Protein AF-0000000084585000 (afdb_homodimer)

Organism: NCBI:txid361277

Radius of gyration: 23.33 Å; Cα contacts (8 Å, |Δi|>4): 1076; chains: 2; bounding box: 53×72×50 Å

Foldseek 3Di:
DLLVVLLVLLQVLLQLCLLQQFLSLLSQLVVLVVCCVPPVVSVLNAQLASLLLLLVLSLQLLVLSLVLLVVQVLEDVVLLVLLLLQLQLLLLQLLVCLVVAGRVRLLVVSLVVLVVLLVLLVPDQPPPPDADPVFDWDWDDGPNDIDIWTDHSVVSNVLSSNLSNCCLNRNRQSRSNQQSCCCRVTNDQSSHSSSSSSNSSNVSSVSSNVSSVVVVSHDPVNSVSSNVSSNNSSNNSSVVSVVDDSVVSSVSSNVVSVVSNVVSVVVVVVD/DLLVVLLVLLQVLLQLCLLQQFLSLLSQLVVLVVCCVPPVVSVLNAQLASLLLLLVLSLQLLVLSLVLLVVQVLEDVVLLVLLLLQLQLLLLQLLVCLVVAGRVRLLVVSLVVLVVLLVLLVPDQPPPPDADPVFDWDWDDGPRDIDIWTDHSVVSNNLSNNLSNCCLNRNRQSRSNQQSCCCRVTNDQSSHSSSSSSNSSNVSSVSSNVSSVVVVSHDPVNSVSSNVSSNNSSNNSSVVSVVDDSVVSSVSSNVVSVVSNVVSVVVVVVD

Secondary structure (DSSP, 8-state):
-HHHHHHHHHHHHHHHHHHHTS-SHHHHHHHHHHHHHH-GGGTT--HHHHHHHHHHHHHHHHHHHHHHHHHTT---HHHHHHHHHHHHHHHHHHHHHHTT--HHHHHHHHHHHHHHHHHHTTS---------TTSEEEEEEETTEEEEEEE-HHHHHHHHHHHHHHHHHHT-TTHHHHHHHHHHHH---HHHHHHHHHHHHHHHHHHHHHHHHHTT---HHHHGGGHHHHHHHHHHHHHHHHHS-HHHHHHHHHHHHHHHHHHHHHHHHH-/-HHHHHHHHHHHHHHHHHHHTS-SHHHHHHHHHHHHHH-GGGTT--HHHHHHHHHHHHHHHHHHHHHHHHHTT---HHHHHHHHHHHHHHHHHHHHHGGG--HHHHHHHHHHHHHHHHHHTTS---------TTSEEEEEEETTEEEEEEE-HHHHHHHHHHHHHHHHHHT-TTHHHHHHHHHHHH---HHHHHHHHHHHHHHHHHHHHHHHHHTT---HHHHGGGHHHHHHHHHHHHHHHHHS-HHHHHHHHHHHHHHHHHHHHHHHHH-

Sequence (542 aa):
MVFAVSLLIGLLAAALGSLVGLGGGIILVPSLLILGSFWDAFSWATPQAIVGVSVIFMIFTGLTSTLTYMKSGRGDYKSGLIFLAGGMPGAILGSFLNRFISGDGFSLYFGILVLLVFFMFFVKRKEREMINPKGIIVTKEINGTTYTYSFRFMAAFVLSLFVGLLSGMFGIGGGSFMVPAMILLFGFPAHIAVATSMLMVFFLSIVSTVMHISLGHVEWNVVWAFIPGAIIGGFLGAKINQMLKGNTVVWILRIMLVLVAVRLIWDGLSSMVFAVSLLIGLLAAALGSLVGLGGGIILVPSLLILGSFWDAFSWATPQAIVGVSVIFMIFTGLTSTLTYMKSGRGDYKSGLIFLAGGMPGAILGSFLNRFISGDGFSLYFGILVLLVFFMFFVKRKEREMINPKGIIVTKEINGTTYTYSFRFMAAFVLSLFVGLLSGMFGIGGGSFMVPAMILLFGFPAHIAVATSMLMVFFLSIVSTVMHISLGHVEWNVVWAFIPGAIIGGFLGAKINQMLKGNTVVWILRIMLVLVAVRLIWDGLSS

Structure (mmCIF, N/CA/C/O backbone):
data_AF-0000000084585000-model_v1
#
loop_
_entity.id
_entity.type
_entity.pdbx_description
1 polymer 'Probable membrane transporter protein'
#
loop_
_atom_site.group_PDB
_atom_site.id
_atom_site.type_symbol
_atom_site.label_atom_id
_atom_site.label_alt_id
_atom_site.label_comp_id
_atom_site.label_asym_id
_atom_site.label_entity_id
_atom_site.label_seq_id
_atom_site.pdbx_PDB_ins_code
_atom_site.Cartn_x
_atom_site.Cartn_y
_atom_site.Cartn_z
_atom_site.occupancy
_atom_site.B_iso_or_equiv
_atom_site.auth_seq_id
_atom_site.auth_comp_id
_atom_site.auth_asym_id
_atom_site.auth_atom_id
_atom_site.pdbx_PDB_model_num
ATOM 1 N N . MET A 1 1 ? 15.438 -18.562 -27.562 1 90.38 1 MET A N 1
ATOM 2 C CA . MET A 1 1 ? 15.18 -19.688 -26.672 1 90.38 1 MET A CA 1
ATOM 3 C C . MET A 1 1 ? 15.008 -19.219 -25.234 1 90.38 1 MET A C 1
ATOM 5 O O . MET A 1 1 ? 14.016 -19.562 -24.594 1 90.38 1 MET A O 1
ATOM 9 N N . VAL A 1 2 ? 15.82 -18.266 -24.859 1 91.88 2 VAL A N 1
ATOM 10 C CA . VAL A 1 2 ? 15.781 -17.766 -23.484 1 91.88 2 VAL A CA 1
ATOM 11 C C . VAL A 1 2 ? 14.484 -17.016 -23.234 1 91.88 2 VAL A C 1
ATOM 13 O O . VAL A 1 2 ? 13.836 -17.203 -22.203 1 91.88 2 VAL A O 1
ATOM 16 N N . PHE A 1 3 ? 14.094 -16.281 -24.219 1 94.81 3 PHE A N 1
ATOM 17 C CA . PHE A 1 3 ? 12.859 -15.508 -24.094 1 94.81 3 PHE A CA 1
ATOM 18 C C . PHE A 1 3 ? 11.656 -16.438 -24.016 1 94.81 3 PHE A C 1
ATOM 20 O O . PHE A 1 3 ? 10.773 -16.234 -23.172 1 94.81 3 PHE A O 1
ATOM 27 N N . ALA A 1 4 ? 11.602 -17.391 -24.828 1 96.44 4 ALA A N 1
ATOM 28 C CA . ALA A 1 4 ? 10.484 -18.328 -24.859 1 96.44 4 ALA A CA 1
ATOM 29 C C . ALA A 1 4 ? 10.383 -19.094 -23.531 1 96.44 4 ALA A C 1
ATOM 31 O O . ALA A 1 4 ? 9.289 -19.297 -23.016 1 96.44 4 ALA A O 1
ATOM 32 N N . VAL A 1 5 ? 11.508 -19.5 -23.062 1 96.81 5 VAL A N 1
ATOM 33 C CA . VAL A 1 5 ? 11.547 -20.234 -21.797 1 96.81 5 VAL A CA 1
ATOM 34 C C . VAL A 1 5 ? 11.086 -19.328 -20.672 1 96.81 5 VAL A C 1
ATOM 36 O O . VAL A 1 5 ? 10.289 -19.734 -19.812 1 96.81 5 VAL A O 1
ATOM 39 N N . SER A 1 6 ? 11.562 -18.078 -20.672 1 97.81 6 SER A N 1
ATOM 40 C CA . SER A 1 6 ? 11.18 -17.109 -19.641 1 97.81 6 SER A CA 1
ATOM 41 C C . SER A 1 6 ? 9.68 -16.828 -19.703 1 97.81 6 SER A C 1
ATOM 43 O O . SER A 1 6 ? 9.023 -16.75 -18.656 1 97.81 6 SER A O 1
ATOM 45 N N . LEU A 1 7 ? 9.172 -16.719 -20.859 1 97.69 7 LEU A N 1
ATOM 46 C CA . LEU A 1 7 ? 7.746 -16.469 -21.062 1 97.69 7 LEU A CA 1
ATOM 47 C C . LEU A 1 7 ? 6.914 -17.641 -20.547 1 97.69 7 LEU A C 1
ATOM 49 O O . LEU A 1 7 ? 5.902 -17.453 -19.875 1 97.69 7 LEU A O 1
ATOM 53 N N . LEU A 1 8 ? 7.316 -18.766 -20.859 1 97.88 8 LEU A N 1
ATOM 54 C CA . LEU A 1 8 ? 6.57 -19.953 -20.5 1 97.88 8 LEU A CA 1
ATOM 55 C C . LEU A 1 8 ? 6.598 -20.188 -18.984 1 97.88 8 LEU A C 1
ATOM 57 O O . LEU A 1 8 ? 5.57 -20.484 -18.375 1 97.88 8 LEU A O 1
ATOM 61 N N . ILE A 1 9 ? 7.75 -20.062 -18.406 1 97.19 9 ILE A N 1
ATOM 62 C CA . ILE A 1 9 ? 7.867 -20.234 -16.969 1 97.19 9 ILE A CA 1
ATOM 63 C C . ILE A 1 9 ? 7.059 -19.156 -16.25 1 97.19 9 ILE A C 1
ATOM 65 O O . ILE A 1 9 ? 6.379 -19.422 -15.258 1 97.19 9 ILE A O 1
ATOM 69 N N . GLY A 1 10 ? 7.148 -17.938 -16.781 1 98.19 10 GLY A N 1
ATOM 70 C CA . GLY A 1 10 ? 6.355 -16.844 -16.219 1 98.19 10 GLY A CA 1
ATOM 71 C C . GLY A 1 10 ? 4.863 -17.094 -16.297 1 98.19 10 GLY A C 1
ATOM 72 O O . GLY A 1 10 ? 4.133 -16.844 -15.344 1 98.19 10 GLY A O 1
ATOM 73 N N . LEU A 1 11 ? 4.473 -17.578 -17.422 1 98.56 11 LEU A N 1
ATOM 74 C CA . LEU A 1 11 ? 3.057 -17.844 -17.656 1 98.56 11 LEU A CA 1
ATOM 75 C C . LEU A 1 11 ? 2.549 -18.922 -16.688 1 98.56 11 LEU A C 1
ATOM 77 O O . LEU A 1 11 ? 1.509 -18.734 -16.047 1 98.56 11 LEU A O 1
ATOM 81 N N . LEU A 1 12 ? 3.256 -19.922 -16.547 1 97.62 12 LEU A N 1
ATOM 82 C CA . LEU A 1 12 ? 2.84 -21.047 -15.703 1 97.62 12 LEU A CA 1
ATOM 83 C C . LEU A 1 12 ? 2.885 -20.641 -14.234 1 97.62 12 LEU A C 1
ATOM 85 O O . LEU A 1 12 ? 1.955 -20.953 -13.477 1 97.62 12 LEU A O 1
ATOM 89 N N . ALA A 1 13 ? 3.965 -20 -13.844 1 97.19 13 ALA A N 1
ATOM 90 C CA . ALA A 1 13 ? 4.109 -19.547 -12.461 1 97.19 13 ALA A CA 1
ATOM 91 C C . ALA A 1 13 ? 2.992 -18.578 -12.078 1 97.19 13 ALA A C 1
ATOM 93 O O . ALA A 1 13 ? 2.381 -18.719 -11.016 1 97.19 13 ALA A O 1
ATOM 94 N N . ALA A 1 14 ? 2.701 -17.672 -12.984 1 98.5 14 ALA A N 1
ATOM 95 C CA . ALA A 1 14 ? 1.671 -16.672 -12.719 1 98.5 14 ALA A CA 1
ATOM 96 C C . ALA A 1 14 ? 0.281 -17.297 -12.711 1 98.5 14 ALA A C 1
ATOM 98 O O . ALA A 1 14 ? -0.552 -16.969 -11.867 1 98.5 14 ALA A O 1
ATOM 99 N N . ALA A 1 15 ? 0.033 -18.188 -13.633 1 98.25 15 ALA A N 1
ATOM 100 C CA . ALA A 1 15 ? -1.277 -18.812 -13.727 1 98.25 15 ALA A CA 1
ATOM 101 C C . ALA A 1 15 ? -1.569 -19.656 -12.492 1 98.25 15 ALA A C 1
ATOM 103 O O . ALA A 1 15 ? -2.637 -19.531 -11.883 1 98.25 15 ALA A O 1
ATOM 104 N N . LEU A 1 16 ? -0.624 -20.422 -12.109 1 96.38 16 LEU A N 1
ATOM 105 C CA . LEU A 1 16 ? -0.809 -21.25 -10.93 1 96.38 16 LEU A CA 1
ATOM 106 C C . LEU A 1 16 ? -0.844 -20.422 -9.656 1 96.38 16 LEU A C 1
ATOM 108 O O . LEU A 1 16 ? -1.659 -20.672 -8.766 1 96.38 16 LEU A O 1
ATOM 112 N N . GLY A 1 17 ? 0.054 -19.484 -9.625 1 96.12 17 GLY A N 1
ATOM 113 C CA . GLY A 1 17 ? 0.078 -18.594 -8.484 1 96.12 17 GLY A CA 1
ATOM 114 C C . GLY A 1 17 ? -1.214 -17.812 -8.305 1 96.12 17 GLY A C 1
ATOM 115 O O . GLY A 1 17 ? -1.704 -17.672 -7.188 1 96.12 17 GLY A O 1
ATOM 116 N N . SER A 1 18 ? -1.712 -17.328 -9.359 1 97.69 18 SER A N 1
ATOM 117 C CA . SER A 1 18 ? -2.961 -16.562 -9.352 1 97.69 18 SER A CA 1
ATOM 118 C C . SER A 1 18 ? -4.148 -17.469 -9.023 1 97.69 18 SER A C 1
ATOM 120 O O . SER A 1 18 ? -5.078 -17.047 -8.328 1 97.69 18 SER A O 1
ATOM 122 N N . LEU A 1 19 ? -4.109 -18.641 -9.484 1 97.44 19 LEU A N 1
ATOM 123 C CA . LEU A 1 19 ? -5.188 -19.609 -9.281 1 97.44 19 LEU A CA 1
ATOM 124 C C . LEU A 1 19 ? -5.371 -19.906 -7.801 1 97.44 19 LEU A C 1
ATOM 126 O O . LEU A 1 19 ? -6.5 -20.062 -7.328 1 97.44 19 LEU A O 1
ATOM 130 N N . VAL A 1 20 ? -4.223 -19.922 -7.102 1 94.5 20 VAL A N 1
ATOM 131 C CA . VAL A 1 20 ? -4.324 -20.391 -5.723 1 94.5 20 VAL A CA 1
ATOM 132 C C . VAL A 1 20 ? -3.926 -19.266 -4.77 1 94.5 20 VAL A C 1
ATOM 134 O O . VAL A 1 20 ? -3.828 -19.469 -3.559 1 94.5 20 VAL A O 1
ATOM 137 N N . GLY A 1 21 ? -3.605 -18.125 -5.25 1 95.62 21 GLY A N 1
ATOM 138 C CA . GLY A 1 21 ? -3.395 -16.938 -4.438 1 95.62 21 GLY A CA 1
ATOM 139 C C . GLY A 1 21 ? -1.98 -16.828 -3.9 1 95.62 21 GLY A C 1
ATOM 140 O O . GLY A 1 21 ? -1.753 -16.203 -2.863 1 95.62 21 GLY A O 1
ATOM 141 N N . LEU A 1 22 ? -1.019 -17.344 -4.625 1 92.19 22 LEU A N 1
ATOM 142 C CA . LEU A 1 22 ? 0.345 -17.359 -4.105 1 92.19 22 LEU A CA 1
ATOM 143 C C . LEU A 1 22 ? 1.215 -16.328 -4.809 1 92.19 22 LEU A C 1
ATOM 145 O O . LEU A 1 22 ? 2.344 -16.078 -4.387 1 92.19 22 LEU A O 1
ATOM 149 N N . GLY A 1 23 ? 0.759 -15.75 -5.898 1 92.62 23 GLY A N 1
ATOM 150 C CA . GLY A 1 23 ? 1.465 -14.688 -6.594 1 92.62 23 GLY A CA 1
ATOM 151 C C . GLY A 1 23 ? 2.436 -15.195 -7.641 1 92.62 23 GLY A C 1
ATOM 152 O O . GLY A 1 23 ? 2.863 -14.445 -8.516 1 92.62 23 GLY A O 1
ATOM 153 N N . GLY A 1 24 ? 2.98 -16.359 -7.625 1 94 24 GLY A N 1
ATOM 154 C CA . GLY A 1 24 ? 3.82 -17 -8.633 1 94 24 GLY A CA 1
ATOM 155 C C . GLY A 1 24 ? 5.281 -17.078 -8.227 1 94 24 GLY A C 1
ATOM 156 O O . GLY A 1 24 ? 6.062 -17.812 -8.836 1 94 24 GLY A O 1
ATOM 157 N N . GLY A 1 25 ? 5.605 -16.281 -7.23 1 94.69 25 GLY A N 1
ATOM 158 C CA . GLY A 1 25 ? 6.988 -16.234 -6.789 1 94.69 25 GLY A CA 1
ATOM 159 C C . GLY A 1 25 ? 7.496 -17.562 -6.258 1 94.69 25 GLY A C 1
ATOM 160 O O . GLY A 1 25 ? 8.648 -17.938 -6.484 1 94.69 25 GLY A O 1
ATOM 161 N N . ILE A 1 26 ? 6.68 -18.266 -5.625 1 91.5 26 ILE A N 1
ATOM 162 C CA . ILE A 1 26 ? 7.059 -19.516 -5 1 91.5 26 ILE A CA 1
ATOM 163 C C . ILE A 1 26 ? 7.43 -20.547 -6.074 1 91.5 26 ILE A C 1
ATOM 165 O O . ILE A 1 26 ? 8.102 -21.531 -5.789 1 91.5 26 ILE A O 1
ATOM 169 N N . ILE A 1 27 ? 6.957 -20.297 -7.25 1 92.06 27 ILE A N 1
ATOM 170 C CA . ILE A 1 27 ? 7.293 -21.172 -8.375 1 92.06 27 ILE A CA 1
ATOM 171 C C . ILE A 1 27 ? 8.445 -20.562 -9.164 1 92.06 27 ILE A C 1
ATOM 173 O O . ILE A 1 27 ? 9.406 -21.25 -9.516 1 92.06 27 ILE A O 1
ATOM 177 N N . LEU A 1 28 ? 8.43 -19.281 -9.375 1 95.5 28 LEU A N 1
ATOM 178 C CA . LEU A 1 28 ? 9.414 -18.609 -10.211 1 95.5 28 LEU A CA 1
ATOM 179 C C . LEU A 1 28 ? 10.797 -18.656 -9.57 1 95.5 28 LEU A C 1
ATOM 181 O O . LEU A 1 28 ? 11.789 -18.938 -10.25 1 95.5 28 LEU A O 1
ATOM 185 N N . VAL A 1 29 ? 10.859 -18.438 -8.336 1 94.19 29 VAL A N 1
ATOM 186 C CA . VAL A 1 29 ? 12.133 -18.328 -7.629 1 94.19 29 VAL A CA 1
ATOM 187 C C . VAL A 1 29 ? 12.891 -19.641 -7.715 1 94.19 29 VAL A C 1
ATOM 189 O O . VAL A 1 29 ? 14.031 -19.688 -8.203 1 94.19 29 VAL A O 1
ATOM 192 N N . PRO A 1 30 ? 12.305 -20.734 -7.359 1 90.31 30 PRO A N 1
ATOM 193 C CA . PRO A 1 30 ? 13.062 -21.984 -7.496 1 90.31 30 PRO A CA 1
ATOM 194 C C . PRO A 1 30 ? 13.336 -22.344 -8.953 1 90.31 30 PRO A C 1
ATOM 196 O O . PRO A 1 30 ? 14.367 -22.953 -9.258 1 90.31 30 PRO A O 1
ATOM 199 N N . SER A 1 31 ? 12.453 -22 -9.852 1 92.88 31 SER A N 1
ATOM 200 C CA . SER A 1 31 ? 12.703 -22.25 -11.273 1 92.88 31 SER A CA 1
ATOM 201 C C . SER A 1 31 ? 13.953 -21.531 -11.75 1 92.88 31 SER A C 1
ATOM 203 O O . SER A 1 31 ? 14.773 -22.109 -12.469 1 92.88 31 SER A O 1
ATOM 205 N N . LEU A 1 32 ? 14.141 -20.297 -11.297 1 94.62 32 LEU A N 1
ATOM 206 C CA . LEU A 1 32 ? 15.289 -19.516 -11.719 1 94.62 32 LEU A CA 1
ATOM 207 C C . LEU A 1 32 ? 16.562 -20 -11.031 1 94.62 32 LEU A C 1
ATOM 209 O O . LEU A 1 32 ? 17.641 -19.953 -11.617 1 94.62 32 LEU A O 1
ATOM 213 N N . LEU A 1 33 ? 16.438 -20.453 -9.828 1 90.06 33 LEU A N 1
ATOM 214 C CA . LEU A 1 33 ? 17.594 -21.031 -9.141 1 90.06 33 LEU A CA 1
ATOM 215 C C . LEU A 1 33 ? 18.125 -22.25 -9.898 1 90.06 33 LEU A C 1
ATOM 217 O O . LEU A 1 33 ? 19.328 -22.375 -10.109 1 90.06 33 LEU A O 1
ATOM 221 N N . ILE A 1 34 ? 17.234 -23.062 -10.305 1 88.12 34 ILE A N 1
ATOM 222 C CA . ILE A 1 34 ? 17.594 -24.297 -11.008 1 88.12 34 ILE A CA 1
ATOM 223 C C . ILE A 1 34 ? 18.172 -23.953 -12.375 1 88.12 34 ILE A C 1
ATOM 225 O O . ILE A 1 34 ? 19.219 -24.469 -12.758 1 88.12 34 ILE A O 1
ATOM 229 N N . LEU A 1 35 ? 17.562 -23.078 -13.078 1 92.56 35 LEU A N 1
ATOM 230 C CA . LEU A 1 35 ? 18.031 -22.688 -14.398 1 92.56 35 LEU A CA 1
ATOM 231 C C . LEU A 1 35 ? 19.406 -22.031 -14.32 1 92.56 35 LEU A C 1
ATOM 233 O O . LEU A 1 35 ? 20.266 -22.25 -15.188 1 92.56 35 LEU A O 1
ATOM 237 N N . GLY A 1 36 ? 19.578 -21.219 -13.305 1 91.69 36 GLY A N 1
ATOM 238 C CA . GLY A 1 36 ? 20.859 -20.547 -13.109 1 91.69 36 GLY A CA 1
ATOM 239 C C . GLY A 1 36 ? 22 -21.5 -12.875 1 91.69 36 GLY A C 1
ATOM 240 O O . GLY A 1 36 ? 23.156 -21.188 -13.18 1 91.69 36 GLY A O 1
ATOM 241 N N . SER A 1 37 ? 21.719 -22.672 -12.43 1 87.25 37 SER A N 1
ATOM 242 C CA . SER A 1 37 ? 22.75 -23.625 -12.07 1 87.25 37 SER A CA 1
ATOM 243 C C . SER A 1 37 ? 23.188 -24.453 -13.273 1 87.25 37 SER A C 1
ATOM 245 O O . SER A 1 37 ? 24.297 -25 -13.297 1 87.25 37 SER A O 1
ATOM 247 N N . PHE A 1 38 ? 22.344 -24.469 -14.359 1 88.44 38 PHE A N 1
ATOM 248 C CA . PHE A 1 38 ? 22.75 -25.406 -15.391 1 88.44 38 PHE A CA 1
ATOM 249 C C . PHE A 1 38 ? 22.719 -24.75 -16.766 1 88.44 38 PHE A C 1
ATOM 251 O O . PHE A 1 38 ? 23.234 -25.312 -17.734 1 88.44 38 PHE A O 1
ATOM 258 N N . TRP A 1 39 ? 22.109 -23.609 -16.844 1 93.81 39 TRP A N 1
ATOM 259 C CA . TRP A 1 39 ? 22 -22.922 -18.141 1 93.81 39 TRP A CA 1
ATOM 260 C C . TRP A 1 39 ? 22.672 -21.562 -18.094 1 93.81 39 TRP A C 1
ATOM 262 O O . TRP A 1 39 ? 22.203 -20.641 -17.406 1 93.81 39 TRP A O 1
ATOM 272 N N . ASP A 1 40 ? 23.656 -21.344 -18.891 1 94 40 ASP A N 1
ATOM 273 C CA . ASP A 1 40 ? 24.516 -20.172 -18.875 1 94 40 ASP A CA 1
ATOM 274 C C . ASP A 1 40 ? 23.703 -18.906 -19.125 1 94 40 ASP A C 1
ATOM 276 O O . ASP A 1 40 ? 24.031 -17.828 -18.594 1 94 40 ASP A O 1
ATOM 280 N N . ALA A 1 41 ? 22.703 -19.078 -19.875 1 94.5 41 ALA A N 1
ATOM 281 C CA . ALA A 1 41 ? 21.859 -17.922 -20.203 1 94.5 41 ALA A CA 1
ATOM 282 C C . ALA A 1 41 ? 21.219 -17.328 -18.938 1 94.5 41 ALA A C 1
ATOM 284 O O . ALA A 1 41 ? 20.781 -16.188 -18.953 1 94.5 41 ALA A O 1
ATOM 285 N N . PHE A 1 42 ? 21.219 -18.078 -17.844 1 96.44 42 PHE A N 1
ATOM 286 C CA . PHE A 1 42 ? 20.625 -17.656 -16.578 1 96.44 42 PHE A CA 1
ATOM 287 C C . PHE A 1 42 ? 21.672 -17.516 -15.5 1 96.44 42 PHE A C 1
ATOM 289 O O . PHE A 1 42 ? 21.375 -17.578 -14.305 1 96.44 42 PHE A O 1
ATOM 296 N N . SER A 1 43 ? 22.875 -17.25 -15.898 1 94.62 43 SER A N 1
ATOM 297 C CA . SER A 1 43 ? 23.969 -17.094 -14.945 1 94.62 43 SER A CA 1
ATOM 298 C C . SER A 1 43 ? 23.781 -15.852 -14.094 1 94.62 43 SER A C 1
ATOM 300 O O . SER A 1 43 ? 24.406 -15.727 -13.031 1 94.62 43 SER A O 1
ATOM 302 N N . TRP A 1 44 ? 22.875 -14.953 -14.555 1 94.88 44 TRP A N 1
ATOM 303 C CA . TRP A 1 44 ? 22.578 -13.727 -13.82 1 94.88 44 TRP A CA 1
ATOM 304 C C . TRP A 1 44 ? 21.797 -14.016 -12.555 1 94.88 44 TRP A C 1
ATOM 306 O O . TRP A 1 44 ? 21.641 -13.141 -11.695 1 94.88 44 TRP A O 1
ATOM 316 N N . ALA A 1 45 ? 21.359 -15.258 -12.352 1 95.5 45 ALA A N 1
ATOM 317 C CA . ALA A 1 45 ? 20.344 -15.594 -11.359 1 95.5 45 ALA A CA 1
ATOM 318 C C . ALA A 1 45 ? 20.969 -15.797 -9.984 1 95.5 45 ALA A C 1
ATOM 320 O O . ALA A 1 45 ? 20.891 -16.891 -9.414 1 95.5 45 ALA A O 1
ATOM 321 N N . THR A 1 46 ? 21.516 -14.727 -9.422 1 95.31 46 THR A N 1
ATOM 322 C CA . THR A 1 46 ? 21.859 -14.719 -8.008 1 95.31 46 THR A CA 1
ATOM 323 C C . THR A 1 46 ? 20.609 -14.586 -7.141 1 95.31 46 THR A C 1
ATOM 325 O O . THR A 1 46 ? 19.547 -14.195 -7.633 1 95.31 46 THR A O 1
ATOM 328 N N . PRO A 1 47 ? 20.734 -14.914 -5.883 1 95.25 47 PRO A N 1
ATOM 329 C CA . PRO A 1 47 ? 19.562 -14.797 -5.004 1 95.25 47 PRO A CA 1
ATOM 330 C C . PRO A 1 47 ? 18.938 -13.406 -5.055 1 95.25 47 PRO A C 1
ATOM 332 O O . PRO A 1 47 ? 17.719 -13.281 -5.207 1 95.25 47 PRO A O 1
ATOM 335 N N . GLN A 1 48 ? 19.781 -12.391 -4.992 1 97.88 48 GLN A N 1
ATOM 336 C CA . GLN A 1 48 ? 19.281 -11.023 -5.02 1 97.88 48 GLN A CA 1
ATOM 337 C C . GLN A 1 48 ? 18.625 -10.703 -6.359 1 97.88 48 GLN A C 1
ATOM 339 O O . GLN A 1 48 ? 17.547 -10.125 -6.398 1 97.88 48 GLN A O 1
ATOM 344 N N . ALA A 1 49 ? 19.219 -11.141 -7.406 1 98 49 ALA A N 1
ATOM 345 C CA . ALA A 1 49 ? 18.688 -10.883 -8.742 1 98 49 ALA A CA 1
ATOM 346 C C . ALA A 1 49 ? 17.375 -11.633 -8.961 1 98 49 ALA A C 1
ATOM 348 O O . ALA A 1 49 ? 16.438 -11.094 -9.547 1 98 49 ALA A O 1
ATOM 349 N N . ILE A 1 50 ? 17.344 -12.82 -8.492 1 97.75 50 ILE A N 1
ATOM 350 C CA . ILE A 1 50 ? 16.141 -13.648 -8.625 1 97.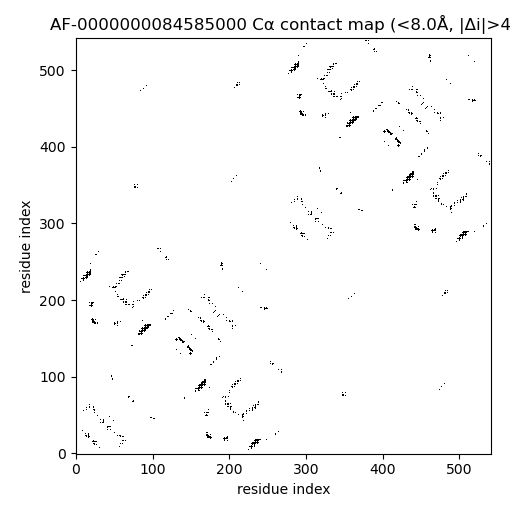75 50 ILE A CA 1
ATOM 351 C C . ILE A 1 50 ? 14.977 -12.977 -7.906 1 97.75 50 ILE A C 1
ATOM 353 O O . ILE A 1 50 ? 13.891 -12.852 -8.469 1 97.75 50 ILE A O 1
ATOM 357 N N . VAL A 1 51 ? 15.234 -12.531 -6.723 1 98.19 51 VAL A N 1
ATOM 358 C CA . VAL A 1 51 ? 14.188 -11.898 -5.926 1 98.19 51 VAL A CA 1
ATOM 359 C C . VAL A 1 51 ? 13.758 -10.594 -6.578 1 98.19 51 VAL A C 1
ATOM 361 O O . VAL A 1 51 ? 12.562 -10.297 -6.668 1 98.19 51 VAL A O 1
ATOM 364 N N . GLY A 1 52 ? 14.703 -9.844 -7.051 1 98.31 52 GLY A N 1
ATOM 365 C CA . GLY A 1 52 ? 14.391 -8.609 -7.758 1 98.31 52 GLY A CA 1
ATOM 366 C C . GLY A 1 52 ? 13.477 -8.82 -8.953 1 98.31 52 GLY A C 1
ATOM 367 O O . GLY A 1 52 ? 12.492 -8.109 -9.125 1 98.31 52 GLY A O 1
ATOM 368 N N . VAL A 1 53 ? 13.781 -9.82 -9.727 1 98.44 53 VAL A N 1
ATOM 369 C CA . VAL A 1 53 ? 12.969 -10.148 -10.898 1 98.44 53 VAL A CA 1
ATOM 370 C C . VAL A 1 53 ? 11.602 -10.656 -10.453 1 98.44 53 VAL A C 1
ATOM 372 O O . VAL A 1 53 ? 10.578 -10.266 -11.016 1 98.44 53 VAL A O 1
ATOM 375 N N . SER A 1 54 ? 11.586 -11.398 -9.453 1 98.5 54 SER A N 1
ATOM 376 C CA . SER A 1 54 ? 10.359 -12.031 -8.977 1 98.5 54 SER A CA 1
ATOM 377 C C . SER A 1 54 ? 9.367 -11 -8.453 1 98.5 54 SER A C 1
ATOM 379 O O . SER A 1 54 ? 8.172 -11.078 -8.75 1 98.5 54 SER A O 1
ATOM 381 N N . VAL A 1 55 ? 9.828 -10.055 -7.684 1 98.19 55 VAL A N 1
ATOM 382 C CA . VAL A 1 55 ? 8.906 -9.094 -7.09 1 98.19 55 VAL A CA 1
ATOM 383 C C . VAL A 1 55 ? 8.352 -8.172 -8.172 1 98.19 55 VAL A C 1
ATOM 385 O O . VAL A 1 55 ? 7.195 -7.75 -8.102 1 98.19 55 VAL A O 1
ATOM 388 N N . ILE A 1 56 ? 9.117 -7.855 -9.188 1 98.44 56 ILE A N 1
ATOM 389 C CA . ILE A 1 56 ? 8.594 -7.078 -10.305 1 98.44 56 ILE A CA 1
ATOM 390 C C . ILE A 1 56 ? 7.578 -7.91 -11.086 1 98.44 56 ILE A C 1
ATOM 392 O O . ILE A 1 56 ? 6.504 -7.418 -11.438 1 98.44 56 ILE A O 1
ATOM 396 N N . PHE A 1 57 ? 7.938 -9.156 -11.336 1 98.62 57 PHE A N 1
ATOM 397 C CA . PHE A 1 57 ? 7.051 -10.133 -11.961 1 98.62 57 PHE A CA 1
ATOM 398 C C . PHE A 1 57 ? 5.711 -10.188 -11.234 1 98.62 57 PHE A C 1
ATOM 400 O O . PHE A 1 57 ? 4.656 -10.188 -11.875 1 98.62 57 PHE A O 1
ATOM 407 N N . MET A 1 58 ? 5.738 -10.078 -9.961 1 98.5 58 MET A N 1
ATOM 408 C CA . MET A 1 58 ? 4.535 -10.266 -9.156 1 98.5 58 MET A CA 1
ATOM 409 C C . MET A 1 58 ? 3.711 -8.984 -9.094 1 98.5 58 MET A C 1
ATOM 411 O O . MET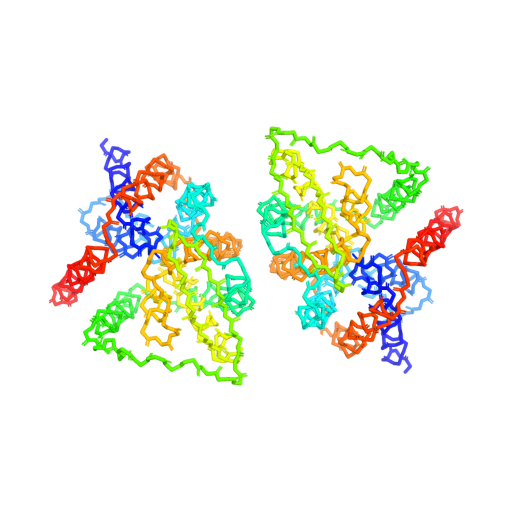 A 1 58 ? 2.539 -9.016 -8.711 1 98.5 58 MET A O 1
ATOM 415 N N . ILE A 1 59 ? 4.211 -7.855 -9.422 1 98.19 59 ILE A N 1
ATOM 416 C CA . ILE A 1 59 ? 3.393 -6.66 -9.586 1 98.19 59 ILE A CA 1
ATOM 417 C C . ILE A 1 59 ? 2.359 -6.887 -10.688 1 98.19 59 ILE A C 1
ATOM 419 O O . ILE A 1 59 ? 1.172 -6.613 -10.5 1 98.19 59 ILE A O 1
ATOM 423 N N . PHE A 1 60 ? 2.812 -7.48 -11.742 1 98.44 60 PHE A N 1
ATOM 424 C CA . PHE A 1 60 ? 1.948 -7.652 -12.906 1 98.44 60 PHE A CA 1
ATOM 425 C C . PHE A 1 60 ? 0.997 -8.828 -12.703 1 98.44 60 PHE A C 1
ATOM 427 O O . PHE A 1 60 ? -0.181 -8.742 -13.055 1 98.44 60 PHE A O 1
ATOM 434 N N . THR A 1 61 ? 1.551 -9.891 -12.117 1 98.44 61 THR A N 1
ATOM 435 C CA . THR A 1 61 ? 0.669 -11.008 -11.781 1 98.44 61 THR A CA 1
ATOM 436 C C . THR A 1 61 ? -0.416 -10.562 -10.805 1 98.44 61 THR A C 1
ATOM 438 O O . THR A 1 61 ? -1.596 -10.859 -11.008 1 98.44 61 THR A O 1
ATOM 441 N N . GLY A 1 62 ? 0.068 -9.891 -9.758 1 98.25 62 GLY A N 1
ATOM 442 C CA . GLY A 1 62 ? -0.864 -9.414 -8.75 1 98.25 62 GLY A CA 1
ATOM 443 C C . GLY A 1 62 ? -1.891 -8.438 -9.305 1 98.25 62 GLY A C 1
ATOM 444 O O . GLY A 1 62 ? -3.066 -8.5 -8.945 1 98.25 62 GLY A O 1
ATOM 445 N N . LEU A 1 63 ? -1.507 -7.566 -10.156 1 97.44 63 LEU A N 1
ATOM 446 C CA . LEU A 1 63 ? -2.395 -6.555 -10.719 1 97.44 63 LEU A CA 1
ATOM 447 C C . LEU A 1 63 ? -3.506 -7.203 -11.539 1 97.44 63 LEU A C 1
ATOM 449 O O . LEU A 1 63 ? -4.688 -6.949 -11.297 1 97.44 63 LEU A O 1
ATOM 453 N N . THR A 1 64 ? -3.129 -8.016 -12.484 1 98.06 64 THR A N 1
ATOM 454 C CA . THR A 1 64 ? -4.133 -8.602 -13.367 1 98.06 64 THR A CA 1
ATOM 455 C C . THR A 1 64 ? -5.043 -9.555 -12.602 1 98.06 64 THR A C 1
ATOM 457 O O . THR A 1 64 ? -6.25 -9.594 -12.844 1 98.06 64 THR A O 1
ATOM 460 N N . SER A 1 65 ? -4.445 -10.266 -11.648 1 98.31 65 SER A N 1
ATOM 461 C CA . SER A 1 65 ? -5.246 -11.156 -10.82 1 98.31 65 SER A CA 1
ATOM 462 C C . SER A 1 65 ? -6.23 -10.367 -9.961 1 98.31 65 SER A C 1
ATOM 464 O O . SER A 1 65 ? -7.418 -10.695 -9.898 1 98.31 65 SER A O 1
ATOM 466 N N . THR A 1 66 ? -5.734 -9.359 -9.32 1 97.44 66 THR A N 1
ATOM 467 C CA . THR A 1 66 ? -6.559 -8.539 -8.438 1 97.44 66 THR A CA 1
ATOM 468 C C . THR A 1 66 ? -7.703 -7.891 -9.211 1 97.44 66 THR A C 1
ATOM 470 O O . THR A 1 66 ? -8.844 -7.887 -8.75 1 97.44 66 THR A O 1
ATOM 473 N N . LEU A 1 67 ? -7.426 -7.379 -10.359 1 95.5 67 LEU A N 1
ATOM 474 C CA . LEU A 1 67 ? -8.461 -6.758 -11.18 1 95.5 67 LEU A CA 1
ATOM 475 C C . LEU A 1 67 ? -9.523 -7.777 -11.57 1 95.5 67 LEU A C 1
ATOM 477 O O . LEU A 1 67 ? -10.719 -7.469 -11.562 1 95.5 67 LEU A O 1
ATOM 481 N N . THR A 1 68 ? -9.094 -8.93 -11.875 1 97.06 68 THR A N 1
ATOM 482 C CA . THR A 1 68 ? -10.008 -9.992 -12.266 1 97.06 68 THR A CA 1
ATOM 483 C C . THR A 1 68 ? -10.891 -10.406 -11.094 1 97.06 68 THR A C 1
ATOM 485 O O . THR A 1 68 ? -12.109 -10.539 -11.242 1 97.06 68 THR A O 1
ATOM 488 N N . TYR A 1 69 ? -10.32 -10.531 -9.93 1 96.12 69 TYR A N 1
ATOM 489 C CA . TYR A 1 69 ? -11.062 -10.938 -8.742 1 96.12 69 TYR A CA 1
ATOM 490 C C . TYR A 1 69 ? -11.977 -9.812 -8.266 1 96.12 69 TYR A C 1
ATOM 492 O O . TYR A 1 69 ? -13.055 -10.07 -7.723 1 96.12 69 TYR A O 1
ATOM 500 N N . MET A 1 70 ? -11.57 -8.609 -8.438 1 91.62 70 MET A N 1
ATOM 501 C CA . MET A 1 70 ? -12.383 -7.465 -8.039 1 91.62 70 MET A CA 1
ATOM 502 C C . MET A 1 70 ? -13.688 -7.426 -8.828 1 91.62 70 MET A C 1
ATOM 504 O O . MET A 1 70 ? -14.742 -7.074 -8.289 1 91.62 70 MET A O 1
ATOM 508 N N . LYS A 1 71 ? -13.633 -7.781 -10.055 1 91.25 71 LYS A N 1
ATOM 509 C CA . LYS A 1 71 ? -14.812 -7.781 -10.906 1 91.25 71 LYS A CA 1
ATOM 510 C C . LYS A 1 71 ? -15.844 -8.805 -10.422 1 91.25 71 LYS A C 1
ATOM 512 O O . LYS A 1 71 ? -17.047 -8.602 -10.594 1 91.25 71 LYS A O 1
ATOM 517 N N . SER A 1 72 ? -15.352 -9.805 -9.742 1 91.5 72 SER A N 1
ATOM 518 C CA . SER A 1 72 ? -16.266 -10.844 -9.273 1 91.5 72 SER A CA 1
ATOM 519 C C . SER A 1 72 ? -16.656 -10.617 -7.824 1 91.5 72 SER A C 1
ATOM 521 O O . SER A 1 72 ? -17.406 -11.414 -7.25 1 91.5 72 SER A O 1
ATOM 523 N N . GLY A 1 73 ? -16.094 -9.602 -7.195 1 90.75 73 GLY A N 1
ATOM 524 C CA . GLY A 1 73 ? -16.484 -9.211 -5.852 1 90.75 73 GLY A CA 1
ATOM 525 C C . GLY A 1 73 ? -15.969 -10.148 -4.781 1 90.75 73 GLY A C 1
ATOM 526 O O . GLY A 1 73 ? -16.531 -10.234 -3.691 1 90.75 73 GLY A O 1
ATOM 527 N N . ARG A 1 74 ? -14.93 -10.789 -5 1 91.62 74 ARG A N 1
ATOM 528 C CA . ARG A 1 74 ? -14.469 -11.844 -4.105 1 91.62 74 ARG A CA 1
ATOM 529 C C . ARG A 1 74 ? -13.469 -11.297 -3.088 1 91.62 74 ARG A C 1
ATOM 531 O O . ARG A 1 74 ? -13.234 -11.922 -2.051 1 91.62 74 ARG A O 1
ATOM 538 N N . GLY A 1 75 ? -12.93 -10.195 -3.334 1 94.56 75 GLY A N 1
ATOM 539 C CA . GLY A 1 75 ? -11.883 -9.68 -2.467 1 94.56 75 GLY A CA 1
ATOM 540 C C . GLY A 1 75 ? -12.414 -9.031 -1.206 1 94.56 75 GLY A C 1
ATOM 541 O O . GLY A 1 75 ? -13.438 -8.344 -1.242 1 94.56 75 GLY A O 1
ATOM 542 N N . ASP A 1 76 ? -11.781 -9.328 -0.042 1 96.25 76 ASP A N 1
ATOM 543 C CA . ASP A 1 76 ? -12.039 -8.633 1.216 1 96.25 76 ASP A CA 1
ATOM 544 C C . ASP A 1 76 ? -11.078 -7.469 1.407 1 96.25 76 ASP A C 1
ATOM 546 O O . ASP A 1 76 ? -10.008 -7.629 2.006 1 96.25 76 ASP A O 1
ATOM 550 N N . TYR A 1 77 ? -11.547 -6.316 1.037 1 94.75 77 TYR A N 1
ATOM 551 C CA . TYR A 1 77 ? -10.68 -5.148 0.96 1 94.75 77 TYR A CA 1
ATOM 552 C C . TYR A 1 77 ? -10.305 -4.652 2.352 1 94.75 77 TYR A C 1
ATOM 554 O O . TYR A 1 77 ? -9.18 -4.191 2.574 1 94.75 77 TYR A O 1
ATOM 562 N N . LYS A 1 78 ? -11.164 -4.695 3.24 1 94.25 78 LYS A N 1
ATOM 563 C CA . LYS A 1 78 ? -10.883 -4.27 4.609 1 94.25 78 LYS A CA 1
ATOM 564 C C . LYS A 1 78 ? -9.766 -5.109 5.227 1 94.25 78 LYS A C 1
ATOM 566 O O . LYS A 1 78 ? -8.781 -4.57 5.727 1 94.25 78 LYS A O 1
ATOM 571 N N . SER A 1 79 ? -9.922 -6.414 5.137 1 95.69 79 SER A N 1
ATOM 572 C CA . SER A 1 79 ? -8.891 -7.309 5.664 1 95.69 79 SER A CA 1
ATOM 573 C C . SER A 1 79 ? -7.57 -7.125 4.934 1 95.69 79 SER A C 1
ATOM 575 O O . SER A 1 79 ? -6.504 -7.125 5.555 1 95.69 79 SER A O 1
ATOM 577 N N . GLY A 1 80 ? -7.711 -6.98 3.615 1 96.25 80 GLY A N 1
ATOM 578 C CA . GLY A 1 80 ? -6.508 -6.754 2.83 1 96.25 80 GLY A CA 1
ATOM 579 C C . GLY A 1 80 ? -5.699 -5.562 3.307 1 96.25 80 GLY A C 1
ATOM 580 O O . GLY A 1 80 ? -4.473 -5.637 3.41 1 96.25 80 GLY A O 1
ATOM 581 N N . LEU A 1 81 ? -6.355 -4.531 3.627 1 95.25 81 LEU A N 1
ATOM 582 C CA . LEU A 1 81 ? -5.691 -3.312 4.074 1 95.25 81 LEU A CA 1
ATOM 583 C C . LEU A 1 81 ? -5.047 -3.514 5.441 1 95.25 81 LEU A C 1
ATOM 585 O O . LEU A 1 81 ? -3.963 -2.992 5.707 1 95.25 81 LEU A O 1
ATOM 589 N N . ILE A 1 82 ? -5.699 -4.191 6.246 1 95.12 82 ILE A N 1
ATOM 590 C CA . ILE A 1 82 ? -5.152 -4.488 7.566 1 95.12 82 ILE A CA 1
ATOM 591 C C . ILE A 1 82 ? -3.889 -5.34 7.422 1 95.12 82 ILE A C 1
ATOM 593 O O . ILE A 1 82 ? -2.875 -5.07 8.07 1 95.12 82 ILE A O 1
ATOM 597 N N . PHE A 1 83 ? -3.969 -6.277 6.543 1 97.38 83 PHE A N 1
ATOM 598 C CA . PHE A 1 83 ? -2.811 -7.125 6.285 1 97.38 83 PHE A CA 1
ATOM 599 C C . PHE A 1 83 ? -1.67 -6.316 5.68 1 97.38 83 PHE A C 1
ATOM 601 O O . PHE A 1 83 ? -0.502 -6.543 6 1 97.38 83 PHE A O 1
ATOM 608 N N . LEU A 1 84 ? -2.012 -5.398 4.859 1 97.38 84 LEU A N 1
ATOM 609 C CA . LEU A 1 84 ? -0.993 -4.566 4.227 1 97.38 84 LEU A CA 1
ATOM 610 C C . LEU A 1 84 ? -0.291 -3.691 5.258 1 97.38 84 LEU A C 1
ATOM 612 O O . LEU A 1 84 ? 0.906 -3.42 5.137 1 97.38 84 LEU A O 1
ATOM 616 N N . ALA A 1 85 ? -0.999 -3.236 6.242 1 96.19 85 ALA A N 1
ATOM 617 C CA . ALA A 1 85 ? -0.428 -2.387 7.285 1 96.19 85 ALA A CA 1
ATOM 618 C C . ALA A 1 85 ? 0.744 -3.078 7.977 1 96.19 85 ALA A C 1
ATOM 620 O O . ALA A 1 85 ? 1.764 -2.447 8.266 1 96.19 85 ALA A O 1
ATOM 621 N N . GLY A 1 86 ? 0.584 -4.312 8.219 1 96.88 86 GLY A N 1
ATOM 622 C CA . GLY A 1 86 ? 1.688 -5.082 8.766 1 96.88 86 GLY A CA 1
ATOM 623 C C . GLY A 1 86 ? 2.654 -5.578 7.707 1 96.88 86 GLY A C 1
ATOM 624 O O . GLY A 1 86 ? 3.869 -5.555 7.906 1 96.88 86 GLY A O 1
ATOM 625 N N . GLY A 1 87 ? 2.154 -5.992 6.602 1 97.88 87 GLY A N 1
ATOM 626 C CA . GLY A 1 87 ? 2.934 -6.629 5.555 1 97.88 87 GLY A CA 1
ATOM 627 C C . GLY A 1 87 ? 3.945 -5.699 4.91 1 97.88 87 GLY A C 1
ATOM 628 O O . GLY A 1 87 ? 5.059 -6.117 4.582 1 97.88 87 GLY A O 1
ATOM 629 N N . MET A 1 88 ? 3.541 -4.453 4.734 1 97.5 88 MET A N 1
ATOM 630 C CA . MET A 1 88 ? 4.406 -3.535 4.004 1 97.5 88 MET A CA 1
ATOM 631 C C . MET A 1 88 ? 5.691 -3.262 4.777 1 97.5 88 MET A C 1
ATOM 633 O O . MET A 1 88 ? 6.789 -3.398 4.238 1 97.5 88 MET A O 1
ATOM 637 N N . PRO A 1 89 ? 5.613 -2.881 6.066 1 96.81 89 PRO A N 1
ATOM 638 C CA . PRO A 1 89 ? 6.863 -2.744 6.812 1 96.81 89 PRO A CA 1
ATOM 639 C C . PRO A 1 89 ? 7.695 -4.027 6.809 1 96.81 89 PRO A C 1
ATOM 641 O O . PRO A 1 89 ? 8.922 -3.969 6.719 1 96.81 89 PRO A O 1
ATOM 644 N N . GLY A 1 90 ? 7.02 -5.137 6.926 1 98.19 90 GLY A N 1
ATOM 645 C CA . GLY A 1 90 ? 7.723 -6.406 6.84 1 98.19 90 GLY A CA 1
ATOM 646 C C . GLY A 1 90 ? 8.445 -6.602 5.52 1 98.19 90 GLY A C 1
ATOM 647 O O . GLY A 1 90 ? 9.594 -7.035 5.496 1 98.19 90 GLY A O 1
ATOM 648 N N . ALA A 1 91 ? 7.738 -6.285 4.477 1 98.12 91 ALA A N 1
ATOM 649 C CA . ALA A 1 91 ? 8.305 -6.449 3.143 1 98.12 91 ALA A CA 1
ATOM 650 C C . ALA A 1 91 ? 9.539 -5.566 2.955 1 98.12 91 ALA A C 1
ATOM 652 O O . ALA A 1 91 ? 10.516 -5.977 2.33 1 98.12 91 ALA A O 1
ATOM 653 N N . ILE A 1 92 ? 9.469 -4.371 3.457 1 97.44 92 ILE A N 1
ATOM 654 C CA . ILE A 1 92 ? 10.602 -3.447 3.393 1 97.44 92 ILE A CA 1
ATOM 655 C C . ILE A 1 92 ? 11.797 -4.039 4.141 1 97.44 92 ILE A C 1
ATOM 657 O O . ILE A 1 92 ? 12.891 -4.125 3.59 1 97.44 92 ILE A O 1
ATOM 661 N N . LEU A 1 93 ? 11.539 -4.496 5.328 1 97.81 93 LEU A N 1
ATOM 662 C CA . LEU A 1 93 ? 12.602 -5.074 6.145 1 97.81 93 LEU A CA 1
ATOM 663 C C . LEU A 1 93 ? 13.156 -6.344 5.5 1 97.81 93 LEU A C 1
ATOM 665 O O . LEU A 1 93 ? 14.367 -6.559 5.48 1 97.81 93 LEU A O 1
ATOM 669 N N . GLY A 1 94 ? 12.281 -7.164 5.035 1 98.31 94 GLY A N 1
ATOM 670 C CA . GLY A 1 94 ? 12.703 -8.383 4.367 1 98.31 94 GLY A CA 1
ATOM 671 C C . GLY A 1 94 ? 13.57 -8.117 3.145 1 98.31 94 GLY A C 1
ATOM 672 O O . GLY A 1 94 ? 14.578 -8.789 2.938 1 98.31 94 GLY A O 1
ATOM 673 N N . SER A 1 95 ? 13.125 -7.18 2.35 1 97.88 95 SER A N 1
ATOM 674 C CA . SER A 1 95 ? 13.891 -6.812 1.161 1 97.88 95 SER A CA 1
ATOM 675 C C . SER A 1 95 ? 15.281 -6.309 1.531 1 97.88 95 SER A C 1
ATOM 677 O O . SER A 1 95 ? 16.266 -6.633 0.862 1 97.88 95 SER A O 1
ATOM 679 N N . PHE A 1 96 ? 15.359 -5.57 2.584 1 97.44 96 PHE A N 1
ATOM 680 C CA . PHE A 1 96 ? 16.641 -5.066 3.062 1 97.44 96 PHE A CA 1
ATOM 681 C C . PHE A 1 96 ? 17.531 -6.211 3.535 1 97.44 96 PHE A C 1
ATOM 683 O O . PHE A 1 96 ? 18.719 -6.25 3.213 1 97.44 96 PHE A O 1
ATOM 690 N N . LEU A 1 97 ? 16.969 -7.121 4.242 1 97.69 97 LEU A N 1
ATOM 691 C CA . LEU A 1 97 ? 17.719 -8.219 4.832 1 97.69 97 LEU A CA 1
ATOM 692 C C . LEU A 1 97 ? 18.219 -9.18 3.752 1 97.69 97 LEU A C 1
ATOM 694 O O . LEU A 1 97 ? 19.203 -9.898 3.959 1 97.69 97 LEU A O 1
ATOM 698 N N . ASN A 1 98 ? 17.562 -9.188 2.643 1 97.31 98 ASN A N 1
ATOM 699 C CA . ASN A 1 98 ? 17.953 -10.031 1.521 1 97.31 98 ASN A CA 1
ATOM 700 C C . ASN A 1 98 ? 19.391 -9.766 1.089 1 97.31 98 ASN A C 1
ATOM 702 O O . ASN A 1 98 ? 20.094 -10.68 0.655 1 97.31 98 ASN A O 1
ATOM 706 N N . ARG A 1 99 ? 19.891 -8.523 1.249 1 95.88 99 ARG A N 1
ATOM 707 C CA . ARG A 1 99 ? 21.203 -8.133 0.765 1 95.88 99 ARG A CA 1
ATOM 708 C C . ARG A 1 99 ? 22.312 -8.867 1.529 1 95.88 99 ARG A C 1
ATOM 710 O O . ARG A 1 99 ? 23.438 -8.984 1.046 1 95.88 99 ARG A O 1
ATOM 717 N N . PHE A 1 100 ? 21.922 -9.477 2.693 1 95.88 100 PHE A N 1
ATOM 718 C CA . PHE A 1 100 ? 22.922 -10.102 3.549 1 95.88 100 PHE A CA 1
ATOM 719 C C . PHE A 1 100 ? 22.922 -11.617 3.365 1 95.88 100 PHE A C 1
ATOM 721 O O . PHE A 1 100 ? 23.688 -12.328 4.012 1 95.88 100 PHE A O 1
ATOM 728 N N . ILE A 1 101 ? 22.125 -12.109 2.52 1 93.88 101 ILE A N 1
ATOM 729 C CA . ILE A 1 101 ? 21.984 -13.555 2.365 1 93.88 101 ILE A CA 1
ATOM 730 C C . ILE A 1 101 ? 22.875 -14.031 1.212 1 93.88 101 ILE A C 1
ATOM 732 O O . ILE A 1 101 ? 22.766 -13.523 0.092 1 93.88 101 ILE A O 1
ATOM 736 N N . SER A 1 102 ? 23.719 -15.055 1.551 1 90.69 102 SER A N 1
ATOM 737 C CA . SER A 1 102 ? 24.547 -15.672 0.522 1 90.69 102 SER A CA 1
ATOM 738 C C . SER A 1 102 ? 23.75 -16.672 -0.309 1 90.69 102 SER A C 1
ATOM 740 O O . SER A 1 102 ? 22.656 -17.047 0.068 1 90.69 102 SER A O 1
ATOM 742 N N . GLY A 1 103 ? 24.328 -17.062 -1.426 1 87.19 103 GLY A N 1
ATOM 743 C CA . GLY A 1 103 ? 23.672 -18.016 -2.289 1 87.19 103 GLY A CA 1
ATOM 744 C C . GLY A 1 103 ? 23.312 -19.312 -1.576 1 87.19 103 GLY A C 1
ATOM 745 O O . GLY A 1 103 ? 22.172 -19.766 -1.642 1 87.19 103 GLY A O 1
ATOM 746 N N . ASP A 1 104 ? 24.281 -19.891 -0.895 1 84.5 104 ASP A N 1
ATOM 747 C CA . ASP A 1 104 ? 24.062 -21.141 -0.161 1 84.5 104 ASP A CA 1
ATOM 748 C C . ASP A 1 104 ? 23.031 -20.938 0.956 1 84.5 104 ASP A C 1
ATOM 750 O O . ASP A 1 104 ? 22.172 -21.797 1.171 1 84.5 104 ASP A O 1
ATOM 754 N N . GLY A 1 105 ? 23.156 -19.891 1.583 1 87.88 105 GLY A N 1
ATOM 755 C CA . GLY A 1 105 ? 22.203 -19.578 2.635 1 87.88 105 GLY A CA 1
ATOM 756 C C . GLY A 1 105 ? 20.781 -19.391 2.117 1 87.88 105 GLY A C 1
ATOM 757 O O . GLY A 1 105 ? 19.828 -19.875 2.729 1 87.88 105 GLY A O 1
ATOM 758 N N . PHE A 1 106 ? 20.719 -18.781 0.978 1 92 106 PHE A N 1
ATOM 759 C CA . PHE A 1 106 ? 19.422 -18.531 0.378 1 92 106 PHE A CA 1
ATOM 760 C C . PHE A 1 106 ? 18.688 -19.828 0.07 1 92 106 PHE A C 1
ATOM 762 O O . PHE A 1 106 ? 17.531 -20 0.435 1 92 106 PHE A O 1
ATOM 769 N N . SER A 1 107 ? 19.375 -20.719 -0.559 1 86.5 107 SER A N 1
ATOM 770 C CA . SER A 1 107 ? 18.766 -21.984 -0.929 1 86.5 10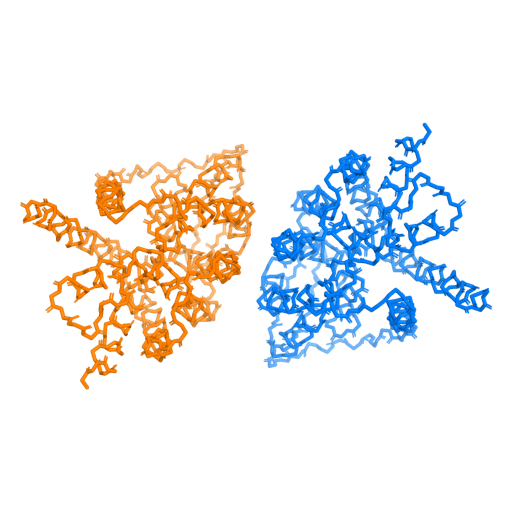7 SER A CA 1
ATOM 771 C C . SER A 1 107 ? 18.297 -22.75 0.304 1 86.5 107 SER A C 1
ATOM 773 O O . SER A 1 107 ? 17.219 -23.344 0.307 1 86.5 107 SER A O 1
ATOM 775 N N . LEU A 1 108 ? 19.062 -22.688 1.285 1 85.31 108 LEU A N 1
ATOM 776 C CA . LEU A 1 108 ? 18.734 -23.375 2.523 1 85.31 108 LEU A CA 1
ATOM 777 C C . LEU A 1 108 ? 17.5 -22.766 3.178 1 85.31 108 LEU A C 1
ATOM 779 O O . LEU A 1 108 ? 16.547 -23.469 3.496 1 85.31 108 LEU A O 1
ATOM 783 N N . TYR A 1 109 ? 17.547 -21.453 3.381 1 89.12 109 TYR A N 1
ATOM 784 C CA . TYR A 1 109 ? 16.438 -20.781 4.051 1 89.12 109 TYR A CA 1
ATOM 785 C C . TYR A 1 109 ? 15.156 -20.875 3.227 1 89.12 109 TYR A C 1
ATOM 787 O O . TYR A 1 109 ? 14.07 -21.031 3.777 1 89.12 109 TYR A O 1
ATOM 795 N N . PHE A 1 110 ? 15.289 -20.766 2.004 1 89.12 110 PHE A N 1
ATOM 796 C CA . PHE A 1 110 ? 14.141 -20.906 1.121 1 89.12 110 PHE A CA 1
ATOM 797 C C . PHE A 1 110 ? 13.539 -22.297 1.216 1 89.12 110 PHE A C 1
ATOM 799 O O . PHE A 1 110 ? 12.312 -22.453 1.258 1 89.12 110 PHE A O 1
ATOM 806 N N . GLY A 1 111 ? 14.414 -23.25 1.21 1 84.12 111 GLY A N 1
ATOM 807 C CA . GLY A 1 111 ? 13.945 -24.625 1.371 1 84.12 111 GLY A CA 1
ATOM 808 C C . GLY A 1 111 ? 13.188 -24.844 2.664 1 84.12 111 GLY A C 1
ATOM 809 O O . GLY A 1 111 ? 12.133 -25.484 2.668 1 84.12 111 GLY A O 1
ATOM 810 N N . ILE A 1 112 ? 13.664 -24.328 3.707 1 85.88 112 ILE A N 1
ATOM 811 C CA . ILE A 1 112 ? 13 -24.422 5.004 1 85.88 112 ILE A CA 1
ATOM 812 C C . ILE A 1 112 ? 11.641 -23.75 4.938 1 85.88 112 ILE A C 1
ATOM 814 O O . ILE A 1 112 ? 10.648 -24.266 5.453 1 85.88 112 ILE A O 1
ATOM 818 N N . LEU A 1 113 ? 11.641 -22.641 4.301 1 86.38 113 LEU A N 1
ATOM 819 C CA . LEU A 1 113 ? 10.398 -21.875 4.164 1 86.38 113 LEU A CA 1
ATOM 820 C C . LEU A 1 113 ? 9.352 -22.688 3.404 1 86.38 113 LEU A C 1
ATOM 822 O O . LEU A 1 113 ? 8.195 -22.781 3.83 1 86.38 113 LEU A O 1
ATOM 826 N N . VAL A 1 114 ? 9.742 -23.234 2.355 1 82.94 114 VAL A N 1
ATOM 827 C CA . VAL A 1 114 ? 8.82 -24 1.521 1 82.94 114 VAL A CA 1
ATOM 828 C C . VAL A 1 114 ? 8.297 -25.203 2.301 1 82.94 114 VAL A C 1
ATOM 830 O O . VAL A 1 114 ? 7.109 -25.531 2.213 1 82.94 114 VAL A O 1
ATOM 833 N N . LEU A 1 115 ? 9.141 -25.766 3.084 1 82.06 115 LEU A N 1
ATOM 834 C CA . LEU A 1 115 ? 8.734 -26.891 3.912 1 82.06 115 LEU A CA 1
ATOM 835 C C . LEU A 1 115 ? 7.715 -26.469 4.957 1 82.06 115 LEU A C 1
ATOM 837 O O . LEU A 1 115 ? 6.746 -27.188 5.223 1 82.06 115 LEU A O 1
ATOM 841 N N . LEU A 1 116 ? 7.926 -25.344 5.488 1 83.75 116 LEU A N 1
ATOM 842 C CA . LEU A 1 116 ? 7 -24.828 6.484 1 83.75 116 LEU A CA 1
ATOM 843 C C . LEU A 1 116 ? 5.625 -24.578 5.871 1 83.75 116 LEU A C 1
ATOM 845 O O . LEU A 1 116 ? 4.605 -24.938 6.461 1 83.75 116 LEU A O 1
ATOM 849 N N . VAL A 1 117 ? 5.621 -23.984 4.746 1 81.38 117 VAL A N 1
ATOM 850 C CA . VAL A 1 117 ? 4.359 -23.719 4.07 1 81.38 117 VAL A CA 1
ATOM 851 C C . VAL A 1 117 ? 3.672 -25.016 3.693 1 81.38 117 VAL A C 1
ATOM 853 O O . VAL A 1 117 ? 2.449 -25.141 3.805 1 81.38 117 VAL A O 1
ATOM 856 N N . PHE A 1 118 ? 4.488 -25.953 3.273 1 76.44 118 PHE A N 1
ATOM 857 C CA . PHE A 1 118 ? 3.988 -27.266 2.926 1 76.44 118 PHE A CA 1
ATOM 858 C C . PHE A 1 118 ? 3.279 -27.906 4.113 1 76.44 118 PHE A C 1
ATOM 860 O O . PHE A 1 118 ? 2.172 -28.438 3.975 1 76.44 118 PHE A O 1
ATOM 867 N N . PHE A 1 119 ? 3.812 -27.797 5.23 1 79.62 119 PHE A N 1
ATOM 868 C CA . PHE A 1 119 ? 3.264 -28.469 6.406 1 79.62 119 PHE A CA 1
ATOM 869 C C . PHE A 1 119 ? 2.021 -27.734 6.91 1 79.62 119 PHE A C 1
ATOM 871 O O . PHE A 1 119 ? 1.151 -28.344 7.539 1 79.62 119 PHE A O 1
ATOM 878 N N . MET A 1 120 ? 1.872 -26.516 6.629 1 77.44 120 MET A N 1
ATOM 879 C CA . MET A 1 120 ? 0.698 -25.75 7.051 1 77.44 120 MET A CA 1
ATOM 880 C C . MET A 1 120 ? -0.566 -26.297 6.391 1 77.44 120 MET A C 1
ATOM 882 O O . MET A 1 120 ? -1.652 -26.219 6.969 1 77.44 120 MET A O 1
ATOM 886 N N . PHE A 1 121 ? -0.464 -26.875 5.32 1 68.94 121 PHE A N 1
ATOM 887 C CA . PHE A 1 121 ? -1.652 -27.328 4.605 1 68.94 121 PHE A CA 1
ATOM 888 C C . PHE A 1 121 ? -2.082 -28.703 5.094 1 68.94 121 PHE A C 1
ATOM 890 O O . PHE A 1 121 ? -3.15 -29.203 4.727 1 68.94 121 PHE A O 1
ATOM 897 N N . PHE A 1 122 ? -1.259 -29.234 5.848 1 72.31 122 PHE A N 1
ATOM 898 C CA . PHE A 1 122 ? -1.662 -30.516 6.398 1 72.31 122 PHE A CA 1
ATOM 899 C C . PHE A 1 122 ? -2.311 -30.344 7.77 1 72.31 122 PHE A C 1
ATOM 901 O O . PHE A 1 122 ? -2.766 -31.312 8.375 1 72.31 122 PHE A O 1
ATOM 908 N N . VAL A 1 123 ? -2.27 -29.156 8.047 1 71.06 123 VAL A N 1
ATOM 909 C CA . VAL A 1 123 ? -2.977 -28.891 9.297 1 71.06 123 VAL A CA 1
ATOM 910 C C . VAL A 1 123 ? -4.48 -28.844 9.039 1 71.06 123 VAL A C 1
ATOM 912 O O . VAL A 1 123 ? -4.938 -28.25 8.07 1 71.06 123 VAL A O 1
ATOM 915 N N . LYS A 1 124 ? -5.199 -29.797 9.664 1 62.12 124 LYS A N 1
ATOM 916 C CA . LYS A 1 124 ? -6.648 -29.891 9.531 1 62.12 124 LYS A CA 1
ATOM 917 C C . LYS A 1 124 ? -7.324 -28.578 9.93 1 62.12 124 LYS A C 1
ATOM 919 O O . LYS A 1 124 ? -6.922 -27.938 10.898 1 62.12 124 LYS A O 1
ATOM 924 N N . ARG A 1 125 ? -8.156 -28.109 8.945 1 62.16 125 ARG A N 1
ATOM 925 C CA . ARG A 1 125 ? -9.008 -26.953 9.211 1 62.16 125 ARG A CA 1
ATOM 926 C C . ARG A 1 125 ? -9.82 -27.156 10.484 1 62.16 125 ARG A C 1
ATOM 928 O O . ARG A 1 125 ? -10.438 -28.203 10.68 1 62.16 125 ARG A O 1
ATOM 935 N N . LYS A 1 126 ? -9.453 -26.578 11.391 1 51.22 126 LYS A N 1
ATOM 936 C CA . LYS A 1 126 ? -10.422 -26.75 12.469 1 51.22 126 LYS A CA 1
ATOM 937 C C . LYS A 1 126 ? -11.766 -26.141 12.102 1 51.22 126 LYS A C 1
ATOM 939 O O . LYS A 1 126 ? -11.844 -24.953 11.734 1 51.22 126 LYS A O 1
ATOM 944 N N . GLU A 1 127 ? -12.625 -26.844 11.43 1 51.69 127 GLU A N 1
ATOM 945 C CA . GLU A 1 127 ? -14 -26.375 11.281 1 51.69 127 GLU A CA 1
ATOM 946 C C . GLU A 1 127 ? -14.367 -25.391 12.391 1 51.69 127 GLU A C 1
ATOM 948 O O . GLU A 1 127 ? -15.148 -25.719 13.281 1 51.69 127 GLU A O 1
ATOM 953 N N . ARG A 1 128 ? -13.43 -24.875 13.125 1 49.19 128 ARG A N 1
ATOM 954 C CA . ARG A 1 128 ? -13.906 -24.109 14.273 1 49.19 128 ARG A CA 1
ATOM 955 C C . ARG A 1 128 ? -14.812 -22.969 13.828 1 49.19 128 ARG A C 1
ATOM 957 O O . ARG A 1 128 ? -14.461 -22.203 12.93 1 49.19 128 ARG A O 1
ATOM 964 N N . GLU A 1 129 ? -16.047 -23.047 13.75 1 53.97 129 GLU A N 1
ATOM 965 C CA . GLU A 1 129 ? -17.094 -22.031 13.82 1 53.97 129 GLU A CA 1
ATOM 966 C C . GLU A 1 129 ? -16.594 -20.766 14.523 1 53.97 129 GLU A C 1
ATOM 968 O O . GLU A 1 129 ? -17.406 -20 15.062 1 53.97 129 GLU A O 1
ATOM 973 N N . MET A 1 130 ? -15.281 -20.578 14.891 1 59.44 130 MET A N 1
ATOM 974 C CA . MET A 1 130 ? -14.984 -19.766 16.062 1 59.44 130 MET A CA 1
ATOM 975 C C . MET A 1 130 ? -14.922 -18.297 15.703 1 59.44 130 MET A C 1
ATOM 977 O O . MET A 1 130 ? -13.922 -17.812 15.172 1 59.44 130 MET A O 1
ATOM 981 N N . ILE A 1 131 ? -16.016 -17.781 15.406 1 71 131 ILE A N 1
ATOM 982 C CA . ILE A 1 131 ? -16.062 -16.312 15.406 1 71 131 ILE A CA 1
ATOM 983 C C . ILE A 1 131 ? -15.516 -15.781 16.734 1 71 131 ILE A C 1
ATOM 985 O O . ILE A 1 131 ? -16 -16.156 17.797 1 71 131 ILE A O 1
ATOM 989 N N . ASN A 1 132 ? -14.398 -15.203 16.625 1 75 132 ASN A N 1
ATOM 990 C CA . ASN A 1 132 ? -13.875 -14.5 17.797 1 75 132 ASN A CA 1
ATOM 991 C C . ASN A 1 132 ? -14.625 -13.195 18.047 1 75 132 ASN A C 1
ATOM 993 O O . ASN A 1 132 ? -14.492 -12.242 17.281 1 75 132 ASN A O 1
ATOM 997 N N . PRO A 1 133 ? -15.336 -13.172 19.109 1 73.94 133 PRO A N 1
ATOM 998 C CA . PRO A 1 133 ? -16.172 -11.984 19.344 1 73.94 133 PRO A CA 1
ATOM 999 C C . PRO A 1 133 ? -15.336 -10.727 19.594 1 73.94 133 PRO A C 1
ATOM 1001 O O . PRO A 1 133 ? -15.828 -9.617 19.406 1 73.94 133 PRO A O 1
ATOM 1004 N N . LYS A 1 134 ? -14.203 -10.844 20.031 1 78.5 134 LYS A N 1
ATOM 1005 C CA . LYS A 1 134 ? -13.375 -9.68 20.344 1 78.5 134 LYS A CA 1
ATOM 1006 C C . LYS A 1 134 ? -12.578 -9.227 19.125 1 78.5 134 LYS A C 1
ATOM 1008 O O . LYS A 1 134 ? -11.859 -8.234 19.188 1 78.5 134 LYS A O 1
ATOM 1013 N N . GLY A 1 135 ? -12.836 -9.883 18.094 1 88.56 135 GLY A N 1
ATOM 1014 C CA . GLY A 1 135 ? -12.078 -9.547 16.891 1 88.56 135 GLY A CA 1
ATOM 1015 C C . GLY A 1 135 ? -12.883 -8.773 15.867 1 88.56 135 GLY A C 1
ATOM 1016 O O . GLY A 1 135 ? -13.984 -8.312 16.156 1 88.56 135 GLY A O 1
ATOM 1017 N N . ILE A 1 136 ? -12.234 -8.57 14.805 1 91.06 136 ILE A N 1
ATOM 1018 C CA . ILE A 1 136 ? -12.891 -7.969 13.648 1 91.06 136 ILE A CA 1
ATOM 1019 C C . ILE A 1 136 ? -13.727 -9.023 12.922 1 91.06 136 ILE A C 1
ATOM 1021 O O . ILE A 1 136 ? -13.188 -10.039 12.461 1 91.06 136 ILE A O 1
ATOM 1025 N N . ILE A 1 137 ? -14.969 -8.797 12.898 1 92.25 137 ILE A N 1
ATOM 1026 C CA . ILE A 1 137 ? -15.883 -9.727 12.242 1 92.25 137 ILE A CA 1
ATOM 1027 C C . ILE A 1 137 ? -16.203 -9.219 10.836 1 92.25 137 ILE A C 1
ATOM 1029 O O . ILE A 1 137 ? -16.578 -8.062 10.656 1 92.25 137 ILE A O 1
ATOM 1033 N N . VAL A 1 138 ? -16.031 -10.102 9.859 1 92.88 138 VAL A N 1
ATOM 1034 C CA . VAL A 1 138 ? -16.312 -9.742 8.469 1 92.88 138 VAL A CA 1
ATOM 1035 C C . VAL A 1 138 ? -17.375 -10.664 7.898 1 92.88 138 VAL A C 1
ATOM 1037 O O . VAL A 1 138 ? -17.312 -11.883 8.078 1 92.88 138 VAL A O 1
ATOM 1040 N N . THR A 1 139 ? -18.375 -10.117 7.328 1 91.62 139 THR A N 1
ATOM 1041 C CA . THR A 1 139 ? -19.406 -10.875 6.633 1 91.62 139 THR A CA 1
ATOM 1042 C C . THR A 1 139 ? -19.438 -10.508 5.152 1 91.62 139 THR A C 1
ATOM 1044 O O . THR A 1 139 ? -19.453 -9.328 4.797 1 91.62 139 THR A O 1
ATOM 1047 N N . LYS A 1 140 ? -19.344 -11.57 4.285 1 90.56 140 LYS A N 1
ATOM 1048 C CA . LYS A 1 140 ? -19.359 -11.359 2.842 1 90.56 140 LYS A CA 1
ATOM 1049 C C . LYS A 1 140 ? -20.312 -12.328 2.154 1 90.56 140 LYS A C 1
ATOM 1051 O O . LYS A 1 140 ? -20.391 -13.5 2.529 1 90.56 140 LYS A O 1
ATOM 1056 N N . GLU A 1 141 ? -21 -11.758 1.182 1 88.44 141 GLU A N 1
ATOM 1057 C CA . GLU A 1 141 ? -21.906 -12.578 0.394 1 88.44 141 GLU A CA 1
ATOM 1058 C C . GLU A 1 141 ? -21.344 -12.852 -0.999 1 88.44 141 GLU A C 1
ATOM 1060 O O . GLU A 1 141 ? -20.984 -11.922 -1.716 1 88.44 141 GLU A O 1
ATOM 1065 N N . ILE A 1 142 ? -21.219 -14.125 -1.339 1 84 142 ILE A N 1
ATOM 1066 C CA . ILE A 1 142 ? -20.75 -14.539 -2.662 1 84 142 ILE A CA 1
ATOM 1067 C C . ILE A 1 142 ? -21.734 -15.523 -3.271 1 84 142 ILE A C 1
ATOM 1069 O O . ILE A 1 142 ? -22 -16.594 -2.699 1 84 142 ILE A O 1
ATOM 1073 N N . ASN A 1 143 ? -22.203 -15.164 -4.422 1 82.5 143 ASN A N 1
ATOM 1074 C CA . ASN A 1 143 ? -23.125 -16.031 -5.148 1 82.5 143 ASN A CA 1
ATOM 1075 C C . ASN A 1 143 ? -24.281 -16.5 -4.262 1 82.5 143 ASN A C 1
ATOM 1077 O O . ASN A 1 143 ? -24.609 -17.688 -4.215 1 82.5 143 ASN A O 1
ATOM 1081 N N . GLY A 1 144 ? -24.797 -15.625 -3.367 1 86.25 144 GLY A N 1
ATOM 1082 C CA . GLY A 1 144 ? -25.969 -15.906 -2.555 1 86.25 144 GLY A CA 1
ATOM 1083 C C . GLY A 1 144 ? -25.625 -16.562 -1.23 1 86.25 144 GLY A C 1
ATOM 1084 O O . GLY A 1 144 ? -26.516 -16.812 -0.408 1 86.25 144 GLY A O 1
ATOM 1085 N N . THR A 1 145 ? -24.406 -16.938 -1.052 1 90.19 145 THR A N 1
ATOM 1086 C CA . THR A 1 145 ? -23.969 -17.547 0.2 1 90.19 145 THR A CA 1
ATOM 1087 C C . THR A 1 145 ? -23.25 -16.531 1.081 1 90.19 145 THR A C 1
ATOM 1089 O O . THR A 1 145 ? -22.391 -15.789 0.608 1 90.19 145 THR A O 1
ATOM 1092 N N . THR A 1 146 ? -23.641 -16.5 2.316 1 92.62 146 THR A N 1
ATOM 1093 C CA . THR A 1 146 ? -23.047 -15.555 3.262 1 92.62 146 THR A CA 1
ATOM 1094 C C . THR A 1 146 ? -21.938 -16.219 4.062 1 92.62 146 THR A C 1
ATOM 1096 O O . THR A 1 146 ? -22.141 -17.297 4.645 1 92.62 146 THR A O 1
ATOM 1099 N N . TYR A 1 147 ? -20.781 -15.656 4.023 1 91.75 147 TYR A N 1
ATOM 1100 C CA . TYR A 1 147 ? -19.625 -16.125 4.781 1 91.75 147 TYR A CA 1
ATOM 1101 C C . TYR A 1 147 ? -19.266 -15.156 5.895 1 91.75 147 TYR A C 1
ATOM 1103 O O . TYR A 1 147 ? -19.297 -13.938 5.695 1 91.75 147 TYR A O 1
ATOM 1111 N N . THR A 1 148 ? -19 -15.758 7.105 1 93.12 148 THR A N 1
ATOM 1112 C CA . THR A 1 148 ? -18.578 -14.93 8.227 1 93.12 148 THR A CA 1
ATOM 1113 C C . THR A 1 148 ? -17.281 -15.469 8.836 1 93.12 148 THR A C 1
ATOM 1115 O O . THR A 1 148 ? -17.141 -16.688 9.023 1 93.12 148 THR A O 1
ATOM 1118 N N . TYR A 1 149 ? -16.312 -14.695 9.023 1 93.38 149 TYR A N 1
ATOM 1119 C CA . TYR A 1 149 ? -15.031 -15.023 9.633 1 93.38 149 TYR A CA 1
ATOM 1120 C C . TYR A 1 149 ? -14.516 -13.867 10.477 1 93.38 149 TYR A C 1
ATOM 1122 O O . TYR A 1 149 ? -15.078 -12.766 10.445 1 93.38 149 TYR A O 1
ATOM 1130 N N . SER A 1 150 ? -13.531 -14.148 11.352 1 93.62 150 SER A N 1
ATOM 1131 C CA . SER A 1 150 ? -13.062 -13.125 12.281 1 93.62 150 SER A CA 1
ATOM 1132 C C . SER A 1 150 ? -11.594 -13.336 12.625 1 93.62 150 SER A C 1
ATOM 1134 O O . SER A 1 150 ? -11.062 -14.438 12.469 1 93.62 150 SER A O 1
ATOM 1136 N N . PHE A 1 151 ? -10.977 -12.312 12.953 1 94.06 151 PHE A N 1
ATOM 1137 C CA . PHE A 1 151 ? -9.594 -12.352 13.414 1 94.06 151 PHE A CA 1
ATOM 1138 C C . PHE A 1 151 ? -9.305 -11.172 14.328 1 94.06 151 PHE A C 1
ATOM 1140 O O . PHE A 1 151 ? -10.016 -10.164 14.305 1 94.06 151 PHE A O 1
ATOM 1147 N N . ARG A 1 152 ? -8.305 -11.305 15.18 1 93.81 152 ARG A N 1
ATOM 1148 C CA . ARG A 1 152 ? -7.84 -10.203 16.016 1 93.81 152 ARG A CA 1
ATOM 1149 C C . ARG A 1 152 ? -6.867 -9.312 15.25 1 93.81 152 ARG A C 1
ATOM 1151 O O . ARG A 1 152 ? -5.992 -9.805 14.539 1 93.81 152 ARG A O 1
ATOM 1158 N N . PHE A 1 153 ? -7.031 -8.094 15.461 1 93.06 153 PHE A N 1
ATOM 1159 C CA . PHE A 1 153 ? -6.199 -7.125 14.758 1 93.06 153 PHE A CA 1
ATOM 1160 C C . PHE A 1 153 ? -4.723 -7.41 14.984 1 93.06 153 PHE A C 1
ATOM 1162 O O . PHE A 1 153 ? -3.938 -7.453 14.031 1 93.06 153 PHE A O 1
ATOM 1169 N N . MET A 1 154 ? -4.324 -7.574 16.172 1 93.81 154 MET A N 1
ATOM 1170 C CA 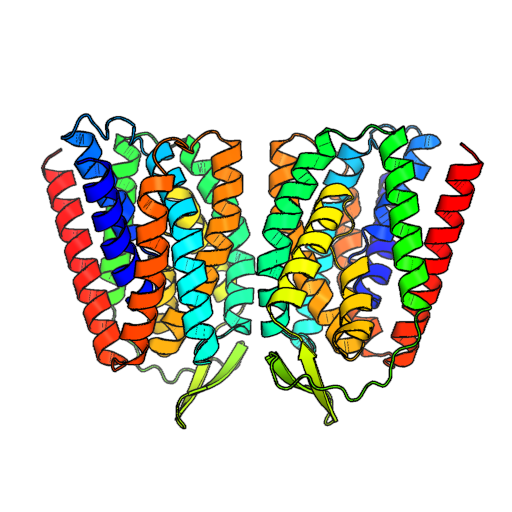. MET A 1 154 ? -2.92 -7.766 16.516 1 93.81 154 MET A CA 1
ATOM 1171 C C . MET A 1 154 ? -2.373 -9.039 15.875 1 93.81 154 MET A C 1
ATOM 1173 O O . MET A 1 154 ? -1.234 -9.07 15.406 1 93.81 154 MET A O 1
ATOM 1177 N N . ALA A 1 155 ? -3.123 -10.07 15.875 1 94.88 155 ALA A N 1
ATOM 1178 C CA . ALA A 1 155 ? -2.709 -11.32 15.242 1 94.88 155 ALA A CA 1
ATOM 1179 C C . ALA A 1 155 ? -2.512 -11.133 13.742 1 94.88 155 ALA A C 1
ATOM 1181 O O . ALA A 1 155 ? -1.521 -11.609 13.18 1 94.88 155 ALA A O 1
ATOM 1182 N N . ALA A 1 156 ? -3.475 -10.469 13.172 1 95.56 156 ALA A N 1
ATOM 1183 C CA . ALA A 1 156 ? -3.391 -10.211 11.742 1 95.56 156 ALA A CA 1
ATOM 1184 C C . ALA A 1 156 ? -2.172 -9.352 11.414 1 95.56 156 ALA A C 1
ATOM 1186 O O . ALA A 1 156 ? -1.453 -9.625 10.445 1 95.56 156 ALA A O 1
ATOM 1187 N N . PHE A 1 157 ? -1.951 -8.391 12.211 1 95 157 PHE A N 1
ATOM 1188 C CA . PHE A 1 157 ? -0.841 -7.469 11.992 1 95 157 PHE A CA 1
ATOM 1189 C C . PHE A 1 157 ? 0.495 -8.188 12.133 1 95 157 PHE A C 1
ATOM 1191 O O . PHE A 1 157 ? 1.357 -8.078 11.258 1 95 157 PHE A O 1
ATOM 1198 N N . VAL A 1 158 ? 0.68 -8.898 13.156 1 96.94 158 VAL A N 1
ATOM 1199 C CA . VAL A 1 158 ? 1.937 -9.594 13.422 1 96.94 158 VAL A CA 1
ATOM 1200 C C . VAL A 1 158 ? 2.176 -10.656 12.359 1 96.94 158 VAL A C 1
ATOM 1202 O O . VAL A 1 158 ? 3.287 -10.789 11.844 1 96.94 158 VAL A O 1
ATOM 1205 N N . LEU A 1 159 ? 1.177 -11.367 12.078 1 96.12 159 LEU A N 1
ATOM 1206 C CA . LEU A 1 159 ? 1.29 -12.391 11.039 1 96.12 159 LEU A CA 1
ATOM 1207 C C . LEU A 1 159 ? 1.702 -11.773 9.711 1 96.12 159 LEU A C 1
ATOM 1209 O O . LEU A 1 159 ? 2.594 -12.281 9.031 1 96.12 159 LEU A O 1
ATOM 1213 N N . SER A 1 160 ? 1.007 -10.711 9.398 1 97.75 160 SER A N 1
ATOM 1214 C CA . SER A 1 160 ? 1.284 -10.094 8.102 1 97.75 160 SER A CA 1
ATOM 1215 C C . SER A 1 160 ? 2.662 -9.438 8.086 1 97.75 160 SER A C 1
ATOM 1217 O O . SER A 1 160 ? 3.297 -9.352 7.031 1 97.75 160 SER A O 1
ATOM 1219 N N . LEU A 1 161 ? 3.096 -8.961 9.211 1 97.81 161 LEU A N 1
ATOM 1220 C CA . LEU A 1 161 ? 4.461 -8.461 9.312 1 97.81 161 LEU A CA 1
ATOM 1221 C C . LEU A 1 161 ? 5.469 -9.547 8.969 1 97.81 161 LEU A C 1
ATOM 1223 O O . LEU A 1 161 ? 6.402 -9.312 8.195 1 97.81 161 LEU A O 1
ATOM 1227 N N . PHE A 1 162 ? 5.246 -10.656 9.484 1 97.12 162 PHE A N 1
ATOM 1228 C CA . PHE A 1 162 ? 6.129 -11.797 9.242 1 97.12 162 PHE A CA 1
ATOM 1229 C C . PHE A 1 162 ? 6.027 -12.266 7.797 1 97.12 162 PHE A C 1
ATOM 1231 O O . PHE A 1 162 ? 7.039 -12.57 7.164 1 97.12 162 PHE A O 1
ATOM 1238 N N . VAL A 1 163 ? 4.871 -12.312 7.328 1 96.44 163 VAL A N 1
ATOM 1239 C CA . VAL A 1 163 ? 4.641 -12.727 5.945 1 96.44 163 VAL A CA 1
ATOM 1240 C C . VAL A 1 163 ? 5.312 -11.734 4.992 1 96.44 163 VAL A C 1
ATOM 1242 O O . VAL A 1 163 ? 5.941 -12.141 4.012 1 96.44 163 VAL A O 1
ATOM 1245 N N . GLY A 1 164 ? 5.133 -10.438 5.309 1 97.56 164 GLY A N 1
ATOM 1246 C CA . GLY A 1 164 ? 5.809 -9.414 4.523 1 97.56 164 GLY A CA 1
ATOM 1247 C C . GLY A 1 164 ? 7.32 -9.562 4.535 1 97.56 164 GLY A C 1
ATOM 1248 O O . GLY A 1 164 ? 7.969 -9.414 3.5 1 97.56 164 GLY A O 1
ATOM 1249 N N . LEU A 1 165 ? 7.82 -9.867 5.691 1 97.81 165 LEU A N 1
ATOM 1250 C CA . LEU A 1 165 ? 9.258 -10.062 5.836 1 97.81 165 LEU A CA 1
ATOM 1251 C C . LEU A 1 165 ? 9.75 -11.18 4.926 1 97.81 165 LEU A C 1
ATOM 1253 O O . LEU A 1 165 ? 10.719 -11.008 4.184 1 97.81 165 LEU A O 1
ATOM 1257 N N . LEU A 1 166 ? 9.07 -12.242 4.922 1 95.94 166 LEU A N 1
ATOM 1258 C CA . LEU A 1 166 ? 9.445 -13.383 4.094 1 95.94 166 LEU A CA 1
ATOM 1259 C C . LEU A 1 166 ? 9.242 -13.062 2.613 1 95.94 166 LEU A C 1
ATOM 1261 O O . LEU A 1 166 ? 10.039 -13.484 1.772 1 95.94 166 LEU A O 1
ATOM 1265 N N . SER A 1 167 ? 8.18 -12.352 2.357 1 95.94 167 SER A N 1
ATOM 1266 C CA . SER A 1 167 ? 7.887 -11.945 0.985 1 95.94 167 SER A CA 1
ATOM 1267 C C . SER A 1 167 ? 9.016 -11.094 0.41 1 95.94 167 SER A C 1
ATOM 1269 O O . SER A 1 167 ? 9.477 -11.336 -0.706 1 95.94 167 SER A O 1
ATOM 1271 N N . GLY A 1 168 ? 9.43 -10.109 1.164 1 97.25 168 GLY A N 1
ATOM 1272 C CA . GLY A 1 168 ? 10.5 -9.234 0.715 1 97.25 168 GLY A CA 1
ATOM 1273 C C . GLY A 1 168 ? 11.844 -9.93 0.646 1 97.25 168 GLY A C 1
ATOM 1274 O O . GLY A 1 168 ? 12.648 -9.648 -0.248 1 97.25 168 GLY A O 1
ATOM 1275 N N . MET A 1 169 ? 12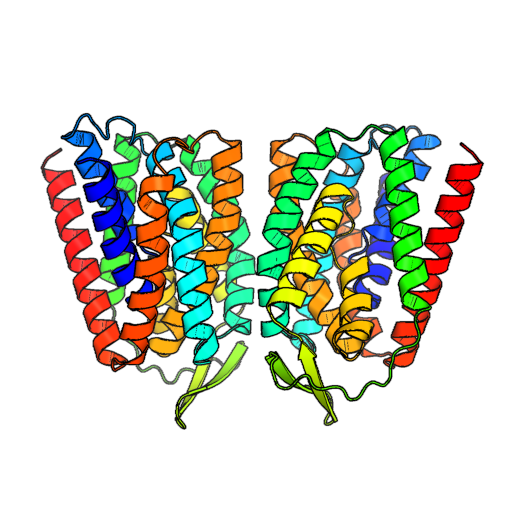.055 -10.859 1.513 1 97.44 169 MET A N 1
ATOM 1276 C CA . MET A 1 169 ? 13.352 -11.531 1.631 1 97.44 169 MET A CA 1
ATOM 1277 C C . MET A 1 169 ? 13.531 -12.562 0.528 1 97.44 169 MET A C 1
ATOM 1279 O O . MET A 1 169 ? 14.633 -12.719 -0.013 1 97.44 169 MET A O 1
ATOM 1283 N N . PHE A 1 170 ? 12.406 -13.242 0.158 1 96 170 PHE A N 1
ATOM 1284 C CA . PHE A 1 170 ? 12.562 -14.398 -0.712 1 96 170 PHE A CA 1
ATOM 1285 C C . PHE A 1 170 ? 11.844 -14.18 -2.041 1 96 170 PHE A C 1
ATOM 1287 O O . PHE A 1 170 ? 11.922 -15.023 -2.939 1 96 170 PHE A O 1
ATOM 1294 N N . GLY A 1 171 ? 11.141 -13.117 -2.166 1 96.56 171 GLY A N 1
ATOM 1295 C CA . GLY A 1 171 ? 10.477 -12.805 -3.422 1 96.56 171 GLY A CA 1
ATOM 1296 C C . GLY A 1 171 ? 9.297 -13.711 -3.713 1 96.56 171 GLY A C 1
ATOM 1297 O O . GLY A 1 171 ? 9.062 -14.094 -4.863 1 96.56 171 GLY A O 1
ATOM 1298 N N . ILE A 1 172 ? 8.523 -14 -2.727 1 93.44 172 ILE A N 1
ATOM 1299 C CA . ILE A 1 172 ? 7.449 -14.961 -2.932 1 93.44 172 ILE A CA 1
ATOM 1300 C C . ILE A 1 172 ? 6.098 -14.258 -2.859 1 93.44 172 ILE A C 1
ATOM 1302 O O . ILE A 1 172 ? 5.051 -14.883 -3.027 1 93.44 172 ILE A O 1
ATOM 1306 N N . GLY A 1 173 ? 5.992 -12.945 -2.574 1 87.88 173 GLY A N 1
ATOM 1307 C CA . GLY A 1 173 ? 4.797 -12.125 -2.684 1 87.88 173 GLY A CA 1
ATOM 1308 C C . GLY A 1 173 ? 3.875 -12.25 -1.484 1 87.88 173 GLY A C 1
ATOM 1309 O O . GLY A 1 173 ? 2.861 -11.547 -1.399 1 87.88 173 GLY A O 1
ATOM 1310 N N . GLY A 1 174 ? 3.939 -12.867 -0.543 1 86.69 174 GLY A N 1
ATOM 1311 C CA . GLY A 1 174 ? 3.238 -12.984 0.725 1 86.69 174 GLY A CA 1
ATOM 1312 C C . GLY A 1 174 ? 2.08 -13.969 0.675 1 86.69 174 GLY A C 1
ATOM 1313 O O . GLY A 1 174 ? 1.617 -14.438 1.714 1 86.69 174 GLY A O 1
ATOM 1314 N N . GLY A 1 175 ? 1.634 -14.281 -0.503 1 90.25 175 GLY A N 1
ATOM 1315 C CA . GLY A 1 175 ? 0.453 -15.117 -0.653 1 90.25 175 GLY A CA 1
ATOM 1316 C C . GLY A 1 175 ? 0.682 -16.562 -0.234 1 90.25 175 GLY A C 1
ATOM 1317 O O . GLY A 1 175 ? -0.239 -17.219 0.24 1 90.25 175 GLY A O 1
ATOM 1318 N N . SER A 1 176 ? 1.845 -17.016 -0.36 1 86.12 176 SER A N 1
ATOM 1319 C CA . SER A 1 176 ? 2.176 -18.406 -0.083 1 86.12 176 SER A CA 1
ATOM 1320 C C . SER A 1 176 ? 1.907 -18.75 1.377 1 86.12 176 SER A C 1
ATOM 1322 O O . SER A 1 176 ? 1.466 -19.859 1.683 1 86.12 176 SER A O 1
ATOM 1324 N N . PHE A 1 177 ? 2.098 -17.797 2.178 1 89.38 177 PHE A N 1
ATOM 1325 C CA . PHE A 1 177 ? 1.854 -18.031 3.596 1 89.38 177 PHE A CA 1
ATOM 1326 C C . PHE A 1 177 ? 0.508 -17.453 4.016 1 89.38 177 PHE A C 1
ATOM 1328 O O . PHE A 1 177 ? -0.13 -17.953 4.941 1 89.38 177 PHE A O 1
ATOM 1335 N N . MET A 1 178 ? 0.114 -16.5 3.334 1 93.69 178 MET A N 1
ATOM 1336 C CA . MET A 1 178 ? -1.062 -15.766 3.797 1 93.69 178 MET A CA 1
ATOM 1337 C C . MET A 1 178 ? -2.338 -16.547 3.508 1 93.69 178 MET A C 1
ATOM 1339 O O . MET A 1 178 ? -3.262 -16.562 4.324 1 93.69 178 MET A O 1
ATOM 1343 N N . VAL A 1 179 ? -2.359 -17.203 2.369 1 94 179 VAL A N 1
ATOM 1344 C CA . VAL A 1 179 ? -3.576 -17.906 1.992 1 94 179 VAL A CA 1
ATOM 1345 C C . VAL A 1 179 ? -3.859 -19.016 3.006 1 94 179 VAL A C 1
ATOM 1347 O O . VAL A 1 179 ? -4.934 -19.062 3.613 1 94 179 VAL A O 1
ATOM 1350 N N . PRO A 1 180 ? -2.912 -19.875 3.273 1 89.5 180 PRO A N 1
ATOM 1351 C CA . PRO A 1 180 ? -3.209 -20.891 4.285 1 89.5 180 PRO A CA 1
ATOM 1352 C C . PRO A 1 180 ? -3.467 -20.297 5.664 1 89.5 180 PRO A C 1
ATOM 1354 O O . PRO A 1 180 ? -4.309 -20.797 6.414 1 89.5 180 PRO A O 1
ATOM 1357 N N . ALA A 1 181 ? -2.797 -19.281 6.016 1 91.44 181 ALA A N 1
ATOM 1358 C CA . ALA A 1 181 ? -3.021 -18.656 7.312 1 91.44 181 ALA A CA 1
ATOM 1359 C C . ALA A 1 181 ? -4.441 -18.094 7.414 1 91.44 181 ALA A C 1
ATOM 1361 O O . ALA A 1 181 ? -5.102 -18.266 8.445 1 91.44 181 ALA A O 1
ATOM 1362 N N . MET A 1 182 ? -4.898 -17.469 6.363 1 94 182 MET A N 1
ATOM 1363 C CA . MET A 1 182 ? -6.254 -16.922 6.344 1 94 182 MET A CA 1
ATOM 1364 C C . MET A 1 182 ? -7.285 -18.031 6.492 1 94 182 MET A C 1
ATOM 1366 O O . MET A 1 182 ? -8.258 -17.891 7.238 1 94 182 MET A O 1
ATOM 1370 N N . ILE A 1 183 ? -7.012 -19.078 5.801 1 90.88 183 ILE A N 1
ATOM 1371 C CA . ILE A 1 183 ? -7.969 -20.188 5.801 1 90.88 183 ILE A CA 1
ATOM 1372 C C . ILE A 1 183 ? -7.914 -20.922 7.141 1 90.88 183 ILE A C 1
ATOM 1374 O O . ILE A 1 183 ? -8.945 -21.109 7.785 1 90.88 183 ILE A O 1
ATOM 1378 N N . LEU A 1 184 ? -6.773 -21.188 7.633 1 87.75 184 LEU A N 1
ATOM 1379 C CA . LEU A 1 184 ? -6.621 -22.094 8.773 1 87.75 184 LEU A CA 1
ATOM 1380 C C . LEU A 1 184 ? -6.758 -21.328 10.086 1 87.75 184 LEU A C 1
ATOM 1382 O O . LEU A 1 184 ? -7.297 -21.859 11.062 1 87.75 184 LEU A O 1
ATOM 1386 N N . LEU A 1 185 ? -6.289 -20.094 10.102 1 88.88 185 LEU A N 1
ATOM 1387 C CA . LEU A 1 185 ? -6.25 -19.375 11.367 1 88.88 185 LEU A CA 1
ATOM 1388 C C . LEU A 1 185 ? -7.445 -18.438 11.5 1 88.88 185 LEU A C 1
ATOM 1390 O O . LEU A 1 185 ? -7.922 -18.172 12.602 1 88.88 185 LEU A O 1
ATOM 1394 N N . PHE A 1 186 ? -7.883 -17.938 10.359 1 92.12 186 PHE A N 1
ATOM 1395 C CA . PHE A 1 186 ? -8.891 -16.875 10.453 1 92.12 186 PHE A CA 1
ATOM 1396 C C . PHE A 1 186 ? -10.219 -17.344 9.867 1 92.12 186 PHE A C 1
ATOM 1398 O O . PHE A 1 186 ? -11.227 -16.656 9.977 1 92.12 186 PHE A O 1
ATOM 1405 N N . GLY A 1 187 ? -10.242 -18.484 9.211 1 90.94 187 GLY A N 1
ATOM 1406 C CA . GLY A 1 187 ? -11.484 -19.078 8.766 1 90.94 187 GLY A CA 1
ATOM 1407 C C . GLY A 1 187 ? -11.984 -18.516 7.449 1 90.94 187 GLY A C 1
ATOM 1408 O O . GLY A 1 187 ? -13.172 -18.625 7.125 1 90.94 187 GLY A O 1
ATOM 1409 N N . PHE A 1 188 ? -11.156 -17.938 6.684 1 93.44 188 PHE A N 1
ATOM 1410 C CA . PHE A 1 188 ? -11.562 -17.406 5.387 1 93.44 188 PHE A CA 1
ATOM 1411 C C . PHE A 1 188 ? -11.992 -18.531 4.449 1 93.44 188 PHE A C 1
ATOM 1413 O O . PHE A 1 188 ? -11.359 -19.594 4.41 1 93.44 188 PHE A O 1
ATOM 1420 N N . PRO A 1 189 ? -13.078 -18.312 3.727 1 93 189 PRO A N 1
ATOM 1421 C CA . PRO A 1 189 ? -13.305 -19.203 2.588 1 93 189 PRO A CA 1
ATOM 1422 C C . PRO A 1 189 ? -12.188 -19.125 1.547 1 93 189 PRO A C 1
ATOM 1424 O O . PRO A 1 189 ? -11.625 -18.047 1.32 1 93 189 PRO A O 1
ATOM 1427 N N . ALA A 1 190 ? -11.953 -20.203 0.868 1 92.62 190 ALA A N 1
ATOM 1428 C CA . ALA A 1 190 ? -10.805 -20.328 -0.027 1 92.62 190 ALA A CA 1
ATOM 1429 C C . ALA A 1 190 ? -10.844 -19.266 -1.115 1 92.62 190 ALA A C 1
ATOM 1431 O O . ALA A 1 190 ? -9.836 -18.594 -1.38 1 92.62 190 ALA A O 1
ATOM 1432 N N . HIS A 1 191 ? -11.969 -19.016 -1.683 1 95.38 191 HIS A N 1
ATOM 1433 C CA . HIS A 1 191 ? -12.086 -18.062 -2.781 1 95.38 191 HIS A CA 1
ATOM 1434 C C . HIS A 1 191 ? -11.789 -16.641 -2.311 1 95.38 191 HIS A C 1
ATOM 1436 O O . HIS A 1 191 ? -11.172 -15.852 -3.037 1 95.38 191 HIS A O 1
ATOM 1442 N N . ILE A 1 192 ? -12.219 -16.359 -1.109 1 95.88 192 ILE A N 1
ATOM 1443 C CA . ILE A 1 192 ? -12.008 -15.031 -0.562 1 95.88 192 ILE A CA 1
ATOM 1444 C C . ILE A 1 192 ? -10.539 -14.867 -0.156 1 95.88 192 ILE A C 1
ATOM 1446 O O . ILE A 1 192 ? -9.938 -13.82 -0.396 1 95.88 192 ILE A O 1
ATOM 1450 N N . ALA A 1 193 ? -10.016 -15.93 0.389 1 96.12 193 ALA A N 1
ATOM 1451 C CA . ALA A 1 193 ? -8.617 -15.914 0.794 1 96.12 193 ALA A CA 1
ATOM 1452 C C . ALA A 1 193 ? -7.699 -15.672 -0.404 1 96.12 193 ALA A C 1
ATOM 1454 O O . ALA A 1 193 ? -6.789 -14.844 -0.338 1 96.12 193 ALA A O 1
ATOM 1455 N N . VAL A 1 194 ? -7.969 -16.328 -1.462 1 96.75 194 VAL A N 1
ATOM 1456 C CA . VAL A 1 194 ? -7.145 -16.25 -2.664 1 96.75 194 VAL A CA 1
ATOM 1457 C C . VAL A 1 194 ? -7.219 -14.836 -3.238 1 96.75 194 VAL A C 1
ATOM 1459 O O . VAL A 1 194 ? -6.188 -14.211 -3.504 1 96.75 194 VAL A O 1
ATOM 1462 N N . ALA A 1 195 ? -8.43 -14.336 -3.383 1 97.44 195 ALA A N 1
ATOM 1463 C CA . ALA A 1 195 ? -8.625 -13.008 -3.953 1 97.44 195 ALA A CA 1
ATOM 1464 C C . ALA A 1 195 ? -7.973 -11.938 -3.086 1 97.44 195 ALA A C 1
ATOM 1466 O O . ALA A 1 195 ? -7.312 -11.031 -3.602 1 97.44 195 ALA A O 1
ATOM 1467 N N . THR A 1 196 ? -8.125 -12.039 -1.802 1 97.69 196 THR A N 1
ATOM 1468 C CA . THR A 1 196 ? -7.555 -11.078 -0.864 1 97.69 196 THR A CA 1
ATOM 1469 C C . THR A 1 196 ? -6.031 -11.148 -0.869 1 97.69 196 THR A C 1
ATOM 1471 O O . THR A 1 196 ? -5.355 -10.125 -0.804 1 97.69 196 THR A O 1
ATOM 1474 N N . SER A 1 197 ? -5.555 -12.312 -1.012 1 97.88 197 SER A N 1
ATOM 1475 C CA . SER A 1 197 ? -4.113 -12.531 -1.039 1 97.88 197 SER A CA 1
ATOM 1476 C C . SER A 1 197 ? -3.48 -11.891 -2.268 1 97.88 197 SER A C 1
ATOM 1478 O O . SER A 1 197 ? -2.395 -11.312 -2.184 1 97.88 197 SER A O 1
ATOM 1480 N N . MET A 1 198 ? -4.121 -11.961 -3.404 1 98 198 MET A N 1
ATOM 1481 C CA . MET A 1 198 ? -3.539 -11.406 -4.621 1 98 198 MET A CA 1
ATOM 1482 C C . MET A 1 198 ? -3.496 -9.883 -4.555 1 98 198 MET A C 1
ATOM 1484 O O . MET A 1 198 ? -2.584 -9.258 -5.102 1 98 198 MET A O 1
ATOM 1488 N N . LEU A 1 199 ? -4.477 -9.344 -3.865 1 96.94 199 LEU A N 1
ATOM 1489 C CA . LEU A 1 199 ? -4.426 -7.918 -3.574 1 96.94 199 LEU A CA 1
ATOM 1490 C C . LEU A 1 199 ? -3.186 -7.578 -2.754 1 96.94 199 LEU A C 1
ATOM 1492 O O . LEU A 1 199 ? -2.473 -6.621 -3.068 1 96.94 199 LEU A O 1
ATOM 1496 N N . MET A 1 200 ? -2.916 -8.32 -1.744 1 97.06 200 MET A N 1
ATOM 1497 C CA . MET A 1 200 ? -1.741 -8.133 -0.897 1 97.06 200 MET A CA 1
ATOM 1498 C C . MET A 1 200 ? -0.458 -8.305 -1.704 1 97.06 200 MET A C 1
ATOM 1500 O O . MET A 1 200 ? 0.464 -7.492 -1.586 1 97.06 200 MET A O 1
ATOM 1504 N N . VAL A 1 201 ? -0.455 -9.344 -2.482 1 98.06 201 VAL A N 1
ATOM 1505 C CA . VAL A 1 201 ? 0.717 -9.633 -3.303 1 98.06 201 VAL A CA 1
ATOM 1506 C C . VAL A 1 201 ? 1.046 -8.43 -4.18 1 98.06 201 VAL A C 1
ATOM 1508 O O . VAL A 1 201 ? 2.211 -8.039 -4.305 1 98.06 201 VAL A O 1
ATOM 1511 N N . PHE A 1 202 ? 0.05 -7.867 -4.785 1 98.19 202 PHE A N 1
ATOM 1512 C CA . PHE A 1 202 ? 0.225 -6.73 -5.684 1 98.19 202 PHE A CA 1
ATOM 1513 C C . PHE A 1 202 ? 0.906 -5.574 -4.965 1 98.19 202 PHE A C 1
ATOM 1515 O O . PHE A 1 202 ? 1.952 -5.09 -5.402 1 98.19 202 PHE A O 1
ATOM 1522 N N . PHE A 1 203 ? 0.424 -5.18 -3.857 1 97.19 203 PHE A N 1
ATOM 1523 C CA . PHE A 1 203 ? 0.912 -3.99 -3.164 1 97.19 203 PHE A CA 1
ATOM 1524 C C . PHE A 1 203 ? 2.229 -4.281 -2.455 1 97.19 203 PHE A C 1
ATOM 1526 O O . PHE A 1 203 ? 3.131 -3.441 -2.441 1 97.19 203 PHE A O 1
ATOM 1533 N N . LEU A 1 204 ? 2.332 -5.434 -1.818 1 97.5 204 LEU A N 1
ATOM 1534 C CA . LEU A 1 204 ? 3.592 -5.793 -1.176 1 97.5 204 LEU A CA 1
ATOM 1535 C C . LEU A 1 204 ? 4.73 -5.824 -2.191 1 97.5 204 LEU A C 1
ATOM 1537 O O . LEU A 1 204 ? 5.855 -5.422 -1.882 1 97.5 204 LEU A O 1
ATOM 1541 N N . SER A 1 205 ? 4.371 -6.312 -3.393 1 97.94 205 SER A N 1
ATOM 1542 C CA . SER A 1 205 ? 5.398 -6.41 -4.426 1 97.94 205 SER A CA 1
ATOM 1543 C C . SER A 1 205 ? 5.863 -5.031 -4.879 1 97.94 205 SER A C 1
ATOM 1545 O O . SER A 1 205 ? 7.031 -4.848 -5.227 1 97.94 205 SER A O 1
ATOM 1547 N N . ILE A 1 206 ? 5 -4.078 -4.84 1 97 206 ILE A N 1
ATOM 1548 C CA . ILE A 1 206 ? 5.379 -2.713 -5.191 1 97 206 ILE A CA 1
ATOM 1549 C C . ILE A 1 206 ? 6.414 -2.193 -4.195 1 97 206 ILE A C 1
ATOM 1551 O O . ILE A 1 206 ? 7.469 -1.693 -4.59 1 97 206 ILE A O 1
ATOM 1555 N N . VAL A 1 207 ? 6.152 -2.373 -2.945 1 95.81 207 VAL A N 1
ATOM 1556 C CA . VAL A 1 207 ? 7.023 -1.851 -1.897 1 95.81 207 VAL A CA 1
ATOM 1557 C C . VAL A 1 207 ? 8.367 -2.578 -1.931 1 95.81 207 VAL A C 1
ATOM 1559 O O . VAL A 1 207 ? 9.422 -1.954 -1.801 1 95.81 207 VAL A O 1
ATOM 1562 N N . SER A 1 208 ? 8.289 -3.865 -2.113 1 97.56 208 SER A N 1
ATOM 1563 C CA . SER A 1 208 ? 9.508 -4.66 -2.201 1 97.56 208 SER A CA 1
ATOM 1564 C C . SER A 1 208 ? 10.344 -4.258 -3.412 1 97.56 208 SER A C 1
ATOM 1566 O O . SER A 1 208 ? 11.57 -4.199 -3.336 1 97.56 208 SER A O 1
ATOM 1568 N N . THR A 1 209 ? 9.688 -4.016 -4.504 1 97.38 209 THR A N 1
ATOM 1569 C CA . THR A 1 209 ? 10.383 -3.633 -5.727 1 97.38 209 THR A CA 1
ATOM 1570 C C . THR A 1 209 ? 11.172 -2.342 -5.523 1 97.38 209 THR A C 1
ATOM 1572 O O . THR A 1 209 ? 12.32 -2.236 -5.945 1 97.38 209 THR A O 1
ATOM 1575 N N . VAL A 1 210 ? 10.57 -1.396 -4.848 1 95.5 210 VAL A N 1
ATOM 1576 C CA . VAL A 1 210 ? 11.234 -0.122 -4.594 1 95.5 210 VAL A CA 1
ATOM 1577 C C . VAL A 1 210 ? 12.516 -0.36 -3.803 1 95.5 210 VAL A C 1
ATOM 1579 O O . VAL A 1 210 ? 13.578 0.167 -4.152 1 95.5 210 VAL A O 1
ATOM 1582 N N . MET A 1 211 ? 12.375 -1.174 -2.807 1 95.69 211 MET A N 1
ATOM 1583 C CA . MET A 1 211 ? 13.539 -1.453 -1.968 1 95.69 211 MET A CA 1
ATOM 1584 C C . MET A 1 211 ? 14.609 -2.211 -2.75 1 95.69 211 MET A C 1
ATOM 1586 O O . MET A 1 211 ? 15.789 -1.865 -2.691 1 95.69 211 MET A O 1
ATOM 1590 N N . HIS A 1 212 ? 14.258 -3.182 -3.531 1 97.5 212 HIS A N 1
ATOM 1591 C CA . HIS A 1 212 ? 15.234 -3.975 -4.277 1 97.5 212 HIS A CA 1
ATOM 1592 C C . HIS A 1 212 ? 15.867 -3.156 -5.395 1 97.5 212 HIS A C 1
ATOM 1594 O O . HIS A 1 212 ? 17.047 -3.35 -5.719 1 97.5 212 HIS A O 1
ATOM 1600 N N . ILE A 1 213 ? 15.133 -2.281 -6.012 1 96.38 213 ILE A N 1
ATOM 1601 C CA . ILE A 1 213 ? 15.719 -1.369 -6.988 1 96.38 213 ILE A CA 1
ATOM 1602 C C . ILE A 1 213 ? 16.766 -0.497 -6.312 1 96.38 213 ILE A C 1
ATOM 1604 O O . ILE A 1 213 ? 17.875 -0.33 -6.836 1 96.38 213 ILE A O 1
ATOM 1608 N N . SER A 1 214 ? 16.438 0.042 -5.145 1 95.12 214 SER A N 1
ATOM 1609 C CA . SER A 1 214 ? 17.344 0.934 -4.418 1 95.12 214 SER A CA 1
ATOM 1610 C C . SER A 1 214 ? 18.625 0.213 -4.008 1 95.12 214 SER A C 1
ATOM 1612 O O . SER A 1 214 ? 19.672 0.842 -3.836 1 95.12 214 SER A O 1
ATOM 1614 N N . LEU A 1 215 ? 18.531 -1.089 -3.906 1 96.19 215 LEU A N 1
ATOM 1615 C CA . LEU A 1 215 ? 19.672 -1.883 -3.475 1 96.19 215 LEU A CA 1
ATOM 1616 C C . LEU A 1 215 ? 20.422 -2.441 -4.676 1 96.19 215 LEU A C 1
ATOM 1618 O O . LEU A 1 215 ? 21.422 -3.145 -4.508 1 96.19 215 LEU A O 1
ATOM 1622 N N . GLY A 1 216 ? 19.922 -2.246 -5.871 1 96.44 216 GLY A N 1
ATOM 1623 C CA . GLY A 1 216 ? 20.609 -2.646 -7.09 1 96.44 216 GLY A CA 1
ATOM 1624 C C . GLY A 1 216 ? 20.438 -4.117 -7.418 1 96.44 216 GLY A C 1
ATOM 1625 O O . GLY A 1 216 ? 21.266 -4.711 -8.109 1 96.44 216 GLY A O 1
ATOM 1626 N N . HIS A 1 217 ? 19.359 -4.68 -6.957 1 97.62 217 HIS A N 1
ATOM 1627 C CA . HIS A 1 217 ? 19.172 -6.121 -7.082 1 97.62 217 HIS A CA 1
ATOM 1628 C C . HIS A 1 217 ? 18.516 -6.477 -8.414 1 97.62 217 HIS A C 1
ATOM 1630 O O . HIS A 1 217 ? 18.516 -7.641 -8.82 1 97.62 217 HIS A O 1
ATOM 1636 N N . VAL A 1 218 ? 18.016 -5.535 -9.156 1 97.69 218 VAL A N 1
ATOM 1637 C CA . VAL A 1 218 ? 17.141 -5.852 -10.289 1 97.69 218 VAL A CA 1
ATOM 1638 C C . VAL A 1 218 ? 17.984 -5.98 -11.562 1 97.69 218 VAL A C 1
ATOM 1640 O O . VAL A 1 218 ? 18.766 -5.082 -11.891 1 97.69 218 VAL A O 1
ATOM 1643 N N . GLU A 1 219 ? 17.828 -7.168 -12.188 1 97.5 219 GLU A N 1
ATOM 1644 C CA . GLU A 1 219 ? 18.406 -7.355 -13.516 1 97.5 219 GLU A CA 1
ATOM 1645 C C . GLU A 1 219 ? 17.453 -6.883 -14.609 1 97.5 219 GLU A C 1
ATOM 1647 O O . GLU A 1 219 ? 16.688 -7.676 -15.156 1 97.5 219 GLU A O 1
ATOM 1652 N N . TRP A 1 220 ? 17.625 -5.66 -15.062 1 96.62 220 TRP A N 1
ATOM 1653 C CA . TRP A 1 220 ? 16.688 -4.98 -15.938 1 96.62 220 TRP A CA 1
ATOM 1654 C C . TRP A 1 220 ? 16.688 -5.598 -17.328 1 96.62 220 TRP A C 1
ATOM 1656 O O . TRP A 1 220 ? 15.695 -5.523 -18.062 1 96.62 220 TRP A O 1
ATOM 1666 N N . ASN A 1 221 ? 17.688 -6.258 -17.688 1 95.56 221 ASN A N 1
ATOM 1667 C CA . ASN A 1 221 ? 17.812 -6.82 -19.031 1 95.56 221 ASN A CA 1
ATOM 1668 C C . ASN A 1 221 ? 16.938 -8.062 -19.203 1 95.56 221 ASN A C 1
ATOM 1670 O O . ASN A 1 221 ? 16.578 -8.414 -20.328 1 95.56 221 ASN A O 1
ATOM 1674 N N . VAL A 1 222 ? 16.594 -8.695 -18.094 1 96.5 222 VAL A N 1
ATOM 1675 C CA . VAL A 1 222 ? 15.93 -9.992 -18.234 1 96.5 222 VAL A CA 1
ATOM 1676 C C . VAL A 1 222 ? 14.5 -9.898 -17.719 1 96.5 222 VAL A C 1
ATOM 1678 O O . VAL A 1 222 ? 13.641 -10.703 -18.109 1 96.5 222 VAL A O 1
ATOM 1681 N N . VAL A 1 223 ? 14.227 -8.992 -16.859 1 97.38 223 VAL A N 1
ATOM 1682 C CA . VAL A 1 223 ? 12.969 -8.945 -16.125 1 97.38 223 VAL A CA 1
ATOM 1683 C C . VAL A 1 223 ? 11.805 -8.812 -17.109 1 97.38 223 VAL A C 1
ATOM 1685 O O . VAL A 1 223 ? 10.742 -9.406 -16.891 1 97.38 223 VAL A O 1
ATOM 1688 N N . TRP A 1 224 ? 11.945 -8.195 -18.203 1 97.31 224 TRP A N 1
ATOM 1689 C CA . TRP A 1 224 ? 10.875 -7.879 -19.141 1 97.31 224 TRP A CA 1
ATOM 1690 C C . TRP A 1 224 ? 10.375 -9.141 -19.844 1 97.31 224 TRP A C 1
ATOM 1692 O O . TRP A 1 224 ? 9.211 -9.211 -20.25 1 97.31 224 TRP A O 1
ATOM 1702 N N . ALA A 1 225 ? 11.188 -10.141 -19.938 1 97.56 225 ALA A N 1
ATOM 1703 C CA . ALA A 1 225 ? 10.844 -11.383 -20.609 1 97.56 225 ALA A CA 1
ATOM 1704 C C . ALA A 1 225 ? 9.773 -12.156 -19.844 1 97.56 225 ALA A C 1
ATOM 1706 O O . ALA A 1 225 ? 9.039 -12.953 -20.422 1 97.56 225 ALA A O 1
ATOM 1707 N N . PHE A 1 226 ? 9.648 -11.844 -18.609 1 98.38 226 PHE A N 1
ATOM 1708 C CA . PHE A 1 226 ? 8.727 -12.594 -17.75 1 98.38 226 PHE A CA 1
ATOM 1709 C C . PHE A 1 226 ? 7.383 -11.883 -17.656 1 98.38 226 PHE A C 1
ATOM 1711 O O . PHE A 1 226 ? 6.391 -12.484 -17.234 1 98.38 226 PHE A O 1
ATOM 1718 N N . ILE A 1 227 ? 7.273 -10.625 -18.047 1 98.44 227 ILE A N 1
ATOM 1719 C CA . ILE A 1 227 ? 6.148 -9.75 -17.734 1 98.44 227 ILE A CA 1
ATOM 1720 C C . ILE A 1 227 ? 4.934 -10.164 -18.562 1 98.44 227 ILE A C 1
ATOM 1722 O O . ILE A 1 227 ? 3.824 -10.281 -18.031 1 98.44 227 ILE A O 1
ATOM 1726 N N . PRO A 1 228 ? 5.09 -10.453 -19.844 1 98.5 228 PRO A N 1
ATOM 1727 C CA . PRO A 1 228 ? 3.91 -10.891 -20.594 1 98.5 228 PRO A CA 1
ATOM 1728 C C . PRO A 1 228 ? 3.295 -12.164 -20.031 1 98.5 228 PRO A C 1
ATOM 1730 O O . PRO A 1 228 ? 2.068 -12.281 -19.953 1 98.5 228 PRO A O 1
ATOM 1733 N N . GLY A 1 229 ? 4.152 -13.086 -19.656 1 98.62 229 GLY A N 1
ATOM 1734 C CA . GLY A 1 229 ? 3.656 -14.281 -19.016 1 98.62 229 GLY A CA 1
ATOM 1735 C C . GLY A 1 229 ? 2.938 -14 -17.703 1 98.62 229 GLY A C 1
ATOM 1736 O O . GLY A 1 229 ? 1.909 -14.609 -17.406 1 98.62 229 GLY A O 1
ATOM 1737 N N . ALA A 1 230 ? 3.502 -13.086 -16.938 1 98.75 230 ALA A N 1
ATOM 1738 C CA . ALA A 1 230 ? 2.9 -12.68 -15.672 1 98.75 230 ALA A CA 1
ATOM 1739 C C . ALA A 1 230 ? 1.495 -12.125 -15.883 1 98.75 230 ALA A C 1
ATOM 1741 O O . ALA A 1 230 ? 0.562 -12.484 -15.164 1 98.75 230 ALA A O 1
ATOM 1742 N N . ILE A 1 231 ? 1.319 -11.289 -16.875 1 98.69 231 ILE A N 1
ATOM 1743 C CA . ILE A 1 231 ? 0.063 -10.602 -17.156 1 98.69 231 ILE A CA 1
ATOM 1744 C C . ILE A 1 231 ? -0.986 -11.617 -17.609 1 98.69 231 ILE A C 1
ATOM 1746 O O . ILE A 1 231 ? -2.082 -11.672 -17.047 1 98.69 231 ILE A O 1
ATOM 1750 N N . ILE A 1 232 ? -0.63 -12.398 -18.547 1 98.69 232 ILE A N 1
ATOM 1751 C CA . ILE A 1 232 ? -1.56 -13.375 -19.094 1 98.69 232 ILE A CA 1
ATOM 1752 C C . ILE A 1 232 ? -1.882 -14.445 -18.062 1 98.69 232 ILE A C 1
ATOM 1754 O O . ILE A 1 232 ? -3.047 -14.797 -17.859 1 98.69 232 ILE A O 1
ATOM 1758 N N . GLY A 1 233 ? -0.839 -14.906 -17.438 1 98.75 233 GLY A N 1
ATOM 1759 C CA . GLY A 1 233 ? -1.031 -15.938 -16.422 1 98.75 233 GLY A CA 1
ATOM 1760 C C . GLY A 1 233 ? -1.861 -15.469 -15.242 1 98.75 233 GLY A C 1
ATOM 1761 O O . GLY A 1 233 ? -2.707 -16.219 -14.734 1 98.75 233 GLY A O 1
ATOM 1762 N N . GLY A 1 234 ? -1.558 -14.25 -14.789 1 98.69 234 GLY A N 1
ATOM 1763 C CA . GLY A 1 234 ? -2.35 -13.695 -13.703 1 98.69 234 GLY A CA 1
ATOM 1764 C C . GLY A 1 234 ? -3.832 -13.633 -14.016 1 98.69 234 GLY A C 1
ATOM 1765 O O . GLY A 1 234 ? -4.664 -13.984 -13.18 1 98.69 234 GLY A O 1
ATOM 1766 N N . PHE A 1 235 ? -4.137 -13.219 -15.195 1 98.5 235 PHE A N 1
ATOM 1767 C CA . PHE A 1 235 ? -5.52 -13.125 -15.648 1 98.5 235 PHE A CA 1
ATOM 1768 C C . PHE A 1 235 ? -6.148 -14.508 -15.758 1 98.5 235 PHE A C 1
ATOM 1770 O O . PHE A 1 235 ? -7.23 -14.75 -15.219 1 98.5 235 PHE A O 1
ATOM 1777 N N . LEU A 1 236 ? -5.484 -15.391 -16.375 1 98.5 236 LEU A N 1
ATOM 1778 C CA . LEU A 1 236 ? -6.008 -16.719 -16.625 1 98.5 236 LEU A CA 1
ATOM 1779 C C . LEU A 1 236 ? -6.203 -17.484 -15.328 1 98.5 236 LEU A C 1
ATOM 1781 O O . LEU A 1 236 ? -7.227 -18.156 -15.133 1 98.5 236 LEU A O 1
ATOM 1785 N N . GLY A 1 237 ? -5.199 -17.438 -14.477 1 98.5 237 GLY A N 1
ATOM 1786 C CA . GLY A 1 237 ? -5.316 -18.109 -13.188 1 98.5 237 GLY A CA 1
ATOM 1787 C C . GLY A 1 237 ? -6.527 -17.656 -12.391 1 98.5 237 GLY A C 1
ATOM 1788 O O . GLY A 1 237 ? -7.246 -18.484 -11.828 1 98.5 237 GLY A O 1
ATOM 1789 N N . ALA A 1 238 ? -6.75 -16.391 -12.352 1 98.12 238 ALA A N 1
ATOM 1790 C CA . ALA A 1 238 ? -7.887 -15.836 -11.617 1 98.12 238 ALA A CA 1
ATOM 1791 C C . ALA A 1 238 ? -9.211 -16.266 -12.25 1 98.12 238 ALA A C 1
ATOM 1793 O O . ALA A 1 238 ? -10.164 -16.578 -11.539 1 98.12 238 ALA A O 1
ATOM 1794 N N . LYS A 1 239 ? -9.266 -16.281 -13.57 1 97.94 239 LYS A N 1
ATOM 1795 C CA . LYS A 1 239 ? -10.477 -16.703 -14.273 1 97.94 239 LYS A CA 1
ATOM 1796 C C . LYS A 1 239 ? -10.797 -18.156 -13.992 1 97.94 239 LYS A C 1
ATOM 1798 O O . LYS A 1 239 ? -11.953 -18.516 -13.742 1 97.94 239 LYS A O 1
ATOM 1803 N N . ILE A 1 240 ? -9.789 -18.953 -14.031 1 97.88 240 ILE A N 1
ATOM 1804 C CA . ILE A 1 240 ? -9.977 -20.375 -13.797 1 97.88 240 ILE A CA 1
ATOM 1805 C C . ILE A 1 240 ? -10.422 -20.609 -12.359 1 97.88 240 ILE A C 1
ATOM 1807 O O . ILE A 1 240 ? -11.289 -21.453 -12.094 1 97.88 240 ILE A O 1
ATOM 1811 N N . ASN A 1 241 ? -9.812 -19.891 -11.414 1 96.62 241 ASN A N 1
ATOM 1812 C CA . ASN A 1 241 ? -10.203 -19.984 -10.008 1 96.62 241 ASN A CA 1
ATOM 1813 C C . ASN A 1 241 ? -11.711 -19.797 -9.836 1 96.62 241 ASN A C 1
ATOM 1815 O O . ASN A 1 241 ? -12.344 -20.516 -9.07 1 96.62 241 ASN A O 1
ATOM 1819 N N . GLN A 1 242 ? -12.289 -18.859 -10.547 1 94.06 242 GLN A N 1
ATOM 1820 C CA . GLN A 1 242 ? -13.688 -18.469 -10.391 1 94.06 242 GLN A CA 1
ATOM 1821 C C . GLN A 1 242 ? -14.625 -19.562 -10.906 1 94.06 242 GLN A C 1
ATOM 1823 O O . GLN A 1 242 ? -15.812 -19.562 -10.594 1 94.06 242 GLN A O 1
ATOM 1828 N N . MET A 1 243 ? -14.023 -20.484 -11.656 1 95.31 243 MET A N 1
ATOM 1829 C CA . MET A 1 243 ? -14.812 -21.578 -12.219 1 95.31 243 MET A CA 1
ATOM 1830 C C . MET A 1 243 ? -14.719 -22.812 -11.352 1 95.31 243 MET A C 1
ATOM 1832 O O . MET A 1 243 ? -15.398 -23.812 -11.602 1 95.31 243 MET A O 1
ATOM 1836 N N . LEU A 1 244 ? -13.922 -22.812 -10.398 1 95.25 244 LEU A N 1
ATOM 1837 C CA . LEU A 1 244 ? -13.656 -23.984 -9.57 1 95.25 244 LEU A CA 1
ATOM 1838 C C . LEU A 1 244 ? -14.375 -23.875 -8.227 1 95.25 244 LEU A C 1
ATOM 1840 O O . LEU A 1 244 ? -14.617 -22.766 -7.738 1 95.25 244 LEU A O 1
ATOM 1844 N N . LYS A 1 245 ? -14.609 -25.094 -7.676 1 93.38 245 LYS A N 1
ATOM 1845 C CA . LYS A 1 245 ? -15.133 -25.125 -6.316 1 93.38 245 LYS A CA 1
ATOM 1846 C C . LYS A 1 245 ? -14.039 -24.844 -5.293 1 93.38 245 LYS A C 1
ATOM 1848 O O . LYS A 1 245 ? -12.859 -25.094 -5.551 1 93.38 245 LYS A O 1
ATOM 1853 N N . GLY A 1 246 ? -14.422 -24.344 -4.191 1 89.88 246 GLY A N 1
ATOM 1854 C CA . GLY A 1 246 ? -13.477 -24.031 -3.135 1 89.88 246 GLY A CA 1
ATOM 1855 C C . GLY A 1 246 ? -12.602 -25.203 -2.744 1 89.88 246 GLY A C 1
ATOM 1856 O O . GLY A 1 246 ? -11.383 -25.062 -2.59 1 89.88 246 GLY A O 1
ATOM 1857 N N . ASN A 1 247 ? -13.164 -26.312 -2.682 1 90.31 247 ASN A N 1
ATOM 1858 C CA . ASN A 1 247 ? -12.43 -27.516 -2.314 1 90.31 247 ASN A CA 1
ATOM 1859 C C . ASN A 1 247 ? -11.383 -27.875 -3.363 1 90.31 247 ASN A C 1
ATOM 1861 O O . ASN A 1 247 ? -10.305 -28.359 -3.027 1 90.31 247 ASN A O 1
ATOM 1865 N N . THR A 1 248 ? -11.727 -27.656 -4.539 1 93 248 THR A N 1
ATOM 1866 C CA . THR A 1 248 ? -10.781 -27.922 -5.621 1 93 248 THR A CA 1
ATOM 1867 C C . THR A 1 248 ? -9.578 -26.984 -5.523 1 93 248 THR A C 1
ATOM 1869 O O . THR A 1 248 ? -8.438 -27.406 -5.711 1 93 248 THR A O 1
ATOM 1872 N N . VAL A 1 249 ? -9.898 -25.766 -5.18 1 91.31 249 VAL A N 1
ATOM 1873 C CA . VAL A 1 249 ? -8.836 -24.781 -5.023 1 91.31 249 VAL A CA 1
ATOM 1874 C C . VAL A 1 249 ? -7.871 -25.219 -3.92 1 91.31 249 VAL A C 1
ATOM 1876 O O . VAL A 1 249 ? -6.652 -25.188 -4.102 1 91.31 249 VAL A O 1
ATOM 1879 N N . VAL A 1 250 ? -8.391 -25.719 -2.885 1 87.5 250 VAL A N 1
ATOM 1880 C CA . VAL A 1 250 ? -7.586 -26.156 -1.747 1 87.5 250 VAL A CA 1
ATOM 1881 C C . VAL A 1 250 ? -6.727 -27.359 -2.146 1 87.5 250 VAL A C 1
ATOM 1883 O O . VAL A 1 250 ? -5.555 -27.438 -1.779 1 87.5 250 VAL A O 1
ATOM 1886 N N . TRP A 1 251 ? -7.219 -28.141 -2.934 1 89.19 251 TRP A N 1
ATOM 1887 C CA . TRP A 1 251 ? -6.492 -29.328 -3.377 1 89.19 251 TRP A CA 1
ATOM 1888 C C . TRP A 1 251 ? -5.348 -28.953 -4.309 1 89.19 251 TRP A C 1
ATOM 1890 O O . TRP A 1 251 ? -4.25 -29.5 -4.215 1 89.19 251 TRP A O 1
ATOM 1900 N N . ILE A 1 252 ? -5.633 -28.047 -5.168 1 89.94 252 ILE A N 1
ATOM 1901 C CA . ILE A 1 252 ? -4.586 -27.578 -6.074 1 89.94 252 ILE A CA 1
ATOM 1902 C C . ILE A 1 252 ? -3.453 -26.938 -5.27 1 89.94 252 ILE A C 1
ATOM 1904 O O . ILE A 1 252 ? -2.275 -27.188 -5.547 1 89.94 252 ILE A O 1
ATOM 1908 N N . LEU A 1 253 ? -3.857 -26.203 -4.332 1 85.19 253 LEU A N 1
ATOM 1909 C CA . LEU A 1 253 ? -2.883 -25.578 -3.445 1 85.19 253 LEU A CA 1
ATOM 1910 C C . LEU A 1 253 ? -2.004 -26.625 -2.775 1 85.19 253 LEU A C 1
ATOM 1912 O O . LEU A 1 253 ? -0.776 -26.516 -2.781 1 85.19 253 LEU A O 1
ATOM 1916 N N . ARG A 1 254 ? -2.557 -27.672 -2.316 1 83.81 254 ARG A N 1
ATOM 1917 C CA . ARG A 1 254 ? -1.845 -28.734 -1.628 1 83.81 254 ARG A CA 1
ATOM 1918 C C . ARG A 1 254 ? -0.873 -29.438 -2.568 1 83.81 254 ARG A C 1
ATOM 1920 O O . ARG A 1 254 ? 0.282 -29.688 -2.211 1 83.81 254 ARG A O 1
ATOM 1927 N N . ILE A 1 255 ? -1.309 -29.672 -3.67 1 85.75 255 ILE A N 1
ATOM 1928 C CA . ILE A 1 255 ? -0.499 -30.375 -4.652 1 85.75 255 ILE A CA 1
ATOM 1929 C C . ILE A 1 255 ? 0.694 -29.516 -5.059 1 85.75 255 ILE A C 1
ATOM 1931 O O . ILE A 1 255 ? 1.821 -30 -5.152 1 85.75 255 ILE A O 1
ATOM 1935 N N . MET A 1 256 ? 0.424 -28.297 -5.285 1 82.38 256 MET A N 1
ATOM 1936 C CA . MET A 1 256 ? 1.484 -27.375 -5.68 1 82.38 256 MET A CA 1
ATOM 1937 C C . MET A 1 256 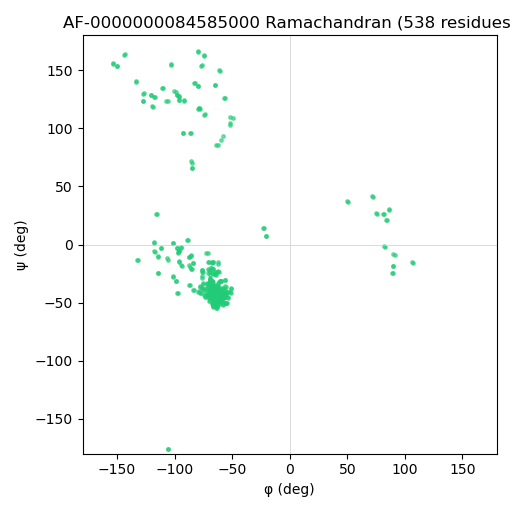? 2.559 -27.281 -4.602 1 82.38 256 MET A C 1
ATOM 1939 O O . MET A 1 256 ? 3.752 -27.297 -4.906 1 82.38 256 MET A O 1
ATOM 1943 N N . LEU A 1 257 ? 2.152 -27.25 -3.432 1 76.56 257 LEU A N 1
ATOM 1944 C CA . LEU A 1 257 ? 3.102 -27.109 -2.334 1 76.56 257 LEU A CA 1
ATOM 1945 C C . LEU A 1 257 ? 3.939 -28.375 -2.18 1 76.56 257 LEU A C 1
ATOM 1947 O O . LEU A 1 257 ? 5.141 -28.297 -1.911 1 76.56 257 LEU A O 1
ATOM 1951 N N . VAL A 1 258 ? 3.32 -29.484 -2.404 1 80 258 VAL A N 1
ATOM 1952 C CA . VAL A 1 258 ? 4.035 -30.75 -2.342 1 80 258 VAL A CA 1
ATOM 1953 C C . VAL A 1 258 ? 5.082 -30.812 -3.455 1 80 258 VAL A C 1
ATOM 1955 O O . VAL A 1 258 ? 6.211 -31.25 -3.229 1 80 258 VAL A O 1
ATOM 1958 N N . LEU A 1 259 ? 4.703 -30.344 -4.566 1 79.94 259 LEU A N 1
ATOM 1959 C CA . LEU A 1 259 ? 5.609 -30.375 -5.707 1 79.94 259 LEU A CA 1
ATOM 1960 C C . LEU A 1 259 ? 6.82 -29.469 -5.465 1 79.94 259 LEU A C 1
ATOM 1962 O O . LEU A 1 259 ? 7.957 -29.875 -5.73 1 79.94 259 LEU A O 1
ATOM 1966 N N . VAL A 1 260 ? 6.594 -28.359 -4.949 1 75.12 260 VAL A N 1
ATOM 1967 C CA . VAL A 1 260 ? 7.676 -27.422 -4.691 1 75.12 260 VAL A CA 1
ATOM 1968 C C . VAL A 1 260 ? 8.578 -27.953 -3.578 1 75.12 260 VAL A C 1
ATOM 1970 O O . VAL A 1 260 ? 9.805 -27.859 -3.66 1 75.12 260 VAL A O 1
ATOM 1973 N N . ALA A 1 261 ? 7.969 -28.547 -2.598 1 73.69 261 ALA A N 1
ATOM 1974 C CA . ALA A 1 261 ? 8.719 -29.125 -1.48 1 73.69 261 ALA A CA 1
ATOM 1975 C C . ALA A 1 261 ? 9.617 -30.266 -1.946 1 73.69 261 ALA A C 1
ATOM 1977 O O . ALA A 1 261 ? 10.797 -30.312 -1.577 1 73.69 261 ALA A O 1
ATOM 1978 N N . VAL A 1 262 ? 9.117 -31.047 -2.725 1 76.88 262 VAL A N 1
ATOM 1979 C CA . VAL A 1 262 ? 9.867 -32.188 -3.23 1 76.88 262 VAL A CA 1
ATOM 1980 C C . VAL A 1 262 ? 11.039 -31.719 -4.078 1 76.88 262 VAL A C 1
ATOM 1982 O O . VAL A 1 262 ? 12.148 -32.25 -3.973 1 76.88 262 VAL A O 1
ATOM 1985 N N . ARG A 1 263 ? 10.82 -30.766 -4.812 1 74.69 263 ARG A N 1
ATOM 1986 C CA . ARG A 1 263 ? 11.859 -30.234 -5.68 1 74.69 263 ARG A CA 1
ATOM 1987 C C . ARG A 1 263 ? 13 -29.625 -4.859 1 74.69 263 ARG A C 1
ATOM 1989 O O . ARG A 1 263 ? 14.172 -29.828 -5.18 1 74.69 263 ARG A O 1
ATOM 1996 N N . LEU A 1 264 ? 12.703 -28.891 -3.885 1 69.62 264 LEU A N 1
ATOM 1997 C CA . LEU A 1 264 ? 13.711 -28.25 -3.051 1 69.62 264 LEU A CA 1
ATOM 1998 C C . LEU A 1 264 ? 14.523 -29.281 -2.283 1 69.62 264 LEU A C 1
ATOM 2000 O O . LEU A 1 264 ? 15.742 -29.141 -2.137 1 69.62 264 LEU A O 1
ATOM 2004 N N . ILE A 1 265 ? 13.82 -30.219 -1.828 1 71.81 265 ILE A N 1
ATOM 2005 C CA . ILE A 1 265 ? 14.492 -31.297 -1.122 1 71.81 265 ILE A CA 1
ATOM 2006 C C . ILE A 1 265 ? 15.445 -32.031 -2.07 1 71.81 265 ILE A C 1
ATOM 2008 O O . ILE A 1 265 ? 16.594 -32.312 -1.705 1 71.81 265 ILE A O 1
ATOM 2012 N N . TRP A 1 266 ? 14.969 -32.25 -3.174 1 72.94 266 TRP A N 1
ATOM 2013 C CA . TRP A 1 266 ? 15.789 -32.906 -4.176 1 72.94 266 TRP A CA 1
ATOM 2014 C C . TRP A 1 266 ? 17.031 -32.094 -4.516 1 72.94 266 TRP A C 1
ATOM 2016 O O . TRP A 1 266 ? 18.125 -32.625 -4.633 1 72.94 266 TRP A O 1
ATOM 2026 N N . ASP A 1 267 ? 16.891 -30.844 -4.621 1 68.06 267 ASP A N 1
ATOM 2027 C CA . ASP A 1 267 ? 18.016 -29.953 -4.93 1 68.06 267 ASP A CA 1
ATOM 2028 C C . ASP A 1 267 ? 18.984 -29.859 -3.756 1 68.06 267 ASP A C 1
ATOM 2030 O O . ASP A 1 267 ? 20.203 -29.797 -3.953 1 68.06 267 ASP A O 1
ATOM 2034 N N . GLY A 1 268 ? 18.344 -29.625 -2.58 1 59.88 268 GLY A N 1
ATOM 2035 C CA . GLY A 1 268 ? 19.188 -29.609 -1.397 1 59.88 268 GLY A CA 1
ATOM 2036 C C . GLY A 1 268 ? 20 -30.875 -1.226 1 59.88 268 GLY A C 1
ATOM 2037 O O . GLY A 1 268 ? 21.141 -30.828 -0.788 1 59.88 268 GLY A O 1
ATOM 2038 N N . LEU A 1 269 ? 19.391 -31.953 -1.586 1 58.56 269 LEU A N 1
ATOM 2039 C CA . LEU A 1 269 ? 20.094 -33.219 -1.48 1 58.56 269 LEU A CA 1
ATOM 2040 C C . LEU A 1 269 ? 21.125 -33.375 -2.605 1 58.56 269 LEU A C 1
ATOM 2042 O O . LEU A 1 269 ? 22.141 -34.062 -2.439 1 58.56 269 LEU A O 1
ATOM 2046 N N . SER A 1 270 ? 20.875 -32.812 -3.633 1 56.12 270 SER A N 1
ATOM 2047 C CA . SER A 1 270 ? 21.781 -32.938 -4.766 1 56.12 270 SER A CA 1
ATOM 2048 C C . SER A 1 270 ? 22.922 -31.922 -4.676 1 56.12 270 SER A C 1
ATOM 2050 O O . SER A 1 270 ? 23.953 -32.062 -5.352 1 56.12 270 SER A O 1
ATOM 2052 N N . SER A 1 271 ? 22.75 -30.859 -3.934 1 51.53 271 SER A N 1
ATOM 2053 C CA . SER A 1 271 ? 23.875 -29.953 -3.736 1 51.53 271 SER A CA 1
ATOM 2054 C C . SER A 1 271 ? 24.797 -30.453 -2.635 1 51.53 271 SER A C 1
ATOM 2056 O O . SER A 1 271 ? 26.016 -30.312 -2.74 1 51.53 271 SER A O 1
ATOM 2058 N N . MET B 1 1 ? 13.547 23.688 23.984 1 90.12 1 MET B N 1
ATOM 2059 C CA . MET B 1 1 ? 12.711 24.609 23.219 1 90.12 1 MET B CA 1
ATOM 2060 C C . MET B 1 1 ? 12.406 24.047 21.828 1 90.12 1 MET B C 1
ATOM 2062 O O . MET B 1 1 ? 11.242 23.984 21.438 1 90.12 1 MET B O 1
ATOM 2066 N N . VAL B 1 2 ? 13.391 23.406 21.234 1 91.69 2 VAL B N 1
ATOM 2067 C CA . VAL B 1 2 ? 13.227 22.891 19.875 1 91.69 2 VAL B CA 1
ATOM 2068 C C . VAL B 1 2 ? 12.266 21.703 19.906 1 91.69 2 VAL B C 1
ATOM 2070 O O . VAL B 1 2 ? 11.375 21.594 19.047 1 91.69 2 VAL B O 1
ATOM 2073 N N . PHE B 1 3 ? 12.406 20.922 20.922 1 94.75 3 PHE B N 1
ATOM 2074 C CA . PHE B 1 3 ? 11.539 19.75 21.047 1 94.75 3 PHE B CA 1
ATOM 2075 C C . PHE B 1 3 ? 10.094 20.172 21.266 1 94.75 3 PHE B C 1
ATOM 2077 O O . PHE B 1 3 ? 9.18 19.641 20.641 1 94.75 3 PHE B O 1
ATOM 2084 N N . ALA B 1 4 ? 9.883 21.078 22.125 1 96.38 4 ALA B N 1
ATOM 2085 C CA . ALA B 1 4 ? 8.539 21.562 22.438 1 96.38 4 ALA B CA 1
ATOM 2086 C C . ALA B 1 4 ? 7.879 22.188 21.219 1 96.38 4 ALA B C 1
ATOM 2088 O O . ALA B 1 4 ? 6.695 21.938 20.953 1 96.38 4 ALA B O 1
ATOM 2089 N N . VAL B 1 5 ? 8.633 22.953 20.516 1 96.75 5 VAL B N 1
ATOM 2090 C CA . VAL B 1 5 ? 8.117 23.594 19.312 1 96.75 5 VAL B CA 1
ATOM 2091 C C . VAL B 1 5 ? 7.773 22.531 18.266 1 96.75 5 VAL B C 1
ATOM 2093 O O . VAL B 1 5 ? 6.711 22.594 17.641 1 96.75 5 VAL B O 1
ATOM 2096 N N . SER B 1 6 ? 8.664 21.531 18.125 1 97.81 6 SER B N 1
ATOM 2097 C CA . SER B 1 6 ? 8.43 20.453 17.156 1 97.81 6 SER B CA 1
ATOM 2098 C C . SER B 1 6 ? 7.188 19.641 17.531 1 97.81 6 SER B C 1
ATOM 2100 O O . SER B 1 6 ? 6.379 19.297 16.672 1 97.81 6 SER B O 1
ATOM 2102 N N . LEU B 1 7 ? 7.02 19.422 18.781 1 97.69 7 LEU B N 1
ATOM 2103 C CA . LEU B 1 7 ? 5.863 18.672 19.281 1 97.69 7 LEU B CA 1
ATOM 2104 C C . LEU B 1 7 ? 4.574 19.453 19.016 1 97.69 7 LEU B C 1
ATOM 2106 O O . LEU B 1 7 ? 3.578 18.875 18.578 1 97.69 7 LEU B O 1
ATOM 2110 N N . LEU B 1 8 ? 4.609 20.641 19.266 1 97.81 8 LEU B N 1
ATOM 2111 C CA . LEU B 1 8 ? 3.42 21.484 19.141 1 97.81 8 LEU B CA 1
ATOM 2112 C C . LEU B 1 8 ? 3.027 21.641 17.672 1 97.81 8 LEU B C 1
ATOM 2114 O O . LEU B 1 8 ? 1.851 21.516 17.328 1 97.81 8 LEU B O 1
ATOM 2118 N N . ILE B 1 9 ? 3.988 21.906 16.844 1 97.19 9 ILE B N 1
ATOM 2119 C CA . ILE B 1 9 ? 3.711 22.047 15.414 1 97.19 9 ILE B CA 1
ATOM 2120 C C . ILE B 1 9 ? 3.205 20.719 14.859 1 97.19 9 ILE B C 1
ATOM 2122 O O . ILE B 1 9 ? 2.27 20.688 14.055 1 97.19 9 ILE B O 1
ATOM 2126 N N . GLY B 1 10 ? 3.844 19.641 15.297 1 98.19 10 GLY B N 1
ATOM 2127 C CA . GLY B 1 10 ? 3.395 18.312 14.891 1 98.19 10 GLY B CA 1
ATOM 2128 C C . GLY B 1 10 ? 1.972 18.016 15.32 1 98.19 10 GLY B C 1
ATOM 2129 O O . GLY B 1 10 ? 1.182 17.484 14.531 1 98.19 10 GLY B O 1
ATOM 2130 N N . LEU B 1 11 ? 1.692 18.375 16.516 1 98.56 11 LEU B N 1
ATOM 2131 C CA . LEU B 1 11 ? 0.364 18.125 17.062 1 98.56 11 LEU B CA 1
ATOM 2132 C C . LEU B 1 11 ? -0.699 18.891 16.281 1 98.56 11 LEU B C 1
ATOM 2134 O O . LEU B 1 11 ? -1.72 18.328 15.891 1 98.56 11 LEU B O 1
ATOM 2138 N N . LEU B 1 12 ? -0.453 20.094 16.031 1 97.62 12 LEU B N 1
ATOM 2139 C CA . LEU B 1 12 ? -1.422 20.938 15.359 1 97.62 12 LEU B CA 1
ATOM 2140 C C . LEU B 1 12 ? -1.574 20.531 13.898 1 97.62 12 LEU B C 1
ATOM 2142 O O . LEU B 1 12 ? -2.691 20.438 13.383 1 97.62 12 LEU B O 1
ATOM 2146 N N . ALA B 1 13 ? -0.448 20.297 13.25 1 97.19 13 ALA B N 1
ATOM 2147 C CA . ALA B 1 13 ? -0.469 19.859 11.852 1 97.19 13 ALA B CA 1
ATOM 2148 C C . ALA B 1 13 ? -1.214 18.547 11.695 1 97.19 13 ALA B C 1
ATOM 2150 O O . ALA B 1 13 ? -2.055 18.406 10.805 1 97.19 13 ALA B O 1
ATOM 2151 N N . ALA B 1 14 ? -0.943 17.625 12.594 1 98.5 14 ALA B N 1
ATOM 2152 C CA . ALA B 1 14 ? -1.573 16.312 12.531 1 98.5 14 ALA B CA 1
ATOM 2153 C C . ALA B 1 14 ? -3.061 16.391 12.859 1 98.5 14 ALA B C 1
ATOM 2155 O O . ALA B 1 14 ? -3.887 15.758 12.211 1 98.5 14 ALA B O 1
ATOM 2156 N N . ALA B 1 15 ? -3.393 17.172 13.852 1 98.25 15 ALA B N 1
ATOM 2157 C CA . ALA B 1 15 ? -4.785 17.297 14.273 1 98.25 15 ALA B CA 1
ATOM 2158 C C . ALA B 1 15 ? -5.637 17.922 13.164 1 98.25 15 ALA B C 1
ATOM 2160 O O . ALA B 1 15 ? -6.691 17.391 12.812 1 98.25 15 ALA B O 1
ATOM 2161 N N . LEU B 1 16 ? -5.129 18.953 12.609 1 96.31 16 LEU B N 1
ATOM 2162 C CA . LEU B 1 16 ? -5.867 19.625 11.547 1 96.31 16 LEU B CA 1
ATOM 2163 C C . LEU B 1 16 ? -5.883 18.766 10.281 1 96.31 16 LEU B C 1
ATOM 2165 O O . LEU B 1 16 ? -6.91 18.672 9.602 1 96.31 16 LEU B O 1
ATOM 2169 N N . GLY B 1 17 ? -4.746 18.234 10.008 1 96.06 17 GLY B N 1
ATOM 2170 C CA . GLY B 1 17 ? -4.656 17.359 8.852 1 96.06 17 GLY B CA 1
ATOM 2171 C C . GLY B 1 17 ? -5.586 16.156 8.938 1 96.06 17 GLY B C 1
ATOM 2172 O O . GLY B 1 17 ? -6.223 15.789 7.949 1 96.06 17 GLY B O 1
ATOM 2173 N N . SER B 1 18 ? -5.625 15.562 10.047 1 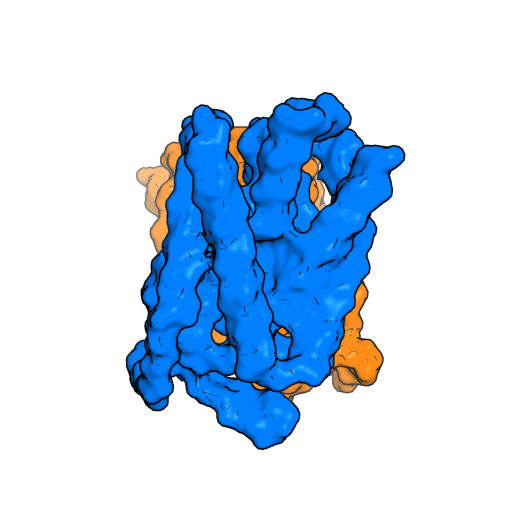97.69 18 SER B N 1
ATOM 2174 C CA . SER B 1 18 ? -6.484 14.406 10.289 1 97.69 18 SER B CA 1
ATOM 2175 C C . SER B 1 18 ? -7.961 14.805 10.273 1 97.69 18 SER B C 1
ATOM 2177 O O . SER B 1 18 ? -8.805 14.047 9.789 1 97.69 18 SER B O 1
ATOM 2179 N N . LEU B 1 19 ? -8.242 15.93 10.758 1 97.38 19 LEU B N 1
ATOM 2180 C CA . LEU B 1 19 ? -9.609 16.422 10.852 1 97.38 19 LEU B CA 1
ATOM 2181 C C . LEU B 1 19 ? -10.219 16.594 9.461 1 97.38 19 LEU B C 1
ATOM 2183 O O . LEU B 1 19 ? -11.406 16.297 9.258 1 97.38 19 LEU B O 1
ATOM 2187 N N . VAL B 1 20 ? -9.352 16.984 8.523 1 94.5 20 VAL B N 1
ATOM 2188 C CA . VAL B 1 20 ? -9.922 17.312 7.223 1 94.5 20 VAL B CA 1
ATOM 2189 C C . VAL B 1 20 ? -9.367 16.375 6.16 1 94.5 20 VAL B C 1
ATOM 2191 O O . VAL B 1 20 ? -9.625 16.547 4.965 1 94.5 20 VAL B O 1
ATOM 2194 N N . GLY B 1 21 ? -8.555 15.445 6.512 1 95.62 21 GLY B N 1
ATOM 2195 C CA . GLY B 1 21 ? -8.117 14.375 5.625 1 95.62 21 GLY B CA 1
ATOM 2196 C C . GLY B 1 21 ? -6.922 14.758 4.777 1 95.62 21 GLY B C 1
ATOM 2197 O O . GLY B 1 21 ? -6.723 14.211 3.691 1 95.62 21 GLY B O 1
ATOM 2198 N N . LEU B 1 22 ? -6.074 15.633 5.285 1 92.12 22 LEU B N 1
ATOM 2199 C CA . LEU B 1 22 ? -4.969 16.125 4.473 1 92.12 22 LEU B CA 1
ATOM 2200 C C . LEU B 1 22 ? -3.65 15.492 4.914 1 92.12 22 LEU B C 1
ATOM 2202 O O . LEU B 1 22 ? -2.633 15.625 4.227 1 92.12 22 LEU B O 1
ATOM 2206 N N . GLY B 1 23 ? -3.611 14.844 6.066 1 92.62 23 GLY B N 1
ATOM 2207 C CA . GLY B 1 23 ? -2.432 14.141 6.539 1 92.62 23 GLY B CA 1
ATOM 2208 C C . GLY B 1 23 ? -1.5 15.008 7.359 1 92.62 23 GLY B C 1
ATOM 2209 O O . GLY B 1 23 ? -0.647 14.5 8.086 1 92.62 23 GLY B O 1
ATOM 2210 N N . GLY B 1 24 ? -1.424 16.297 7.273 1 93.94 24 GLY B N 1
ATOM 2211 C CA . GLY B 1 24 ? -0.665 17.234 8.086 1 93.94 24 GLY B CA 1
ATOM 2212 C C . GLY B 1 24 ? 0.541 17.797 7.363 1 93.94 24 GLY B C 1
ATOM 2213 O O . GLY B 1 24 ? 1.133 18.781 7.82 1 93.94 24 GLY B O 1
ATOM 2214 N N . GLY B 1 25 ? 0.883 17.141 6.285 1 94.69 25 GLY B N 1
ATOM 2215 C CA . GLY B 1 25 ? 2.055 17.578 5.539 1 94.69 25 GLY B CA 1
ATOM 2216 C C . GLY B 1 25 ? 1.916 18.969 4.965 1 94.69 25 GLY B C 1
ATOM 2217 O O . GLY B 1 25 ? 2.883 19.734 4.938 1 94.69 25 GLY B O 1
ATOM 2218 N N . ILE B 1 26 ? 0.784 19.297 4.57 1 91.44 26 ILE B N 1
ATOM 2219 C CA . ILE B 1 26 ? 0.53 20.578 3.93 1 91.44 26 ILE B CA 1
ATOM 2220 C C . ILE B 1 26 ? 0.74 21.703 4.934 1 91.44 26 ILE B C 1
ATOM 2222 O O . ILE B 1 26 ? 0.926 22.859 4.547 1 91.44 26 ILE B O 1
ATOM 2226 N N . ILE B 1 27 ? 0.673 21.359 6.176 1 92.06 27 ILE B N 1
ATOM 2227 C CA . ILE B 1 27 ? 0.917 22.344 7.227 1 92.06 27 ILE B CA 1
ATOM 2228 C C . ILE B 1 27 ? 2.359 22.234 7.715 1 92.06 27 ILE B C 1
ATOM 2230 O O . ILE B 1 27 ? 3.053 23.234 7.867 1 92.06 27 ILE B O 1
ATOM 2234 N N . LEU B 1 28 ? 2.842 21.031 7.871 1 95.5 28 LEU B N 1
ATOM 2235 C CA . LEU B 1 28 ? 4.168 20.797 8.438 1 95.5 28 LEU B CA 1
ATOM 2236 C C . LEU B 1 28 ? 5.258 21.312 7.5 1 95.5 28 LEU B C 1
ATOM 2238 O O . LEU B 1 28 ? 6.207 21.969 7.945 1 95.5 28 LEU B O 1
ATOM 2242 N N . VAL B 1 29 ? 5.117 21.094 6.27 1 94.19 29 VAL B N 1
ATOM 2243 C CA . VAL B 1 29 ? 6.152 21.406 5.293 1 94.19 29 VAL B CA 1
ATOM 2244 C C . VAL B 1 29 ? 6.383 22.922 5.262 1 94.19 29 VAL B C 1
ATOM 2246 O O . VAL B 1 29 ? 7.504 23.391 5.48 1 94.19 29 VAL B O 1
ATOM 2249 N N . PRO B 1 30 ? 5.375 23.703 5.094 1 90.25 30 PRO B N 1
ATOM 2250 C CA . PRO B 1 30 ? 5.648 25.156 5.105 1 90.25 30 PRO B CA 1
ATOM 2251 C C . PRO B 1 30 ? 6.09 25.656 6.477 1 90.25 30 PRO B C 1
ATOM 2253 O O . PRO B 1 30 ? 6.875 26.594 6.566 1 90.25 30 PRO B O 1
ATOM 2256 N N . SER B 1 31 ? 5.613 25.047 7.543 1 92.88 31 SER B N 1
ATOM 2257 C CA . SER B 1 31 ? 6.07 25.438 8.875 1 92.88 31 SER B CA 1
ATOM 2258 C C . SER B 1 31 ? 7.57 25.234 9.031 1 92.88 31 SER B C 1
ATOM 2260 O O . SER B 1 31 ? 8.273 26.094 9.57 1 92.88 31 SER B O 1
ATOM 2262 N N . LEU B 1 32 ? 8.078 24.156 8.492 1 94.56 32 LEU B N 1
ATOM 2263 C CA . LEU B 1 32 ? 9.5 23.844 8.602 1 94.56 32 LEU B CA 1
ATOM 2264 C C . LEU B 1 32 ? 10.328 24.719 7.672 1 94.56 32 LEU B C 1
ATOM 2266 O O . LEU B 1 32 ? 11.453 25.094 7.996 1 94.56 32 LEU B O 1
ATOM 2270 N N . LEU B 1 33 ? 9.781 25.047 6.547 1 90.06 33 LEU B N 1
ATOM 2271 C CA . LEU B 1 33 ? 10.453 25.969 5.645 1 90.06 33 LEU B CA 1
ATOM 2272 C C . LEU B 1 33 ? 10.664 27.328 6.312 1 90.06 33 LEU B C 1
ATOM 2274 O O . LEU B 1 33 ? 11.758 27.891 6.25 1 90.06 33 LEU B O 1
ATOM 2278 N N . ILE B 1 34 ? 9.656 27.781 6.953 1 88.12 34 ILE B N 1
ATOM 2279 C CA . ILE B 1 34 ? 9.703 29.078 7.605 1 88.12 34 ILE B CA 1
ATOM 2280 C C . ILE B 1 34 ? 10.664 29.031 8.789 1 88.12 34 ILE B C 1
ATOM 2282 O O . ILE B 1 34 ? 11.516 29.906 8.945 1 88.12 34 ILE B O 1
ATOM 2286 N N . LEU B 1 35 ? 10.578 28.031 9.562 1 92.56 35 LEU B N 1
ATOM 2287 C CA . LEU B 1 35 ? 11.445 27.906 10.734 1 92.56 35 LEU B CA 1
ATOM 2288 C C . LEU B 1 35 ? 12.906 27.781 10.312 1 92.56 35 LEU B C 1
ATOM 2290 O O . LEU B 1 35 ? 13.797 28.328 10.977 1 92.56 35 LEU B O 1
ATOM 2294 N N . GLY B 1 36 ? 13.125 27.047 9.258 1 91.69 36 GLY B N 1
ATOM 2295 C CA . GLY B 1 36 ? 14.477 26.875 8.75 1 91.69 36 GLY B CA 1
ATOM 2296 C C . GLY B 1 36 ? 15.125 28.172 8.305 1 91.69 36 GLY B C 1
ATOM 2297 O O . GLY B 1 36 ? 16.344 28.297 8.328 1 91.69 36 GLY B O 1
ATOM 2298 N N . SER B 1 37 ? 14.344 29.125 7.98 1 87.12 37 SER B N 1
ATOM 2299 C CA . SER B 1 37 ? 14.844 30.375 7.438 1 87.12 37 SER B CA 1
ATOM 2300 C C . SER B 1 37 ? 15.211 31.344 8.555 1 87.12 37 SER B C 1
ATOM 2302 O O . SER B 1 37 ? 16.031 32.25 8.352 1 87.12 37 SER B O 1
ATOM 2304 N N . PHE B 1 38 ? 14.68 31.109 9.789 1 88.44 38 PHE B N 1
ATOM 2305 C CA . PHE B 1 38 ? 14.938 32.188 10.75 1 88.44 38 PHE B CA 1
ATOM 2306 C C . PHE B 1 38 ? 15.461 31.609 12.062 1 88.44 38 PHE B C 1
ATOM 2308 O O . PHE B 1 38 ? 15.93 32.375 12.922 1 88.44 38 PHE B O 1
ATOM 2315 N N . TRP B 1 39 ? 15.344 30.328 12.242 1 93.69 39 TRP B N 1
ATOM 2316 C CA . TRP B 1 39 ? 15.781 29.703 13.492 1 93.69 39 TRP B CA 1
ATOM 2317 C C . TRP B 1 39 ? 16.875 28.688 13.234 1 93.69 39 TRP B C 1
ATOM 2319 O O . TRP B 1 39 ? 16.625 27.641 12.625 1 93.69 39 TRP B O 1
ATOM 2329 N N . ASP B 1 40 ? 18.031 28.891 13.781 1 93.94 40 ASP B N 1
ATOM 2330 C CA . ASP B 1 40 ? 19.219 28.094 13.523 1 93.94 40 ASP B CA 1
ATOM 2331 C C . ASP B 1 40 ? 19 26.625 13.891 1 93.94 40 ASP B C 1
ATOM 2333 O O . ASP B 1 40 ? 19.562 25.734 13.266 1 93.94 40 ASP B O 1
ATOM 2337 N N . ALA B 1 41 ? 18.203 26.453 14.859 1 94.44 41 ALA B N 1
ATOM 2338 C CA . ALA B 1 41 ? 17.938 25.078 15.312 1 94.44 41 ALA B CA 1
ATOM 2339 C C . ALA B 1 41 ? 17.281 24.25 14.211 1 94.44 41 ALA B C 1
ATOM 2341 O O . ALA B 1 41 ? 17.297 23.016 14.266 1 94.44 41 ALA B O 1
ATOM 2342 N N . PHE B 1 42 ? 16.766 24.891 13.172 1 96.44 42 PHE B N 1
ATOM 2343 C CA . PHE B 1 42 ? 16.094 24.234 12.07 1 96.44 42 PHE B CA 1
ATOM 2344 C C . PHE B 1 42 ? 16.859 24.438 10.766 1 96.44 42 PHE B C 1
ATOM 2346 O O . PHE B 1 42 ? 16.297 24.328 9.68 1 96.44 42 PHE B O 1
ATOM 2353 N N . SER B 1 43 ? 18.125 24.641 10.883 1 94.56 43 SER B N 1
ATOM 2354 C CA . SER B 1 43 ? 18.953 24.844 9.695 1 94.56 43 SER B CA 1
ATOM 2355 C C . SER B 1 43 ? 19.047 23.578 8.852 1 94.56 43 SER B C 1
ATOM 2357 O O . SER B 1 43 ? 19.422 23.641 7.676 1 94.56 43 SER B O 1
ATOM 2359 N N . TRP B 1 44 ? 18.641 22.453 9.469 1 94.88 44 TRP B N 1
ATOM 2360 C CA . TRP B 1 44 ? 18.672 21.156 8.773 1 94.88 44 TRP B CA 1
ATOM 2361 C C . TRP B 1 44 ? 17.562 21.094 7.727 1 94.88 44 TRP B C 1
ATOM 2363 O O . TRP B 1 44 ? 17.562 20.188 6.891 1 94.88 44 TRP B O 1
ATOM 2373 N N . ALA B 1 45 ? 16.672 22.078 7.676 1 95.5 45 ALA B N 1
ATOM 2374 C CA . ALA B 1 45 ? 15.414 21.984 6.953 1 95.5 45 ALA B CA 1
ATOM 2375 C C . ALA B 1 45 ? 15.594 22.344 5.48 1 95.5 45 ALA B C 1
ATOM 2377 O O . ALA B 1 45 ? 14.992 23.312 4.992 1 95.5 45 ALA B O 1
ATOM 2378 N N . THR B 1 46 ? 16.344 21.531 4.773 1 95.25 46 THR B N 1
ATOM 2379 C CA . THR B 1 46 ? 16.344 21.594 3.314 1 95.25 46 THR B CA 1
ATOM 2380 C C . THR B 1 46 ? 15.062 20.984 2.752 1 95.25 46 THR B C 1
ATOM 2382 O O . THR B 1 46 ? 14.359 20.25 3.453 1 95.25 46 THR B O 1
ATOM 2385 N N . PRO B 1 47 ? 14.773 21.266 1.516 1 95.12 47 PRO B N 1
ATOM 2386 C CA . PRO B 1 47 ? 13.562 20.688 0.921 1 95.12 47 PRO B CA 1
ATOM 2387 C C . PRO B 1 47 ? 13.5 19.172 1.055 1 95.12 47 PRO B C 1
ATOM 2389 O O . PRO B 1 47 ? 12.477 18.625 1.477 1 95.12 47 PRO B O 1
ATOM 2392 N N . GLN B 1 48 ? 14.609 18.531 0.751 1 97.88 48 GLN B N 1
ATOM 2393 C CA . GLN B 1 48 ? 14.664 17.078 0.828 1 97.88 48 GLN B CA 1
ATOM 2394 C C . GLN B 1 48 ? 14.484 16.594 2.266 1 97.88 48 GLN B C 1
ATOM 2396 O O . GLN B 1 48 ? 13.719 15.672 2.525 1 97.88 48 GLN B O 1
ATOM 2401 N N . ALA B 1 49 ? 15.102 17.266 3.17 1 98 49 ALA B N 1
ATOM 2402 C CA . ALA B 1 49 ? 15.016 16.891 4.578 1 98 49 ALA B CA 1
ATOM 2403 C C . ALA B 1 49 ? 13.609 17.125 5.121 1 98 49 ALA B C 1
ATOM 2405 O O . ALA B 1 49 ? 13.086 16.312 5.879 1 98 49 ALA B O 1
ATOM 2406 N N . ILE B 1 50 ? 13.039 18.203 4.727 1 97.69 50 ILE B N 1
ATOM 2407 C CA . ILE B 1 50 ? 11.688 18.547 5.16 1 97.69 50 ILE B CA 1
ATOM 2408 C C . ILE B 1 50 ? 10.711 17.469 4.699 1 97.69 50 ILE B C 1
ATOM 2410 O O . ILE B 1 50 ? 9.898 16.984 5.488 1 97.69 50 ILE B O 1
ATOM 2414 N N . VAL B 1 51 ? 10.844 17.109 3.471 1 98.19 51 VAL B N 1
ATOM 2415 C CA . VAL B 1 51 ? 9.945 16.109 2.902 1 98.19 51 VAL B CA 1
ATOM 2416 C C . VAL B 1 51 ? 10.172 14.758 3.578 1 98.19 51 VAL B C 1
ATOM 2418 O O . VAL B 1 51 ? 9.219 14.055 3.922 1 98.19 51 VAL B O 1
ATOM 2421 N N . GLY B 1 52 ? 11.406 14.414 3.789 1 98.31 52 GLY B N 1
ATOM 2422 C CA . GLY B 1 52 ? 11.719 13.18 4.496 1 98.31 52 GLY B CA 1
ATOM 2423 C C . GLY B 1 52 ? 11.094 13.109 5.871 1 98.31 52 GLY B C 1
ATOM 2424 O O . GLY B 1 52 ? 10.492 12.086 6.23 1 98.31 52 GLY B O 1
ATOM 2425 N N . VAL B 1 53 ? 11.18 14.18 6.602 1 98.44 53 VAL B N 1
ATOM 2426 C CA . VAL B 1 53 ? 10.594 14.242 7.938 1 98.44 53 VAL B CA 1
ATOM 2427 C C . VAL B 1 53 ? 9.07 14.195 7.832 1 98.44 53 VAL B C 1
ATOM 2429 O O . VAL B 1 53 ? 8.406 13.492 8.594 1 98.44 53 VAL B O 1
ATOM 2432 N N . SER B 1 54 ? 8.562 14.836 6.895 1 98.5 54 SER B N 1
ATOM 2433 C CA . SER B 1 54 ? 7.117 14.977 6.738 1 98.5 54 SER B CA 1
ATOM 2434 C C . SER B 1 54 ? 6.469 13.633 6.41 1 98.5 54 SER B C 1
ATOM 2436 O O . SER B 1 54 ? 5.422 13.289 6.965 1 98.5 54 SER B O 1
ATOM 2438 N N . VAL B 1 55 ? 7.062 12.875 5.512 1 98.19 55 VAL B N 1
ATOM 2439 C CA . VAL B 1 55 ? 6.438 11.625 5.102 1 98.19 55 VAL B CA 1
ATOM 2440 C C . VAL B 1 55 ? 6.508 10.617 6.242 1 98.19 55 VAL B C 1
ATOM 2442 O O . VAL B 1 55 ? 5.598 9.805 6.418 1 98.19 55 VAL B O 1
ATOM 2445 N N . ILE B 1 56 ? 7.547 10.633 7.043 1 98.44 56 ILE B N 1
ATOM 2446 C CA . ILE B 1 56 ? 7.605 9.766 8.219 1 98.44 56 ILE B CA 1
ATOM 2447 C C . ILE B 1 56 ? 6.559 10.211 9.234 1 98.44 56 ILE B C 1
ATOM 2449 O O . ILE B 1 56 ? 5.844 9.383 9.805 1 98.44 56 ILE B O 1
ATOM 2453 N N . PHE B 1 57 ? 6.488 11.516 9.453 1 98.62 57 PHE B N 1
ATOM 2454 C CA . PHE B 1 57 ? 5.477 12.133 10.305 1 98.62 57 PHE B CA 1
ATOM 2455 C C . PHE B 1 57 ? 4.078 11.672 9.906 1 98.62 57 PHE B C 1
ATOM 2457 O O . PHE B 1 57 ? 3.268 11.32 10.758 1 98.62 57 PHE B O 1
ATOM 2464 N N . MET B 1 58 ? 3.863 11.516 8.648 1 98.5 58 MET B N 1
ATOM 2465 C CA . MET B 1 58 ? 2.525 11.227 8.141 1 98.5 58 MET B CA 1
ATOM 2466 C C . MET B 1 58 ? 2.229 9.734 8.211 1 98.5 58 MET B C 1
ATOM 2468 O O . MET B 1 58 ? 1.071 9.32 8.109 1 98.5 58 MET B O 1
ATOM 2472 N N . ILE B 1 59 ? 3.156 8.883 8.375 1 98.19 59 ILE B N 1
ATOM 2473 C CA . ILE B 1 59 ? 2.885 7.477 8.672 1 98.19 59 ILE B CA 1
ATOM 2474 C C . ILE B 1 59 ? 2.115 7.363 9.984 1 98.19 59 ILE B C 1
ATOM 2476 O O . ILE B 1 59 ? 1.099 6.672 10.062 1 98.19 59 ILE B O 1
ATOM 2480 N N . PHE B 1 60 ? 2.557 8.125 10.945 1 98.44 60 PHE B N 1
ATOM 2481 C CA . PHE B 1 60 ? 1.974 8.023 12.273 1 98.44 60 PHE B CA 1
ATOM 2482 C C . PHE B 1 60 ? 0.645 8.766 12.344 1 98.44 60 PHE B C 1
ATOM 2484 O O . PHE B 1 60 ? -0.313 8.281 12.945 1 98.44 60 PHE B O 1
ATOM 2491 N N . THR B 1 61 ? 0.621 9.93 11.688 1 98.44 61 THR B N 1
ATOM 2492 C CA . THR B 1 61 ? -0.653 10.633 11.609 1 98.44 61 THR B CA 1
ATOM 2493 C C . THR B 1 61 ? -1.696 9.789 10.883 1 98.44 61 THR B C 1
ATOM 2495 O O . THR B 1 61 ? -2.826 9.648 11.352 1 98.44 61 THR B O 1
ATOM 2498 N N . GLY B 1 62 ? -1.25 9.289 9.727 1 98.25 62 GLY B N 1
ATOM 2499 C CA . GLY B 1 62 ? -2.146 8.461 8.938 1 98.25 62 GLY B CA 1
ATOM 2500 C C . GLY B 1 62 ? -2.6 7.211 9.672 1 98.25 62 GLY B C 1
ATOM 2501 O O . GLY B 1 62 ? -3.77 6.828 9.586 1 98.25 62 GLY B O 1
ATOM 2502 N N . LEU B 1 63 ? -1.742 6.574 10.375 1 97.44 63 LEU B N 1
ATOM 2503 C CA . LEU B 1 63 ? -2.053 5.34 11.086 1 97.44 63 LEU B CA 1
ATOM 2504 C C . LEU B 1 63 ? -3.111 5.578 12.156 1 97.44 63 LEU B C 1
ATOM 2506 O O . LEU B 1 63 ? -4.145 4.906 12.172 1 97.44 63 LEU B O 1
ATOM 2510 N N . THR B 1 64 ? -2.857 6.512 13.023 1 98.06 64 THR B N 1
ATOM 2511 C CA . THR B 1 64 ? -3.775 6.734 14.141 1 98.06 64 THR B CA 1
ATOM 2512 C C . THR B 1 64 ? -5.117 7.258 13.633 1 98.06 64 THR B C 1
ATOM 2514 O O . THR B 1 64 ? -6.172 6.871 14.148 1 98.06 64 THR B O 1
ATOM 2517 N N . SER B 1 65 ? -5.043 8.094 12.594 1 98.31 65 SER B N 1
ATOM 2518 C CA . SER B 1 65 ? -6.277 8.594 12 1 98.31 65 SER B CA 1
ATOM 2519 C C . SER B 1 65 ? -7.074 7.469 11.359 1 98.31 65 SER B C 1
ATOM 2521 O O . SER B 1 65 ? -8.281 7.344 11.586 1 98.31 65 SER B O 1
ATOM 2523 N N . THR B 1 66 ? -6.406 6.684 10.586 1 97.44 66 THR B N 1
ATOM 2524 C CA . THR B 1 66 ? -7.055 5.586 9.875 1 97.44 66 THR B CA 1
ATOM 2525 C C . THR B 1 66 ? -7.684 4.602 10.859 1 97.44 66 THR B C 1
ATOM 2527 O O . THR B 1 66 ? -8.82 4.164 10.672 1 97.44 66 THR B O 1
ATOM 2530 N N . LEU B 1 67 ? -6.984 4.273 11.898 1 95.5 67 LEU B N 1
ATOM 2531 C CA . LEU B 1 67 ? -7.516 3.357 12.906 1 95.5 67 LEU B CA 1
ATOM 2532 C C . LEU B 1 67 ? -8.758 3.938 13.57 1 95.5 67 LEU B C 1
ATOM 2534 O O . LEU B 1 67 ? -9.734 3.221 13.812 1 95.5 67 LEU B O 1
ATOM 2538 N N . THR B 1 68 ? -8.719 5.18 13.812 1 97.06 68 THR B N 1
ATOM 2539 C CA . THR B 1 68 ? -9.844 5.859 14.438 1 97.06 68 THR B CA 1
ATOM 2540 C C . THR B 1 68 ? -11.055 5.871 13.508 1 97.06 68 THR B C 1
ATOM 2542 O O . THR B 1 68 ? -12.172 5.562 13.93 1 97.06 68 THR B O 1
ATOM 2545 N N . TYR B 1 69 ? -10.836 6.145 12.266 1 96.06 69 TYR B N 1
ATOM 2546 C CA . TYR B 1 69 ? -11.922 6.203 11.289 1 96.06 69 TYR B CA 1
ATOM 2547 C C . TYR B 1 69 ? -12.453 4.809 10.984 1 96.06 69 TYR B C 1
ATOM 2549 O O . TYR B 1 69 ? -13.641 4.637 10.711 1 96.06 69 TYR B O 1
ATOM 2557 N N . MET B 1 70 ? -11.617 3.846 11 1 91.62 70 MET B N 1
ATOM 2558 C CA . MET B 1 70 ? -12.031 2.467 10.758 1 91.62 70 MET B CA 1
ATOM 2559 C C . MET B 1 70 ? -13.016 1.996 11.82 1 91.62 70 MET B C 1
ATOM 2561 O O . MET B 1 70 ? -13.961 1.269 11.508 1 91.62 70 MET B O 1
ATOM 2565 N N . LYS B 1 71 ? -12.82 2.395 13.008 1 91.25 71 LYS B N 1
ATOM 2566 C CA . LYS B 1 71 ? -13.695 2.012 14.109 1 91.25 71 LYS B CA 1
ATOM 2567 C C . LYS B 1 71 ? -15.102 2.572 13.914 1 91.25 71 LYS B C 1
ATOM 2569 O O . LYS B 1 71 ? -16.078 1.961 14.344 1 91.25 71 LYS B O 1
ATOM 2574 N N . SER B 1 72 ? -15.164 3.652 13.18 1 91.44 72 SER B N 1
ATOM 2575 C CA . SER B 1 72 ? -16.469 4.277 12.984 1 91.44 72 SER B CA 1
ATOM 2576 C C . SER B 1 72 ? -17.078 3.863 11.648 1 91.44 72 SER B C 1
ATOM 2578 O O . SER B 1 72 ? -18.172 4.312 11.297 1 91.44 72 SER B O 1
ATOM 2580 N N . GLY B 1 73 ? -16.344 3.092 10.867 1 90.69 73 GLY B N 1
ATOM 2581 C CA . GLY B 1 73 ? -16.875 2.527 9.641 1 90.69 73 GLY B CA 1
ATOM 2582 C C . GLY B 1 73 ? -16.984 3.541 8.516 1 90.69 73 GLY B C 1
ATOM 2583 O O . GLY B 1 73 ? -17.781 3.367 7.594 1 90.69 73 GLY B O 1
ATOM 2584 N N . ARG B 1 74 ? -16.219 4.516 8.516 1 91.56 74 ARG B N 1
ATOM 2585 C CA . ARG B 1 74 ? -16.375 5.629 7.586 1 91.56 74 ARG B CA 1
ATOM 2586 C C . ARG B 1 74 ? -15.516 5.434 6.344 1 91.56 74 ARG B C 1
ATOM 2588 O O . ARG B 1 74 ? -15.766 6.051 5.309 1 91.56 74 ARG B O 1
ATOM 2595 N N . GLY B 1 75 ? -14.57 4.613 6.422 1 94.56 75 GLY B N 1
ATOM 2596 C CA . GLY B 1 75 ? -13.633 4.477 5.316 1 94.56 75 GLY B CA 1
ATOM 2597 C C . GLY B 1 75 ? -14.164 3.627 4.184 1 94.56 75 GLY B C 1
ATOM 2598 O O . GLY B 1 75 ? -14.828 2.613 4.418 1 94.56 75 GLY B O 1
ATOM 2599 N N . ASP B 1 76 ? -13.961 4.09 2.922 1 96.25 76 ASP B N 1
ATOM 2600 C CA . ASP B 1 76 ? -14.227 3.297 1.727 1 96.25 76 ASP B CA 1
ATOM 2601 C C . ASP B 1 76 ? -12.977 2.549 1.272 1 96.25 76 ASP B C 1
ATOM 2603 O O . ASP B 1 76 ? -12.203 3.057 0.457 1 96.25 76 ASP B O 1
ATOM 2607 N N . TYR B 1 77 ? -12.906 1.312 1.693 1 94.81 77 TYR B N 1
ATOM 2608 C CA . TYR B 1 77 ? -11.68 0.542 1.52 1 94.81 77 TYR B CA 1
ATOM 2609 C C . TYR B 1 77 ? -11.484 0.158 0.058 1 94.81 77 TYR B C 1
ATOM 2611 O O . TYR B 1 77 ? -10.352 0.125 -0.433 1 94.81 77 TYR B O 1
ATOM 2619 N N . LYS B 1 78 ? -12.484 -0.143 -0.614 1 94.19 78 LYS B N 1
ATOM 2620 C CA . LYS B 1 78 ? -12.383 -0.497 -2.027 1 94.19 78 LYS B CA 1
ATOM 2621 C C . LYS B 1 78 ? -11.82 0.661 -2.846 1 94.19 78 LYS B C 1
ATOM 2623 O O . LYS B 1 78 ? -10.844 0.49 -3.58 1 94.19 78 LYS B O 1
ATOM 2628 N N . SER B 1 79 ? -12.398 1.825 -2.67 1 95.62 79 SER B N 1
ATOM 2629 C CA . SER B 1 79 ? -11.914 3.006 -3.375 1 95.62 79 SER B CA 1
ATOM 2630 C C . SER B 1 79 ? -10.484 3.34 -2.973 1 95.62 79 SER B C 1
ATOM 2632 O O . SER B 1 79 ? -9.656 3.693 -3.82 1 95.62 79 SER B O 1
ATOM 2634 N N . GLY B 1 80 ? -10.258 3.211 -1.67 1 96.25 80 GLY B N 1
ATOM 2635 C CA . GLY B 1 80 ? -8.914 3.469 -1.188 1 96.25 80 GLY B CA 1
ATOM 2636 C C . GLY B 1 80 ? -7.859 2.629 -1.884 1 96.25 80 GLY B C 1
ATOM 2637 O O . GLY B 1 80 ? -6.797 3.137 -2.258 1 96.25 80 GLY B O 1
ATOM 2638 N N . LEU B 1 81 ? -8.156 1.417 -2.086 1 95.31 81 LEU B N 1
ATOM 2639 C CA . LEU B 1 81 ? -7.211 0.501 -2.721 1 95.31 81 LEU B CA 1
ATOM 2640 C C . LEU B 1 81 ? -7.012 0.858 -4.188 1 95.31 81 LEU B C 1
ATOM 2642 O O . LEU B 1 81 ? -5.898 0.752 -4.711 1 95.31 81 LEU B O 1
ATOM 2646 N N . ILE B 1 82 ? -8.023 1.224 -4.801 1 95.12 82 ILE B N 1
ATOM 2647 C CA . ILE B 1 82 ? -7.934 1.643 -6.195 1 95.12 82 ILE B CA 1
ATOM 2648 C C . ILE B 1 82 ? -7.066 2.895 -6.301 1 95.12 82 ILE B C 1
ATOM 2650 O O . ILE B 1 82 ? -6.203 2.986 -7.176 1 95.12 82 ILE B O 1
ATOM 2654 N N . PHE B 1 83 ? -7.277 3.775 -5.387 1 97.38 83 PHE B N 1
ATOM 2655 C CA . PHE B 1 83 ? -6.477 4.996 -5.359 1 97.38 83 PHE B CA 1
ATOM 2656 C C . PHE B 1 83 ? -5.016 4.676 -5.066 1 97.38 83 PHE B C 1
ATOM 2658 O O . PHE B 1 83 ? -4.117 5.297 -5.633 1 97.38 83 PHE B O 1
ATOM 2665 N N . LEU B 1 84 ? -4.812 3.736 -4.227 1 97.44 84 LEU B N 1
ATOM 2666 C CA . LEU B 1 84 ? -3.447 3.357 -3.879 1 97.44 84 LEU B CA 1
ATOM 2667 C C . LEU B 1 84 ? -2.729 2.752 -5.078 1 97.44 84 LEU B C 1
ATOM 2669 O O . LEU B 1 84 ? -1.521 2.936 -5.246 1 97.44 84 LEU B O 1
ATOM 2673 N N . ALA B 1 85 ? -3.43 2.033 -5.898 1 96.19 85 ALA B N 1
ATOM 2674 C CA . ALA B 1 85 ? -2.842 1.405 -7.078 1 96.19 85 ALA B CA 1
ATOM 2675 C C . ALA B 1 85 ? -2.189 2.443 -7.984 1 96.19 85 ALA B C 1
ATOM 2677 O O . ALA B 1 85 ? -1.104 2.213 -8.523 1 96.19 85 ALA B O 1
ATOM 2678 N N . GLY B 1 86 ? -2.824 3.521 -8.125 1 96.94 86 GLY B N 1
ATOM 2679 C CA . GLY B 1 86 ? -2.229 4.617 -8.875 1 96.94 86 GLY B CA 1
ATOM 2680 C C . GLY B 1 86 ? -1.295 5.473 -8.039 1 96.94 86 GLY B C 1
ATOM 2681 O O . GLY B 1 86 ? -0.23 5.879 -8.508 1 96.94 86 GLY B O 1
ATOM 2682 N N . GLY B 1 87 ? -1.655 5.715 -6.832 1 97.94 87 GLY B N 1
ATOM 2683 C CA . GLY B 1 87 ? -0.944 6.637 -5.961 1 97.94 87 GLY B CA 1
ATOM 2684 C C . GLY B 1 87 ? 0.453 6.16 -5.605 1 97.94 87 GLY B C 1
ATOM 2685 O O . GLY B 1 87 ? 1.384 6.965 -5.523 1 97.94 87 GLY B O 1
ATOM 2686 N N . MET B 1 88 ? 0.581 4.863 -5.402 1 97.56 88 MET B N 1
ATOM 2687 C CA . MET B 1 88 ? 1.861 4.348 -4.922 1 97.56 88 MET B CA 1
ATOM 2688 C C . MET B 1 88 ? 2.945 4.52 -5.98 1 97.56 88 MET B C 1
ATOM 2690 O O . MET B 1 88 ? 4.016 5.066 -5.695 1 97.56 88 MET B O 1
ATOM 2694 N N . PRO B 1 89 ? 2.719 4.094 -7.23 1 96.88 89 PRO B N 1
ATOM 2695 C CA . PRO B 1 89 ? 3.732 4.387 -8.25 1 96.88 89 PRO B CA 1
ATOM 2696 C C . PRO B 1 89 ? 4.023 5.883 -8.383 1 96.88 89 PRO B C 1
ATOM 2698 O O . PRO B 1 89 ? 5.176 6.273 -8.57 1 96.88 89 PRO B O 1
ATOM 2701 N N . GLY B 1 90 ? 2.99 6.664 -8.289 1 98.19 90 GLY B N 1
ATOM 2702 C CA . GLY B 1 90 ? 3.188 8.109 -8.305 1 98.19 90 GLY B CA 1
ATOM 2703 C C . GLY B 1 90 ? 4.07 8.602 -7.172 1 98.19 90 GLY B C 1
ATOM 2704 O O . GLY B 1 90 ? 4.961 9.422 -7.387 1 98.19 90 GLY B O 1
ATOM 2705 N N . ALA B 1 91 ? 3.779 8.094 -6.012 1 98.19 91 ALA B N 1
ATOM 2706 C CA . ALA B 1 91 ? 4.535 8.508 -4.832 1 98.19 91 ALA B CA 1
ATOM 2707 C C . ALA B 1 91 ? 6.008 8.133 -4.969 1 98.19 91 ALA B C 1
ATOM 2709 O O . ALA B 1 91 ? 6.891 8.898 -4.562 1 98.19 91 ALA B O 1
ATOM 2710 N N . ILE B 1 92 ? 6.266 6.977 -5.496 1 97.44 92 ILE B N 1
ATOM 2711 C CA . ILE B 1 92 ? 7.633 6.523 -5.727 1 97.44 92 ILE B CA 1
ATOM 2712 C C . ILE B 1 92 ? 8.328 7.473 -6.695 1 97.44 92 ILE B C 1
ATOM 2714 O O . ILE B 1 92 ? 9.422 7.973 -6.406 1 97.44 92 ILE B O 1
ATOM 2718 N N . LEU B 1 93 ? 7.672 7.766 -7.77 1 97.81 93 LEU B N 1
ATOM 2719 C CA . LEU B 1 93 ? 8.242 8.648 -8.781 1 97.81 93 LEU B CA 1
ATOM 2720 C C . LEU B 1 93 ? 8.43 10.062 -8.219 1 97.81 93 LEU B C 1
ATOM 2722 O O . LEU B 1 93 ? 9.453 10.695 -8.469 1 97.81 93 LEU B O 1
ATOM 2726 N N . GLY B 1 94 ? 7.449 10.531 -7.539 1 98.25 94 GLY B N 1
ATOM 2727 C CA . GLY B 1 94 ? 7.551 11.844 -6.93 1 98.25 94 GLY B CA 1
ATOM 2728 C C . GLY B 1 94 ? 8.703 11.961 -5.945 1 98.25 94 GLY B C 1
ATOM 2729 O O . GLY B 1 94 ? 9.422 12.961 -5.945 1 98.25 94 GLY B O 1
ATOM 2730 N N . SER B 1 95 ? 8.812 10.961 -5.117 1 97.81 95 SER B N 1
ATOM 2731 C CA . SER B 1 95 ? 9.906 10.945 -4.148 1 97.81 95 SER B CA 1
ATOM 2732 C C . SER B 1 95 ? 11.266 10.961 -4.84 1 97.81 95 SER B C 1
ATOM 2734 O O . SER B 1 95 ? 12.188 11.641 -4.398 1 97.81 95 SER B O 1
ATOM 2736 N N . PHE B 1 96 ? 11.367 10.258 -5.922 1 97.44 96 PHE B N 1
ATOM 2737 C CA . PHE B 1 96 ? 12.602 10.227 -6.695 1 97.44 96 PHE B CA 1
ATOM 2738 C C . PHE B 1 96 ? 12.891 11.594 -7.312 1 97.44 96 PHE B C 1
ATOM 2740 O O . PHE B 1 96 ? 14.023 12.07 -7.273 1 97.44 96 PHE B O 1
ATOM 2747 N N . LEU B 1 97 ? 11.891 12.203 -7.828 1 97.69 97 LEU B N 1
ATOM 2748 C CA . LEU B 1 97 ? 12.047 13.477 -8.523 1 97.69 97 LEU B CA 1
ATOM 2749 C C . LEU B 1 97 ? 12.398 14.594 -7.551 1 97.69 97 LEU B C 1
ATOM 2751 O O . LEU B 1 97 ? 12.984 15.609 -7.941 1 97.69 97 LEU B O 1
ATOM 2755 N N . ASN B 1 98 ? 12.047 14.414 -6.324 1 97.31 98 ASN B N 1
ATOM 2756 C CA . ASN B 1 98 ? 12.352 15.391 -5.285 1 97.31 98 ASN B CA 1
ATOM 2757 C C . ASN B 1 98 ? 13.852 15.672 -5.199 1 97.31 98 ASN B C 1
ATOM 2759 O O . ASN B 1 98 ? 14.258 16.797 -4.895 1 97.31 98 ASN B O 1
ATOM 2763 N N . ARG B 1 99 ? 14.711 14.695 -5.512 1 95.88 99 ARG B N 1
ATOM 2764 C CA . ARG B 1 99 ? 16.156 14.836 -5.355 1 95.88 99 ARG B CA 1
ATOM 2765 C C . ARG B 1 99 ? 16.703 15.875 -6.316 1 95.88 99 ARG B C 1
ATOM 2767 O O . ARG B 1 99 ? 17.797 16.406 -6.098 1 95.88 99 ARG B O 1
ATOM 2774 N N . PHE B 1 100 ? 15.875 16.25 -7.336 1 95.81 100 PHE B N 1
ATOM 2775 C CA . PHE B 1 100 ? 16.359 17.172 -8.367 1 95.81 100 PHE B CA 1
ATOM 2776 C C . PHE B 1 100 ? 15.859 18.578 -8.125 1 95.81 100 PHE B C 1
ATOM 2778 O O . PHE B 1 100 ? 16.156 19.5 -8.898 1 95.81 100 PHE B O 1
ATOM 2785 N N . ILE B 1 101 ? 15.148 18.797 -7.105 1 93.81 101 ILE B N 1
ATOM 2786 C CA . ILE B 1 101 ? 14.547 20.094 -6.867 1 93.81 101 ILE B CA 1
ATOM 2787 C C . ILE B 1 101 ? 15.438 20.906 -5.926 1 93.81 101 ILE B C 1
ATOM 2789 O O . ILE B 1 101 ? 15.781 20.453 -4.836 1 93.81 101 ILE B O 1
ATOM 2793 N N . SER B 1 102 ? 15.75 22.156 -6.406 1 90.5 102 SER B N 1
ATOM 2794 C CA . SER B 1 102 ? 16.516 23.078 -5.566 1 90.5 102 SER B CA 1
ATOM 2795 C C . SER B 1 102 ? 15.625 23.75 -4.535 1 90.5 102 SER B C 1
ATOM 2797 O O . SER B 1 102 ? 14.398 23.688 -4.633 1 90.5 102 SER B O 1
ATOM 2799 N N . GLY B 1 103 ? 16.25 24.359 -3.557 1 86.88 103 GLY B N 1
ATOM 2800 C CA . GLY B 1 103 ? 15.508 25.062 -2.525 1 86.88 103 GLY B CA 1
ATOM 2801 C C . GLY B 1 103 ? 14.555 26.109 -3.082 1 86.88 103 GLY B C 1
ATOM 2802 O O . GLY B 1 103 ? 13.375 26.125 -2.74 1 86.88 103 GLY B O 1
ATOM 2803 N N . ASP B 1 104 ? 15.055 26.969 -3.955 1 84.25 104 ASP B N 1
ATOM 2804 C CA . ASP B 1 104 ? 14.242 28.016 -4.566 1 84.25 104 ASP B CA 1
ATOM 2805 C C . ASP B 1 104 ? 13.133 27.406 -5.43 1 84.25 104 ASP B C 1
ATOM 2807 O O . ASP B 1 104 ? 12 27.891 -5.406 1 84.25 104 ASP B O 1
ATOM 2811 N N . GLY B 1 105 ? 13.484 26.453 -6.098 1 87.75 105 GLY B N 1
ATOM 2812 C CA . GLY B 1 105 ? 12.492 25.766 -6.918 1 87.75 105 GLY B CA 1
ATOM 2813 C C . GLY B 1 105 ? 11.398 25.109 -6.102 1 87.75 105 GLY B C 1
ATOM 2814 O O . GLY B 1 105 ? 10.219 25.188 -6.461 1 87.75 105 GLY B O 1
ATOM 2815 N N . PHE B 1 106 ? 11.812 24.578 -5.004 1 91.81 106 PHE B N 1
ATOM 2816 C CA . PHE B 1 106 ? 10.867 23.891 -4.141 1 91.81 106 PHE B CA 1
ATOM 2817 C C . PHE B 1 106 ? 9.805 24.859 -3.621 1 91.81 106 PHE B C 1
ATOM 2819 O O . PHE B 1 106 ? 8.609 24.578 -3.707 1 91.81 106 PHE B O 1
ATOM 2826 N N . SER B 1 107 ? 10.25 25.953 -3.123 1 86.25 107 SER B N 1
ATOM 2827 C CA . SER B 1 107 ? 9.32 26.938 -2.568 1 86.25 107 SER B CA 1
ATOM 2828 C C . SER B 1 107 ? 8.352 27.438 -3.631 1 86.25 107 SER B C 1
ATOM 2830 O O . SER B 1 107 ? 7.156 27.578 -3.363 1 86.25 107 SER B O 1
ATOM 2832 N N . LEU B 1 108 ? 8.836 27.609 -4.77 1 85.12 108 LEU B N 1
ATOM 2833 C CA . LEU B 1 108 ? 8.008 28.078 -5.871 1 85.12 108 LEU B CA 1
ATOM 2834 C C . LEU B 1 108 ? 6.965 27.031 -6.258 1 85.12 108 LEU B C 1
ATOM 2836 O O . LEU B 1 108 ? 5.773 27.344 -6.32 1 85.12 108 LEU B O 1
ATOM 2840 N N . TYR B 1 109 ? 7.426 25.812 -6.516 1 88.88 109 TYR B N 1
ATOM 2841 C CA . TYR B 1 109 ? 6.52 24.766 -6.949 1 88.88 109 TYR B CA 1
ATOM 2842 C C . TYR B 1 109 ? 5.516 24.422 -5.855 1 88.88 109 TYR B C 1
ATOM 2844 O O . TYR B 1 109 ? 4.348 24.141 -6.137 1 88.88 109 TYR B O 1
ATOM 2852 N N . PHE B 1 110 ? 5.949 24.422 -4.699 1 89 110 PHE B N 1
ATOM 2853 C CA . PHE B 1 110 ? 5.059 24.156 -3.574 1 89 110 PHE B CA 1
ATOM 2854 C C . PHE B 1 110 ? 3.99 25.234 -3.471 1 89 110 PHE B C 1
ATOM 2856 O O . PHE B 1 110 ? 2.818 24.938 -3.229 1 89 110 PHE B O 1
ATOM 2863 N N . GLY B 1 111 ? 4.445 26.453 -3.617 1 84 111 GLY B N 1
ATOM 2864 C CA . GLY B 1 111 ? 3.492 27.547 -3.609 1 84 111 GLY B CA 1
ATOM 2865 C C . GLY B 1 111 ? 2.434 27.422 -4.688 1 84 111 GLY B C 1
ATOM 2866 O O . GLY B 1 111 ? 1.247 27.641 -4.426 1 84 111 GLY B O 1
ATOM 2867 N N . ILE B 1 112 ? 2.816 27.078 -5.836 1 85.69 112 ILE B N 1
ATOM 2868 C CA . ILE B 1 112 ? 1.891 26.875 -6.945 1 85.69 112 ILE B CA 1
ATOM 2869 C C . ILE B 1 112 ? 0.916 25.75 -6.609 1 85.69 112 ILE B C 1
ATOM 2871 O O . ILE B 1 112 ? -0.285 25.859 -6.867 1 85.69 112 ILE B O 1
ATOM 2875 N N . LEU B 1 113 ? 1.465 24.734 -6.031 1 86.19 113 LEU B N 1
ATOM 2876 C CA . LEU B 1 113 ? 0.642 23.594 -5.652 1 86.19 113 LEU B CA 1
ATOM 2877 C C . LEU B 1 113 ? -0.427 24 -4.645 1 86.19 113 LEU B C 1
ATOM 2879 O O . LEU B 1 113 ? -1.598 23.641 -4.797 1 86.19 113 LEU B O 1
ATOM 2883 N N . VAL B 1 114 ? -0.037 24.688 -3.688 1 82.88 114 VAL B N 1
ATOM 2884 C CA . VAL B 1 114 ? -0.958 25.094 -2.635 1 82.88 114 VAL B CA 1
ATOM 2885 C C . VAL B 1 114 ? -2.047 26 -3.223 1 82.88 114 VAL B C 1
ATOM 2887 O O . VAL B 1 114 ? -3.219 25.875 -2.857 1 82.88 114 VAL B O 1
ATOM 2890 N N . LEU B 1 115 ? -1.658 26.797 -4.152 1 81.81 115 LEU B N 1
ATOM 2891 C CA . LEU B 1 115 ? -2.623 27.656 -4.82 1 81.81 115 LEU B CA 1
ATOM 2892 C C . LEU B 1 115 ? -3.623 26.844 -5.625 1 81.81 115 LEU B C 1
ATOM 2894 O O . LEU B 1 115 ? -4.816 27.156 -5.641 1 81.81 115 LEU B O 1
ATOM 2898 N N . LEU B 1 116 ? -3.143 25.875 -6.242 1 83.62 116 LEU B N 1
ATOM 2899 C CA . LEU B 1 116 ? -4.016 25 -7.027 1 83.62 116 LEU B CA 1
ATOM 2900 C C . LEU B 1 116 ? -5.031 24.297 -6.133 1 83.62 116 LEU B C 1
ATOM 2902 O O . LEU B 1 116 ? -6.219 24.234 -6.465 1 83.62 116 LEU B O 1
ATOM 2906 N N . VAL B 1 117 ? -4.574 23.797 -5.059 1 81.12 117 VAL B N 1
ATOM 2907 C CA . VAL B 1 117 ? -5.465 23.109 -4.129 1 81.12 117 VAL B CA 1
ATOM 2908 C C . VAL B 1 117 ? -6.477 24.094 -3.557 1 81.12 117 VAL B C 1
ATOM 2910 O O . VAL B 1 117 ? -7.652 23.766 -3.385 1 81.12 117 VAL B O 1
ATOM 2913 N N . PHE B 1 118 ? -5.973 25.266 -3.287 1 76.25 118 PHE B N 1
ATOM 2914 C CA . PHE B 1 118 ? -6.824 26.344 -2.783 1 76.25 118 PHE B CA 1
ATOM 2915 C C . PHE B 1 118 ? -7.965 26.625 -3.754 1 76.25 118 PHE B C 1
ATOM 2917 O O . PHE B 1 118 ? -9.125 26.719 -3.348 1 76.25 118 PHE B O 1
ATOM 2924 N N . PHE B 1 119 ? -7.688 26.672 -4.973 1 79.38 119 PHE B N 1
ATOM 2925 C CA . PHE B 1 119 ? -8.688 27.047 -5.969 1 79.38 119 PHE B CA 1
ATOM 2926 C C . PHE B 1 119 ? -9.664 25.891 -6.207 1 79.38 119 PHE B C 1
ATOM 2928 O O . PHE B 1 119 ? -10.805 26.125 -6.605 1 79.38 119 PHE B O 1
ATOM 2935 N N . MET B 1 120 ? -9.297 24.703 -5.938 1 77.44 120 MET B N 1
ATOM 2936 C CA . MET B 1 120 ? -10.188 23.562 -6.113 1 77.44 120 MET B CA 1
ATOM 2937 C C . MET B 1 120 ? -11.375 23.641 -5.164 1 77.44 120 MET B C 1
ATOM 2939 O O . MET B 1 120 ? -12.461 23.156 -5.48 1 77.44 120 MET B O 1
ATOM 2943 N N . PHE B 1 121 ? -11.25 24.281 -4.129 1 68.62 121 PHE B N 1
ATOM 2944 C CA . PHE B 1 121 ? -12.328 24.328 -3.148 1 68.62 121 PHE B CA 1
ATOM 2945 C C . PHE B 1 121 ? -13.32 25.422 -3.48 1 68.62 121 PHE B C 1
ATOM 2947 O O . PHE B 1 121 ? -14.391 25.516 -2.865 1 68.62 121 PHE B O 1
ATOM 2954 N N . PHE B 1 122 ? -12.938 26.172 -4.383 1 71.94 122 PHE B N 1
ATOM 2955 C CA . PHE B 1 122 ? -13.883 27.203 -4.781 1 71.94 122 PHE B CA 1
ATOM 2956 C C . PHE B 1 122 ? -14.719 26.734 -5.969 1 71.94 122 PHE B C 1
ATOM 2958 O O . PHE B 1 122 ? -15.625 27.438 -6.414 1 71.94 122 PHE B O 1
ATOM 2965 N N . VAL B 1 123 ? -14.312 25.625 -6.285 1 70.81 123 VAL B N 1
ATOM 2966 C CA . VAL B 1 123 ? -15.141 25.062 -7.348 1 70.81 123 VAL B CA 1
ATOM 2967 C C . VAL B 1 123 ? -16.438 24.5 -6.758 1 70.81 123 VAL B C 1
ATOM 2969 O O . VAL B 1 123 ? -16.406 23.812 -5.734 1 70.81 123 VAL B O 1
ATOM 2972 N N . LYS B 1 124 ? -17.547 25.094 -7.195 1 62 124 LYS B N 1
ATOM 2973 C CA . LYS B 1 124 ? -18.875 24.672 -6.734 1 62 124 LYS B CA 1
ATOM 2974 C C . LYS B 1 124 ? -19.094 23.203 -7.016 1 62 124 LYS B C 1
ATOM 2976 O O . LYS B 1 124 ? -18.719 22.688 -8.078 1 62 124 LYS B O 1
ATOM 2981 N N . ARG B 1 125 ? -19.453 22.516 -5.871 1 61.88 125 ARG B N 1
ATOM 2982 C CA . ARG B 1 125 ? -19.859 21.125 -5.977 1 61.88 125 ARG B CA 1
ATOM 2983 C C . ARG B 1 125 ? -20.953 20.953 -7.023 1 61.88 125 ARG B C 1
ATOM 2985 O O . ARG B 1 125 ? -21.938 21.688 -7.023 1 61.88 125 ARG B O 1
ATOM 2992 N N . LYS B 1 126 ? -20.609 20.531 -8.016 1 50.78 126 LYS B N 1
ATOM 2993 C CA . LYS B 1 126 ? -21.797 20.281 -8.836 1 50.78 126 LYS B CA 1
ATOM 2994 C C . LYS B 1 126 ? -22.703 19.25 -8.195 1 50.78 126 LYS B C 1
ATOM 2996 O O . LYS B 1 126 ? -22.266 18.141 -7.863 1 50.78 126 LYS B O 1
ATOM 3001 N N . GLU B 1 127 ? -23.578 19.641 -7.324 1 51.56 127 GLU B N 1
ATOM 3002 C CA . GLU B 1 127 ? -24.609 18.703 -6.891 1 51.56 127 GLU B CA 1
ATOM 3003 C C . GLU B 1 127 ? -24.828 17.609 -7.926 1 51.56 127 GLU B C 1
ATOM 3005 O O . GLU B 1 127 ? -25.922 17.484 -8.484 1 51.56 127 GLU B O 1
ATOM 3010 N N . ARG B 1 128 ? -23.969 17.422 -8.875 1 49.22 128 ARG B N 1
ATOM 3011 C CA . ARG B 1 128 ? -24.375 16.484 -9.914 1 49.22 128 ARG B CA 1
ATOM 3012 C C . ARG B 1 128 ? -24.656 15.109 -9.328 1 49.22 128 ARG B C 1
ATOM 3014 O O . ARG B 1 128 ? -23.828 14.562 -8.578 1 49.22 128 ARG B O 1
ATOM 3021 N N . GLU B 1 129 ? -25.766 14.742 -8.906 1 53.94 129 GLU B N 1
ATOM 3022 C CA . GLU B 1 129 ? -26.359 13.422 -8.758 1 53.94 129 GLU B CA 1
ATOM 3023 C C . GLU B 1 129 ? -25.672 12.391 -9.641 1 53.94 129 GLU B C 1
ATOM 3025 O O . GLU B 1 129 ? -26.266 11.367 -10 1 53.94 129 GLU B O 1
ATOM 3030 N N . MET B 1 130 ? -24.516 12.68 -10.352 1 59.62 130 MET B N 1
ATOM 3031 C CA . MET B 1 130 ? -24.281 11.953 -11.602 1 59.62 130 MET B CA 1
ATOM 3032 C C . MET B 1 130 ? -23.594 10.617 -11.336 1 59.62 130 MET B C 1
ATOM 3034 O O . MET B 1 130 ? -22.391 10.578 -11.094 1 59.62 130 MET B O 1
ATOM 3038 N N . ILE B 1 131 ? -24.312 9.75 -10.797 1 71.56 131 ILE B N 1
ATOM 3039 C CA . ILE B 1 131 ? -23.844 8.375 -10.852 1 71.56 131 ILE B CA 1
ATOM 3040 C C . ILE B 1 131 ? -23.453 8.016 -12.281 1 71.56 131 ILE B C 1
ATOM 3042 O O . ILE B 1 131 ? -24.266 8.133 -13.203 1 71.56 131 ILE B O 1
ATOM 3046 N N . ASN B 1 132 ? -22.203 7.883 -12.461 1 75.19 132 ASN B N 1
ATOM 3047 C CA . ASN B 1 132 ? -21.75 7.367 -13.742 1 75.19 132 ASN B CA 1
ATOM 3048 C C . ASN B 1 132 ? -22 5.867 -13.875 1 75.19 132 ASN B C 1
ATOM 3050 O O . ASN B 1 132 ? -21.359 5.062 -13.195 1 75.19 132 ASN B O 1
ATOM 3054 N N . PRO B 1 133 ? -22.891 5.543 -14.742 1 74.12 133 PRO B N 1
ATOM 3055 C CA . PRO B 1 133 ? -23.266 4.129 -14.828 1 74.12 133 PRO B CA 1
ATOM 3056 C C . PRO B 1 133 ? -22.109 3.246 -15.312 1 74.12 133 PRO B C 1
ATOM 3058 O O . PRO B 1 133 ? -22.109 2.037 -15.07 1 74.12 133 PRO B O 1
ATOM 3061 N N . LYS B 1 134 ? -21.234 3.764 -15.984 1 78.88 134 LYS B N 1
ATOM 3062 C CA . LYS B 1 134 ? -20.141 2.969 -16.531 1 78.88 134 LYS B CA 1
ATOM 3063 C C . LYS B 1 134 ? -18.969 2.885 -15.547 1 78.88 134 LYS B C 1
ATOM 3065 O O . LYS B 1 134 ? -17.969 2.217 -15.812 1 78.88 134 LYS B O 1
ATOM 3070 N N . GLY B 1 135 ? -19.219 3.445 -14.445 1 88.56 135 GLY B N 1
ATOM 3071 C CA . GLY B 1 135 ? -18.141 3.461 -13.477 1 88.56 135 GLY B CA 1
ATOM 3072 C C . GLY B 1 135 ? -18.344 2.494 -12.328 1 88.56 135 GLY B C 1
ATOM 3073 O O . GLY B 1 135 ? -19.25 1.648 -12.383 1 88.56 135 GLY B O 1
ATOM 3074 N N . ILE B 1 136 ? -17.438 2.576 -11.445 1 90.94 136 ILE B N 1
ATOM 3075 C CA . ILE B 1 136 ? -17.547 1.832 -10.195 1 90.94 136 ILE B CA 1
ATOM 3076 C C . ILE B 1 136 ? -18.516 2.547 -9.258 1 90.94 136 ILE B C 1
ATOM 3078 O O . ILE B 1 136 ? -18.297 3.701 -8.883 1 90.94 136 ILE B O 1
ATOM 3082 N N . ILE B 1 137 ? -19.547 1.877 -8.984 1 92.25 137 ILE B N 1
ATOM 3083 C CA . ILE B 1 137 ? -20.562 2.445 -8.094 1 92.25 137 ILE B CA 1
ATOM 3084 C C . ILE B 1 137 ? -20.359 1.92 -6.676 1 92.25 137 ILE B C 1
ATOM 3086 O O . ILE B 1 137 ? -20.234 0.71 -6.465 1 92.25 137 ILE B O 1
ATOM 3090 N N . VAL B 1 138 ? -20.297 2.838 -5.727 1 92.88 138 VAL B N 1
ATOM 3091 C CA . VAL B 1 138 ? -20.109 2.463 -4.328 1 92.88 138 VAL B CA 1
ATOM 3092 C C . VAL B 1 138 ? -21.281 2.967 -3.494 1 92.88 138 VAL B C 1
ATOM 3094 O O . VAL B 1 138 ? -21.703 4.117 -3.639 1 92.88 138 VAL B O 1
ATOM 3097 N N . THR B 1 139 ? -21.859 2.117 -2.736 1 91.69 139 THR B N 1
ATOM 3098 C CA . THR B 1 139 ? -22.906 2.482 -1.797 1 91.69 139 THR B CA 1
ATOM 3099 C C . THR B 1 139 ? -22.484 2.195 -0.362 1 91.69 139 THR B C 1
ATOM 3101 O O . THR B 1 139 ? -22 1.103 -0.06 1 91.69 139 THR B O 1
ATOM 3104 N N . LYS B 1 140 ? -22.594 3.26 0.506 1 90.56 140 LYS B N 1
ATOM 3105 C CA . LYS B 1 140 ? -22.203 3.119 1.907 1 90.56 140 LYS B CA 1
ATOM 3106 C C . LYS B 1 140 ? -23.266 3.709 2.832 1 90.56 140 LYS B C 1
ATOM 3108 O O . LYS B 1 140 ? -23.859 4.746 2.525 1 90.56 140 LYS B O 1
ATOM 3113 N N . GLU B 1 141 ? -23.438 2.984 3.914 1 88.38 141 GLU B N 1
ATOM 3114 C CA . GLU B 1 141 ? -24.391 3.461 4.918 1 88.38 141 GLU B CA 1
ATOM 3115 C C . GLU B 1 141 ? -23.656 3.977 6.16 1 88.38 141 GLU B C 1
ATOM 3117 O O . GLU B 1 141 ? -22.828 3.271 6.734 1 88.38 141 GLU B O 1
ATOM 3122 N N . ILE B 1 142 ? -23.922 5.227 6.512 1 83.88 142 ILE B N 1
ATOM 3123 C CA . ILE B 1 142 ? -23.359 5.828 7.715 1 83.88 142 ILE B CA 1
ATOM 3124 C C . ILE B 1 142 ? -24.469 6.422 8.57 1 83.88 142 ILE B C 1
ATOM 3126 O O . ILE B 1 142 ? -25.219 7.297 8.117 1 83.88 142 ILE B O 1
ATOM 3130 N N . ASN B 1 143 ? -24.516 5.965 9.789 1 82.62 143 ASN B N 1
ATOM 3131 C CA . ASN B 1 143 ? -25.5 6.473 10.734 1 82.62 143 ASN B CA 1
ATOM 3132 C C . ASN B 1 143 ? -26.922 6.449 10.148 1 82.62 143 ASN B C 1
ATOM 3134 O O . ASN B 1 143 ? -27.641 7.441 10.227 1 82.62 143 ASN B O 1
ATOM 3138 N N . GLY B 1 144 ? -27.234 5.41 9.344 1 86.38 144 GLY B N 1
ATOM 3139 C CA . GLY B 1 144 ? -28.594 5.219 8.828 1 86.38 144 GLY B CA 1
ATOM 3140 C C . GLY B 1 144 ? -28.812 5.895 7.488 1 86.38 144 GLY B C 1
ATOM 3141 O O . GLY B 1 144 ? -29.891 5.766 6.895 1 86.38 144 GLY B O 1
ATOM 3142 N N . THR B 1 145 ? -27.891 6.68 7.066 1 90.25 145 THR B N 1
ATOM 3143 C CA . THR B 1 145 ? -27.984 7.355 5.777 1 90.25 145 THR B CA 1
ATOM 3144 C C . THR B 1 145 ? -27.188 6.617 4.715 1 90.25 145 THR B C 1
ATOM 3146 O O . THR B 1 145 ? -26.031 6.258 4.949 1 90.25 145 THR B O 1
ATOM 3149 N N . THR B 1 146 ? -27.797 6.387 3.594 1 92.62 146 THR B N 1
ATOM 3150 C CA . THR B 1 146 ? -27.141 5.688 2.498 1 92.62 146 THR B CA 1
ATOM 3151 C C . THR B 1 146 ? -26.562 6.676 1.498 1 92.62 146 THR B C 1
ATOM 3153 O O . THR B 1 146 ? -27.25 7.578 1.023 1 92.62 146 THR B O 1
ATOM 3156 N N . TYR B 1 147 ? -25.297 6.566 1.248 1 91.81 147 TYR B N 1
ATOM 3157 C CA . TYR B 1 147 ? -24.594 7.391 0.273 1 91.81 147 TYR B CA 1
ATOM 3158 C C . TYR B 1 147 ? -24.156 6.562 -0.931 1 91.81 147 TYR B C 1
ATOM 3160 O O . TYR B 1 147 ? -23.688 5.43 -0.78 1 91.81 147 TYR B O 1
ATOM 3168 N N . THR B 1 148 ? -24.422 7.164 -2.139 1 93.12 148 THR B N 1
ATOM 3169 C CA . THR B 1 148 ? -23.984 6.496 -3.361 1 93.12 148 THR B CA 1
ATOM 3170 C C . THR B 1 148 ? -23.156 7.441 -4.223 1 93.12 148 THR B C 1
ATOM 3172 O O . THR B 1 148 ? -23.5 8.609 -4.395 1 93.12 148 THR B O 1
ATOM 3175 N N . TYR B 1 149 ? -22.047 7.059 -4.66 1 93.44 149 TYR B N 1
ATOM 3176 C CA . TYR B 1 149 ? -21.141 7.801 -5.527 1 93.44 149 TYR B CA 1
ATOM 3177 C C . TYR B 1 149 ? -20.438 6.871 -6.516 1 93.44 149 TYR B C 1
ATOM 3179 O O . TYR B 1 149 ? -20.547 5.645 -6.402 1 93.44 149 TYR B O 1
ATOM 3187 N N . SER B 1 150 ? -19.859 7.445 -7.582 1 93.62 150 SER B N 1
ATOM 3188 C CA . SER B 1 150 ? -19.266 6.625 -8.633 1 93.62 150 SER B CA 1
ATOM 3189 C C . SER B 1 150 ? -18.094 7.336 -9.297 1 93.62 150 SER B C 1
ATOM 3191 O O . SER B 1 150 ? -17.969 8.562 -9.211 1 93.62 150 SER B O 1
ATOM 3193 N N . PHE B 1 151 ? -17.25 6.602 -9.789 1 94 151 PHE B N 1
ATOM 3194 C CA . PHE B 1 151 ? -16.109 7.113 -10.547 1 94 151 PHE B CA 1
ATOM 3195 C C . PHE B 1 151 ? -15.617 6.078 -11.555 1 94 151 PHE B C 1
ATOM 3197 O O . PHE B 1 151 ? -15.898 4.887 -11.414 1 94 151 PHE B O 1
ATOM 3204 N N . ARG B 1 152 ? -14.969 6.535 -12.594 1 93.81 152 ARG B N 1
ATOM 3205 C CA . ARG B 1 152 ? -14.336 5.641 -13.562 1 93.81 152 ARG B CA 1
ATOM 3206 C C . ARG B 1 152 ? -12.969 5.191 -13.078 1 93.81 152 ARG B C 1
ATOM 3208 O O . ARG B 1 152 ? -12.195 5.992 -12.547 1 93.81 152 ARG B O 1
ATOM 3215 N N . PHE B 1 153 ? -12.719 3.984 -13.289 1 93.06 153 PHE B N 1
ATOM 3216 C CA . PHE B 1 153 ? -11.453 3.408 -12.844 1 93.06 153 PHE B CA 1
ATOM 3217 C C . PHE B 1 153 ? -10.273 4.203 -13.383 1 93.06 153 PHE B C 1
ATOM 3219 O O . PHE B 1 153 ? -9.367 4.566 -12.633 1 93.06 153 PHE B O 1
ATOM 3226 N N . MET B 1 154 ? -10.25 4.449 -14.609 1 93.94 154 MET B N 1
ATOM 3227 C CA . MET B 1 154 ? -9.125 5.125 -15.25 1 93.94 154 MET B CA 1
ATOM 3228 C C . MET B 1 154 ? -8.953 6.535 -14.703 1 93.94 154 MET B C 1
ATOM 3230 O O . MET B 1 154 ? -7.824 6.996 -14.508 1 93.94 154 MET B O 1
ATOM 3234 N N . ALA B 1 155 ? -9.992 7.223 -14.492 1 94.94 155 ALA B N 1
ATOM 3235 C CA . ALA B 1 155 ? -9.93 8.562 -13.914 1 94.94 155 ALA B CA 1
ATOM 3236 C C . ALA B 1 155 ? -9.344 8.531 -12.508 1 94.94 155 ALA B C 1
ATOM 3238 O O . ALA B 1 155 ? -8.492 9.352 -12.164 1 94.94 155 ALA B O 1
ATOM 3239 N N . ALA B 1 156 ? -9.844 7.578 -11.773 1 95.56 156 ALA B N 1
ATOM 3240 C CA . ALA B 1 156 ? -9.352 7.426 -10.406 1 95.56 156 ALA B CA 1
ATOM 3241 C C . ALA B 1 156 ? -7.863 7.078 -10.398 1 95.56 156 ALA B C 1
ATOM 3243 O O . ALA B 1 156 ? -7.094 7.637 -9.609 1 95.56 156 ALA B O 1
ATOM 3244 N N . PHE B 1 157 ? -7.5 6.23 -11.266 1 95 157 PHE B N 1
ATOM 3245 C CA . PHE B 1 157 ? -6.113 5.781 -11.344 1 95 157 PHE B CA 1
ATOM 3246 C C . PHE B 1 157 ? -5.195 6.93 -11.75 1 95 157 PHE B C 1
ATOM 3248 O O . PHE B 1 157 ? -4.176 7.176 -11.102 1 95 157 PHE B O 1
ATOM 3255 N N . VAL B 1 158 ? -5.512 7.617 -12.75 1 97 158 VAL B N 1
ATOM 3256 C CA . VAL B 1 158 ? -4.688 8.703 -13.266 1 97 158 VAL B CA 1
ATOM 3257 C C . VAL B 1 158 ? -4.613 9.828 -12.242 1 97 158 VAL B C 1
ATOM 3259 O O . VAL B 1 158 ? -3.537 10.375 -11.977 1 97 158 VAL B O 1
ATOM 3262 N N . LEU B 1 159 ? -5.711 10.148 -11.711 1 96.19 159 LEU B N 1
ATOM 3263 C CA . LEU B 1 159 ? -5.742 11.18 -10.688 1 96.19 159 LEU B CA 1
ATOM 3264 C C . LEU B 1 159 ? -4.844 10.812 -9.516 1 96.19 159 LEU B C 1
ATOM 3266 O O . LEU B 1 159 ? -4.066 11.641 -9.039 1 96.19 159 LEU B O 1
ATOM 3270 N N . SER B 1 160 ? -5.02 9.578 -9.094 1 97.75 160 SER B N 1
ATOM 3271 C CA . SER B 1 160 ? -4.258 9.164 -7.922 1 97.75 160 SER B CA 1
ATOM 3272 C C . SER B 1 160 ? -2.77 9.047 -8.242 1 97.75 160 SER B C 1
ATOM 3274 O O . SER B 1 160 ? -1.923 9.234 -7.367 1 97.75 160 SER B O 1
ATOM 3276 N N . LEU B 1 161 ? -2.463 8.719 -9.453 1 97.81 161 LEU B N 1
ATOM 3277 C CA . LEU B 1 161 ? -1.068 8.734 -9.883 1 97.81 161 LEU B CA 1
ATOM 3278 C C . LEU B 1 161 ? -0.466 10.125 -9.734 1 97.81 161 LEU B C 1
ATOM 3280 O O . LEU B 1 161 ? 0.637 10.273 -9.203 1 97.81 161 LEU B O 1
ATOM 3284 N N . PHE B 1 162 ? -1.18 11.062 -10.141 1 97.06 162 PHE B N 1
ATOM 3285 C CA . PHE B 1 162 ? -0.731 12.445 -10.055 1 97.06 162 PHE B CA 1
ATOM 3286 C C . PHE B 1 162 ? -0.67 12.914 -8.602 1 97.06 162 PHE B C 1
ATOM 3288 O O . PHE B 1 162 ? 0.273 13.602 -8.203 1 97.06 162 PHE B O 1
ATOM 3295 N N . VAL B 1 163 ? -1.63 12.555 -7.883 1 96.38 163 VAL B N 1
ATOM 3296 C CA . VAL B 1 163 ? -1.676 12.922 -6.473 1 96.38 163 VAL B CA 1
ATOM 3297 C C . VAL B 1 163 ? -0.499 12.281 -5.734 1 96.38 163 VAL B C 1
ATOM 3299 O O . VAL B 1 163 ? 0.147 12.93 -4.906 1 96.38 163 VAL B O 1
ATOM 3302 N N . GLY B 1 164 ? -0.262 10.992 -6.062 1 97.56 164 GLY B N 1
ATOM 3303 C CA . GLY B 1 164 ? 0.894 10.32 -5.492 1 97.56 164 GLY B CA 1
ATOM 3304 C C . GLY B 1 164 ? 2.207 10.992 -5.836 1 97.56 164 GLY B C 1
ATOM 3305 O O . GLY B 1 164 ? 3.084 11.133 -4.984 1 97.56 164 GLY B O 1
ATOM 3306 N N . LEU B 1 165 ? 2.295 11.414 -7.062 1 97.81 165 LEU B N 1
ATOM 3307 C CA . LEU B 1 165 ? 3.49 12.109 -7.523 1 97.81 165 LEU B CA 1
ATOM 3308 C C . LEU B 1 165 ? 3.738 13.367 -6.695 1 97.81 165 LEU B C 1
ATOM 3310 O O . LEU B 1 165 ? 4.848 13.578 -6.203 1 97.81 165 LEU B O 1
ATOM 3314 N N . LEU B 1 166 ? 2.746 14.102 -6.492 1 95.94 166 LEU B N 1
ATOM 3315 C CA . LEU B 1 166 ? 2.859 15.336 -5.723 1 95.94 166 LEU B CA 1
ATOM 3316 C C . LEU B 1 166 ? 3.125 15.031 -4.25 1 95.94 166 LEU B C 1
ATOM 3318 O O . LEU B 1 166 ? 3.887 15.75 -3.594 1 95.94 166 LEU B O 1
ATOM 3322 N N . SER B 1 167 ? 2.479 13.992 -3.797 1 95.94 167 SER B N 1
ATOM 3323 C CA . SER B 1 167 ? 2.668 13.57 -2.414 1 95.94 167 SER B CA 1
ATOM 3324 C C . SER B 1 167 ? 4.125 13.203 -2.143 1 95.94 167 SER B C 1
ATOM 3326 O O . SER B 1 167 ? 4.703 13.641 -1.147 1 95.94 167 SER B O 1
ATOM 3328 N N . GLY B 1 168 ? 4.68 12.414 -3.008 1 97.25 168 GLY B N 1
ATOM 3329 C CA . GLY B 1 168 ? 6.066 12 -2.85 1 97.25 168 GLY B CA 1
ATOM 3330 C C . GLY B 1 168 ? 7.051 13.141 -3.053 1 97.25 168 GLY B C 1
ATOM 3331 O O . GLY B 1 168 ? 8.078 13.211 -2.373 1 97.25 168 GLY B O 1
ATOM 3332 N N . MET B 1 169 ? 6.715 14.047 -3.904 1 97.44 169 MET B N 1
ATOM 3333 C CA . MET B 1 169 ? 7.621 15.125 -4.281 1 97.44 169 MET B CA 1
ATOM 3334 C C . MET B 1 169 ? 7.66 16.203 -3.201 1 97.44 169 MET B C 1
ATOM 3336 O O . MET B 1 169 ? 8.719 16.766 -2.914 1 97.44 169 MET B O 1
ATOM 3340 N N . PHE B 1 170 ? 6.48 16.438 -2.568 1 95.94 170 PHE B N 1
ATOM 3341 C CA . PHE B 1 170 ? 6.398 17.609 -1.707 1 95.94 170 PHE B CA 1
ATOM 3342 C C . PHE B 1 170 ? 6.133 17.203 -0.262 1 95.94 170 PHE B C 1
ATOM 3344 O O . PHE B 1 170 ? 6.105 18.062 0.632 1 95.94 170 PHE B O 1
ATOM 3351 N N . GLY B 1 171 ? 5.902 15.969 -0.022 1 96.56 171 GLY B N 1
ATOM 3352 C CA . GLY B 1 171 ? 5.699 15.5 1.337 1 96.56 171 GLY B CA 1
ATOM 3353 C C . GLY B 1 171 ? 4.363 15.922 1.922 1 96.56 171 GLY B C 1
ATOM 3354 O O . GLY B 1 171 ? 4.277 16.25 3.107 1 96.56 171 GLY B O 1
ATOM 3355 N N . ILE B 1 172 ? 3.344 15.867 1.147 1 93.5 172 ILE B N 1
ATOM 3356 C CA . ILE B 1 172 ? 2.07 16.391 1.63 1 93.5 172 ILE B CA 1
ATOM 3357 C C . ILE B 1 172 ? 1.083 15.242 1.83 1 93.5 172 ILE B C 1
ATOM 3359 O O . ILE B 1 172 ? -0.054 15.461 2.256 1 93.5 172 ILE B O 1
ATOM 3363 N N . GLY B 1 173 ? 1.392 13.969 1.518 1 88.06 173 GLY B N 1
ATOM 3364 C CA . GLY B 1 173 ? 0.63 12.781 1.858 1 88.06 173 GLY B CA 1
ATOM 3365 C C . GLY B 1 173 ? -0.516 12.508 0.901 1 88.06 173 GLY B C 1
ATOM 3366 O O . GLY B 1 173 ? -1.203 11.492 1.02 1 88.06 173 GLY B O 1
ATOM 3367 N N . GLY B 1 174 ? -0.895 13.07 0.003 1 86.88 174 GLY B N 1
ATOM 3368 C CA . GLY B 1 174 ? -1.86 12.875 -1.067 1 86.88 174 GLY B CA 1
ATOM 3369 C C . GLY B 1 174 ? -3.248 13.375 -0.715 1 86.88 174 GLY B C 1
ATOM 3370 O O . GLY B 1 174 ? -4.074 13.609 -1.602 1 86.88 174 GLY B O 1
ATOM 3371 N N . GLY B 1 175 ? -3.502 13.547 0.557 1 90.31 175 GLY B N 1
ATOM 3372 C CA . GLY B 1 175 ? -4.836 13.914 1.005 1 90.31 175 GLY B CA 1
ATOM 3373 C C . GLY B 1 175 ? -5.238 15.32 0.607 1 90.31 175 GLY B C 1
ATOM 3374 O O . GLY B 1 175 ? -6.418 15.594 0.376 1 90.31 175 GLY B O 1
ATOM 3375 N N . SER B 1 176 ? -4.324 16.172 0.487 1 86.31 176 SER B N 1
ATOM 3376 C CA . SER B 1 176 ? -4.582 17.578 0.201 1 86.31 176 SER B CA 1
ATOM 3377 C C . SER B 1 176 ? -5.277 17.75 -1.146 1 86.31 176 SER B C 1
ATOM 3379 O O . SER B 1 176 ? -6.137 18.609 -1.301 1 86.31 176 SER B O 1
ATOM 3381 N N . PHE B 1 177 ? -4.945 16.875 -2 1 89.38 177 PHE B N 1
ATOM 3382 C CA . PHE B 1 177 ? -5.566 16.938 -3.316 1 89.38 177 PHE B CA 1
ATOM 3383 C C . PHE B 1 177 ? -6.676 15.906 -3.449 1 89.38 177 PHE B C 1
ATOM 3385 O O . PHE B 1 177 ? -7.645 16.109 -4.176 1 89.38 177 PHE B O 1
ATOM 3392 N N . MET B 1 178 ? -6.531 14.898 -2.746 1 93.75 178 MET B N 1
ATOM 3393 C CA . MET B 1 178 ? -7.438 13.773 -2.965 1 93.75 178 MET B CA 1
ATOM 3394 C C . MET B 1 178 ? -8.812 14.055 -2.361 1 93.75 178 MET B C 1
ATOM 3396 O O . MET B 1 178 ? -9.836 13.695 -2.943 1 93.75 178 MET B O 1
ATOM 3400 N N . VAL B 1 179 ? -8.812 14.711 -1.215 1 94.06 179 VAL B N 1
ATOM 3401 C CA . VAL B 1 179 ? -10.086 14.953 -0.542 1 94.06 179 VAL B CA 1
ATOM 3402 C C . VAL B 1 179 ? -10.969 15.844 -1.416 1 94.06 179 VAL B C 1
ATOM 3404 O O . VAL B 1 179 ? -12.086 15.461 -1.763 1 94.06 179 VAL B O 1
ATOM 3407 N N . PRO B 1 180 ? -10.469 16.953 -1.846 1 89.56 180 PRO B N 1
ATOM 3408 C CA . PRO B 1 180 ? -11.328 17.766 -2.717 1 89.56 180 PRO B CA 1
ATOM 3409 C C . PRO B 1 180 ? -11.664 17.062 -4.031 1 89.56 180 PRO B C 1
ATOM 3411 O O . PRO B 1 180 ? -12.773 17.188 -4.551 1 89.56 180 PRO B O 1
ATOM 3414 N N . ALA B 1 181 ? -10.773 16.344 -4.57 1 91.38 181 ALA B N 1
ATOM 3415 C CA . ALA B 1 181 ? -11.039 15.609 -5.812 1 91.38 181 ALA B CA 1
ATOM 3416 C C . ALA B 1 181 ? -12.148 14.586 -5.617 1 91.38 181 ALA B C 1
ATOM 3418 O O . ALA B 1 181 ? -13.039 14.453 -6.465 1 91.38 181 ALA B O 1
ATOM 3419 N N . MET B 1 182 ? -12.109 13.875 -4.52 1 94.06 182 MET B N 1
ATOM 3420 C CA . MET B 1 182 ? -13.133 12.883 -4.223 1 94.06 182 MET B CA 1
ATOM 3421 C C . MET B 1 182 ? -14.5 13.539 -4.09 1 94.06 182 MET B C 1
ATOM 3423 O O . MET B 1 182 ? -15.5 13.023 -4.602 1 94.06 182 MET B O 1
ATOM 3427 N N . ILE B 1 183 ? -14.477 14.641 -3.428 1 90.81 183 ILE B N 1
ATOM 3428 C CA . ILE B 1 183 ? -15.742 15.32 -3.164 1 90.81 183 ILE B CA 1
ATOM 3429 C C . ILE B 1 183 ? -16.266 15.961 -4.449 1 90.81 183 ILE B C 1
ATOM 3431 O O . ILE B 1 183 ? -17.406 15.75 -4.836 1 90.81 183 ILE B O 1
ATOM 3435 N N . LEU B 1 184 ? -15.445 16.609 -5.18 1 87.75 184 LEU B N 1
ATOM 3436 C CA . LEU B 1 184 ? -15.883 17.453 -6.285 1 87.75 184 LEU B CA 1
ATOM 3437 C C . LEU B 1 184 ? -16.031 16.641 -7.566 1 87.75 184 LEU B C 1
ATOM 3439 O O . LEU B 1 184 ? -16.922 16.906 -8.375 1 87.75 184 LEU B O 1
ATOM 3443 N N . LEU B 1 185 ? -15.164 15.664 -7.738 1 88.88 185 LEU B N 1
ATOM 3444 C CA . LEU B 1 185 ? -15.148 14.953 -9.008 1 88.88 185 LEU B CA 1
ATOM 3445 C C . LEU B 1 185 ? -15.922 13.641 -8.906 1 88.88 185 LEU B C 1
ATOM 3447 O O . LEU B 1 185 ? -16.5 13.18 -9.891 1 88.88 185 LEU B O 1
ATOM 3451 N N . PHE B 1 186 ? -15.891 13.062 -7.723 1 92.12 186 PHE B N 1
ATOM 3452 C CA . PHE B 1 186 ? -16.438 11.711 -7.633 1 92.12 186 PHE B CA 1
ATOM 3453 C C . PHE B 1 186 ? -17.688 11.695 -6.75 1 92.12 186 PHE B C 1
ATOM 3455 O O . PHE B 1 186 ? -18.375 10.68 -6.656 1 92.12 186 PHE B O 1
ATOM 3462 N N . GLY B 1 187 ? -17.953 12.773 -6.047 1 90.88 187 GLY B N 1
ATOM 3463 C CA . GLY B 1 187 ? -19.203 12.906 -5.305 1 90.88 187 GLY B CA 1
ATOM 3464 C C . GLY B 1 187 ? -19.141 12.25 -3.938 1 90.88 187 GLY B C 1
ATOM 3465 O O . GLY B 1 187 ? -20.188 11.945 -3.354 1 90.88 187 GLY B O 1
ATOM 3466 N N . PHE B 1 188 ? -18 12.039 -3.412 1 93.44 188 PHE B N 1
ATOM 3467 C CA . PHE B 1 188 ? -17.891 11.453 -2.08 1 93.44 188 PHE B CA 1
ATOM 3468 C C . PHE B 1 188 ? -18.469 12.391 -1.025 1 93.44 188 PHE B C 1
ATOM 3470 O O . PHE B 1 188 ? -18.266 13.602 -1.084 1 93.44 188 PHE B O 1
ATOM 3477 N N . PRO B 1 189 ? -19.219 11.828 -0.081 1 92.94 189 PRO B N 1
ATOM 3478 C CA . PRO B 1 189 ? -19.484 12.625 1.117 1 92.94 189 PRO B CA 1
ATOM 3479 C C . PRO B 1 189 ? -18.203 13 1.874 1 92.94 189 PRO B C 1
ATOM 3481 O O . PRO B 1 189 ? -17.266 12.203 1.924 1 92.94 189 PRO B O 1
ATOM 3484 N N . ALA B 1 190 ? -18.234 14.125 2.521 1 92.56 190 ALA B N 1
ATOM 3485 C CA . ALA B 1 190 ? -17.047 14.688 3.141 1 92.56 190 ALA B CA 1
ATOM 3486 C C . ALA B 1 190 ? -16.438 13.719 4.16 1 92.56 190 ALA B C 1
ATOM 3488 O O . ALA B 1 190 ? -15.234 13.477 4.164 1 92.56 190 ALA B O 1
ATOM 3489 N N . HIS B 1 191 ? -17.25 13.117 4.957 1 95.31 191 HIS B N 1
ATOM 3490 C CA . HIS B 1 191 ? -16.766 12.234 6.012 1 95.31 191 HIS B CA 1
ATOM 3491 C C . HIS B 1 191 ? -16.094 10.992 5.43 1 95.31 191 HIS B C 1
ATOM 3493 O O . HIS B 1 191 ? -15.078 10.523 5.961 1 95.31 191 HIS B O 1
ATOM 3499 N N . ILE B 1 192 ? -16.656 10.531 4.352 1 95.81 192 ILE B N 1
ATOM 3500 C CA . ILE B 1 192 ? -16.109 9.336 3.713 1 95.81 192 ILE B CA 1
ATOM 3501 C C . ILE B 1 192 ? -14.812 9.695 2.98 1 95.81 192 ILE B C 1
ATOM 3503 O O . ILE B 1 192 ? -13.828 8.953 3.035 1 95.81 192 ILE B O 1
ATOM 3507 N N . ALA B 1 193 ? -14.844 10.852 2.375 1 96.19 193 ALA B N 1
ATOM 3508 C CA . ALA B 1 193 ? -13.656 11.328 1.664 1 96.19 193 ALA B CA 1
ATOM 3509 C C . ALA B 1 193 ? -12.469 11.477 2.613 1 96.19 193 ALA B C 1
ATOM 3511 O O . ALA B 1 193 ? -11.359 11.031 2.309 1 96.19 193 ALA B O 1
ATOM 3512 N N . VAL B 1 194 ? -12.719 12.047 3.732 1 96.75 194 VAL B N 1
ATOM 3513 C CA . VAL B 1 194 ? -11.672 12.312 4.711 1 96.75 194 VAL B CA 1
ATOM 3514 C C . VAL B 1 194 ? -11.102 10.992 5.227 1 96.75 194 VAL B C 1
ATOM 3516 O O . VAL B 1 194 ? -9.883 10.797 5.227 1 96.75 194 VAL B O 1
ATOM 3519 N N . ALA B 1 195 ? -11.992 10.102 5.617 1 97.44 195 ALA B N 1
ATOM 3520 C CA . ALA B 1 195 ? -11.562 8.82 6.164 1 97.44 195 ALA B CA 1
ATOM 3521 C C . ALA B 1 195 ? -10.781 8.016 5.125 1 97.44 195 ALA B C 1
ATOM 3523 O O . ALA B 1 195 ? -9.734 7.434 5.438 1 97.44 195 ALA B O 1
ATOM 3524 N N . THR B 1 196 ? -11.234 8 3.918 1 97.69 196 THR B N 1
ATOM 3525 C CA . THR B 1 196 ? -10.586 7.27 2.836 1 97.69 196 THR B CA 1
ATOM 3526 C C . THR B 1 196 ? -9.227 7.887 2.502 1 97.69 196 THR B C 1
ATOM 3528 O O . THR B 1 196 ? -8.266 7.168 2.242 1 97.69 196 THR B O 1
ATOM 3531 N N . SER B 1 197 ? -9.188 9.148 2.578 1 97.81 197 SER B N 1
ATOM 3532 C CA . SER B 1 197 ? -7.953 9.875 2.289 1 97.81 197 SER B CA 1
ATOM 3533 C C . SER B 1 197 ? -6.871 9.555 3.316 1 97.81 197 SER B C 1
ATOM 3535 O O . SER B 1 197 ? -5.699 9.406 2.965 1 97.81 197 SER B O 1
ATOM 3537 N N . MET B 1 198 ? -7.227 9.438 4.57 1 98 198 MET B N 1
ATOM 3538 C CA . MET B 1 198 ? -6.223 9.18 5.598 1 98 198 MET B CA 1
ATOM 3539 C C . MET B 1 198 ? -5.648 7.77 5.457 1 98 198 MET B C 1
ATOM 3541 O O . MET B 1 198 ? -4.477 7.543 5.758 1 98 198 MET B O 1
ATOM 3545 N N . LEU B 1 199 ? -6.504 6.891 4.984 1 96.94 199 LEU B N 1
ATOM 3546 C CA . LEU B 1 199 ? -6.004 5.566 4.625 1 96.94 199 LEU B CA 1
ATOM 3547 C C . LEU B 1 199 ? -4.941 5.664 3.533 1 96.94 199 LEU B C 1
ATOM 3549 O O . LEU B 1 199 ? -3.881 5.047 3.639 1 96.94 199 LEU B O 1
ATOM 3553 N N . MET B 1 200 ? -5.191 6.414 2.521 1 97 200 MET B N 1
ATOM 3554 C CA . MET B 1 200 ? -4.25 6.629 1.427 1 97 200 MET B CA 1
ATOM 3555 C C . MET B 1 200 ? -2.965 7.277 1.932 1 97 200 MET B C 1
ATOM 3557 O O . MET B 1 200 ? -1.866 6.852 1.575 1 97 200 MET B O 1
ATOM 3561 N N . VAL B 1 201 ? -3.164 8.289 2.736 1 98.12 201 VAL B N 1
ATOM 3562 C CA . VAL B 1 201 ? -2.023 9.016 3.283 1 98.12 201 VAL B CA 1
ATOM 3563 C C . VAL B 1 201 ? -1.094 8.047 4.012 1 98.12 201 VAL B C 1
ATOM 3565 O O . VAL B 1 201 ? 0.128 8.117 3.857 1 98.12 201 VAL B O 1
ATOM 3568 N N . PHE B 1 202 ? -1.659 7.184 4.793 1 98.19 202 PHE B N 1
ATOM 3569 C CA . PHE B 1 202 ? -0.89 6.227 5.582 1 98.19 202 PHE B CA 1
ATOM 3570 C C . PHE B 1 202 ? -0.017 5.363 4.68 1 98.19 202 PHE B C 1
ATOM 3572 O O . PHE B 1 202 ? 1.202 5.309 4.852 1 98.19 202 PHE B O 1
ATOM 3579 N N . PHE B 1 203 ? -0.557 4.781 3.693 1 97.19 203 PHE B N 1
ATOM 3580 C CA . PHE B 1 203 ? 0.158 3.822 2.861 1 97.19 203 PHE B CA 1
ATOM 3581 C C . PHE B 1 203 ? 1.084 4.535 1.884 1 97.19 203 PHE B C 1
ATOM 3583 O O . PHE B 1 203 ? 2.199 4.078 1.631 1 97.19 203 PHE B O 1
ATOM 3590 N N . LEU B 1 204 ? 0.619 5.613 1.288 1 97.5 204 LEU B N 1
ATOM 3591 C CA . LEU B 1 204 ? 1.484 6.375 0.396 1 97.5 204 LEU B CA 1
ATOM 3592 C C . LEU B 1 204 ? 2.732 6.855 1.128 1 97.5 204 LEU B C 1
ATOM 3594 O O . LEU B 1 204 ? 3.824 6.875 0.556 1 97.5 204 LEU B O 1
ATOM 3598 N N . SER B 1 205 ? 2.504 7.234 2.406 1 97.94 205 SER B N 1
ATOM 3599 C CA . SER B 1 205 ? 3.631 7.742 3.186 1 97.94 205 SER B CA 1
ATOM 3600 C C . SER B 1 205 ? 4.652 6.641 3.459 1 97.94 205 SER B C 1
ATOM 3602 O O . SER B 1 205 ? 5.852 6.906 3.527 1 97.94 205 SER B O 1
ATOM 3604 N N . ILE B 1 206 ? 4.203 5.441 3.576 1 97 206 ILE B N 1
ATOM 3605 C CA . ILE B 1 206 ? 5.117 4.32 3.773 1 97 206 ILE B CA 1
ATOM 3606 C C . ILE B 1 206 ? 6.016 4.164 2.549 1 97 206 ILE B C 1
ATOM 3608 O O . ILE B 1 206 ? 7.238 4.098 2.672 1 97 206 ILE B O 1
ATOM 3612 N N . VAL B 1 207 ? 5.43 4.184 1.401 1 95.75 207 VAL B N 1
ATOM 3613 C CA . VAL B 1 207 ? 6.172 3.965 0.163 1 95.75 207 VAL B CA 1
ATOM 3614 C C . VAL B 1 207 ? 7.133 5.129 -0.077 1 95.75 207 VAL B C 1
ATOM 3616 O O . VAL B 1 207 ? 8.281 4.918 -0.468 1 95.75 207 VAL B O 1
ATOM 3619 N N . SER B 1 208 ? 6.637 6.309 0.164 1 97.62 208 SER B N 1
ATOM 3620 C CA . SER B 1 208 ? 7.477 7.492 0.008 1 97.62 208 SER B CA 1
ATOM 3621 C C . SER B 1 208 ? 8.648 7.469 0.98 1 97.62 208 SER B C 1
ATOM 3623 O O . SER B 1 208 ? 9.766 7.855 0.624 1 97.62 208 SER B O 1
ATOM 3625 N N . THR B 1 209 ? 8.398 7.059 2.184 1 97.38 209 THR B N 1
ATOM 3626 C CA . THR B 1 209 ? 9.438 7.004 3.203 1 97.38 209 THR B CA 1
ATOM 3627 C C . THR B 1 209 ? 10.57 6.078 2.77 1 97.38 209 THR B C 1
ATOM 3629 O O . THR B 1 209 ? 11.742 6.414 2.916 1 97.38 209 THR B O 1
ATOM 3632 N N . VAL B 1 210 ? 10.211 4.953 2.205 1 95.5 210 VAL B N 1
ATOM 3633 C CA . VAL B 1 210 ? 11.219 3.996 1.754 1 95.5 210 VAL B CA 1
ATOM 3634 C C . VAL B 1 210 ? 12.117 4.648 0.706 1 95.5 210 VAL B C 1
ATOM 3636 O O . VAL B 1 210 ? 13.344 4.555 0.785 1 95.5 210 VAL B O 1
ATOM 3639 N N . MET B 1 211 ? 11.477 5.312 -0.199 1 95.69 211 MET B N 1
ATOM 3640 C CA . MET B 1 211 ? 12.234 5.957 -1.265 1 95.69 211 MET B CA 1
ATOM 3641 C C . MET B 1 211 ? 13.102 7.082 -0.709 1 95.69 211 MET B C 1
ATOM 3643 O O . MET B 1 211 ? 14.281 7.184 -1.047 1 95.69 211 MET B O 1
ATOM 3647 N N . HIS B 1 212 ? 12.617 7.898 0.173 1 97.5 212 HIS B N 1
ATOM 3648 C CA . HIS B 1 212 ? 13.375 9.016 0.714 1 97.5 212 HIS B CA 1
ATOM 3649 C C . HIS B 1 212 ? 14.5 8.531 1.622 1 97.5 212 HIS B C 1
ATOM 3651 O O . HIS B 1 212 ? 15.57 9.148 1.682 1 97.5 212 HIS B O 1
ATOM 3657 N N . ILE B 1 213 ? 14.281 7.477 2.359 1 96.38 213 ILE B N 1
ATOM 3658 C CA . ILE B 1 213 ? 15.359 6.879 3.139 1 96.38 213 ILE B CA 1
ATOM 3659 C C . ILE B 1 213 ? 16.484 6.418 2.205 1 96.38 213 ILE B C 1
ATOM 3661 O O . ILE B 1 213 ? 17.656 6.684 2.459 1 96.38 213 ILE B O 1
ATOM 3665 N N . SER B 1 214 ? 16.109 5.754 1.12 1 95.12 214 SER B N 1
ATOM 3666 C CA . SER B 1 214 ? 17.094 5.219 0.176 1 95.12 214 SER B CA 1
ATOM 3667 C C . SER B 1 214 ? 17.891 6.332 -0.48 1 95.12 214 SER B C 1
ATOM 3669 O O . SER B 1 214 ? 19.031 6.117 -0.91 1 95.12 214 SER B O 1
ATOM 3671 N N . LEU B 1 215 ? 17.312 7.504 -0.506 1 96.12 215 LEU B N 1
ATOM 3672 C CA . LEU B 1 215 ? 17.969 8.641 -1.147 1 96.12 215 LEU B CA 1
ATOM 3673 C C . LEU B 1 215 ? 18.719 9.484 -0.124 1 96.12 215 LEU B C 1
ATOM 3675 O O . LEU B 1 215 ? 19.328 10.492 -0.476 1 96.12 215 LEU B O 1
ATOM 3679 N N . GLY B 1 216 ? 18.594 9.172 1.143 1 96.44 216 GLY B N 1
ATOM 3680 C CA . GLY B 1 216 ? 19.344 9.844 2.195 1 96.44 216 GLY B CA 1
ATOM 3681 C C . GLY B 1 216 ? 18.734 11.164 2.613 1 96.44 216 GLY B C 1
ATOM 3682 O O . GLY B 1 216 ? 19.422 12.047 3.125 1 96.44 216 GLY B O 1
ATOM 3683 N N . HIS B 1 217 ? 17.453 11.281 2.426 1 97.62 217 HIS B N 1
ATOM 3684 C CA . HIS B 1 217 ? 16.797 12.562 2.652 1 97.62 217 HIS B CA 1
ATOM 3685 C C . HIS B 1 217 ? 16.375 12.711 4.109 1 97.62 217 HIS B C 1
ATOM 3687 O O . HIS B 1 217 ? 16.047 13.812 4.555 1 97.62 217 HIS B O 1
ATOM 3693 N N . VAL B 1 218 ? 16.422 11.68 4.914 1 97.69 218 VAL B N 1
ATOM 3694 C CA . VAL B 1 218 ? 15.781 11.711 6.223 1 97.69 218 VAL B CA 1
ATOM 3695 C C . VAL B 1 218 ? 16.781 12.188 7.277 1 97.69 218 VAL B C 1
ATOM 3697 O O . VAL B 1 218 ? 17.891 11.648 7.383 1 97.69 218 VAL B O 1
ATOM 3700 N N . GLU B 1 219 ? 16.359 13.273 7.973 1 97.56 219 GLU B N 1
ATOM 3701 C CA . GLU B 1 219 ? 17.109 13.711 9.141 1 97.56 219 GLU B CA 1
ATOM 3702 C C . GLU B 1 219 ? 16.672 12.977 10.398 1 97.56 219 GLU B C 1
ATOM 3704 O O . GLU B 1 219 ? 15.805 13.453 11.141 1 97.56 219 GLU B O 1
ATOM 3709 N N . TRP B 1 220 ? 17.375 11.922 10.75 1 96.62 220 TRP B N 1
ATOM 3710 C CA . TRP B 1 220 ? 16.953 10.977 11.789 1 96.62 220 TRP B CA 1
ATOM 3711 C C . TRP B 1 220 ? 17.062 11.617 13.172 1 96.62 220 TRP B C 1
ATOM 3713 O O . TRP B 1 220 ? 16.344 11.219 14.102 1 96.62 220 TRP B O 1
ATOM 3723 N N . ASN B 1 221 ? 17.797 12.594 13.328 1 95.56 221 ASN B N 1
ATOM 3724 C CA . ASN B 1 221 ? 18.016 13.219 14.625 1 95.56 221 ASN B CA 1
ATOM 3725 C C . ASN B 1 221 ? 16.812 14.07 15.047 1 95.56 221 ASN B C 1
ATOM 3727 O O . ASN B 1 221 ? 16.609 14.312 16.234 1 95.56 221 ASN B O 1
ATOM 3731 N N . VAL B 1 222 ? 16.016 14.484 14.07 1 96.44 222 VAL B N 1
ATOM 3732 C CA . VAL B 1 222 ? 14.992 15.469 14.414 1 96.44 222 VAL B CA 1
ATOM 3733 C C . VAL B 1 222 ? 13.602 14.852 14.234 1 96.44 222 VAL B C 1
ATOM 3735 O O . VAL B 1 222 ? 12.633 15.305 14.836 1 96.44 222 VAL B O 1
ATOM 3738 N N . VAL B 1 223 ? 13.492 13.867 13.406 1 97.44 223 VAL B N 1
ATOM 3739 C CA . VAL B 1 223 ? 12.203 13.344 12.977 1 97.44 223 VAL B CA 1
ATOM 3740 C C . VAL B 1 223 ? 11.414 12.844 14.188 1 97.44 223 VAL B C 1
ATOM 3742 O O . VAL B 1 223 ? 10.195 13.008 14.258 1 97.44 223 VAL B O 1
ATOM 3745 N N . TRP B 1 224 ? 12.016 12.359 15.195 1 97.38 224 TRP B N 1
ATOM 3746 C CA . TRP B 1 224 ? 11.383 11.727 16.344 1 97.38 224 TRP B CA 1
ATOM 3747 C C . TRP B 1 224 ? 10.625 12.75 17.188 1 97.38 224 TRP B C 1
ATOM 3749 O O . TRP B 1 224 ? 9.648 12.414 17.859 1 97.38 224 TRP B O 1
ATOM 3759 N N . ALA B 1 225 ? 11.023 13.984 17.141 1 97.56 225 ALA B N 1
ATOM 3760 C CA . ALA B 1 225 ? 10.422 15.047 17.922 1 97.56 225 ALA B CA 1
ATOM 3761 C C . ALA B 1 225 ? 9 15.344 17.453 1 97.56 225 ALA B C 1
ATOM 3763 O O . ALA B 1 225 ? 8.18 15.852 18.219 1 97.56 225 ALA B O 1
ATOM 3764 N N . PHE B 1 226 ? 8.711 14.953 16.266 1 98.44 226 PHE B N 1
ATOM 3765 C CA . PHE B 1 226 ? 7.418 15.281 15.672 1 98.44 226 PHE B CA 1
ATOM 3766 C C . PHE B 1 226 ? 6.438 14.133 15.844 1 98.44 226 PHE B C 1
ATOM 3768 O O . PHE B 1 226 ? 5.227 14.312 15.672 1 98.44 226 PHE B O 1
ATOM 3775 N N . ILE B 1 227 ? 6.879 12.938 16.203 1 98.44 227 ILE B N 1
ATOM 3776 C CA . ILE B 1 227 ? 6.105 11.703 16.109 1 98.44 227 ILE B CA 1
ATOM 3777 C C . ILE B 1 227 ? 5.043 11.68 17.219 1 98.44 227 ILE B C 1
ATOM 3779 O O . ILE B 1 227 ? 3.879 11.367 16.953 1 98.44 227 ILE B O 1
ATOM 3783 N N . PRO B 1 228 ? 5.375 12.062 18.453 1 98.5 228 PRO B N 1
ATOM 3784 C CA . PRO B 1 228 ? 4.316 12.078 19.453 1 98.5 228 PRO B CA 1
ATOM 3785 C C . PRO B 1 228 ? 3.17 13.016 19.094 1 98.5 228 PRO B C 1
ATOM 3787 O O . PRO B 1 228 ? 2 12.68 19.297 1 98.5 228 PRO B O 1
ATOM 3790 N N . GLY B 1 229 ? 3.533 14.172 18.594 1 98.62 229 GLY B N 1
ATOM 3791 C CA . GLY B 1 229 ? 2.504 15.078 18.109 1 98.62 229 GLY B CA 1
ATOM 3792 C C . GLY B 1 229 ? 1.663 14.5 16.984 1 98.62 229 GLY B C 1
ATOM 3793 O O . GLY B 1 229 ? 0.445 14.688 16.953 1 98.62 229 GLY B O 1
ATOM 3794 N N . ALA B 1 230 ? 2.326 13.812 16.078 1 98.75 230 ALA B N 1
ATOM 3795 C CA . ALA B 1 230 ? 1.642 13.164 14.961 1 98.75 230 ALA B CA 1
ATOM 3796 C C . ALA B 1 230 ? 0.618 12.148 15.461 1 98.75 230 ALA B C 1
ATOM 3798 O O . ALA B 1 230 ? -0.518 12.117 14.984 1 98.75 230 ALA B O 1
ATOM 3799 N N . ILE B 1 231 ? 0.98 11.352 16.422 1 98.69 231 ILE B N 1
ATOM 3800 C CA . ILE B 1 231 ? 0.154 10.273 16.969 1 98.69 231 ILE B CA 1
ATOM 3801 C C . ILE B 1 231 ? -1.062 10.859 17.672 1 98.69 231 ILE B C 1
ATOM 3803 O O . ILE B 1 231 ? -2.201 10.492 17.375 1 98.69 231 ILE B O 1
ATOM 3807 N N . ILE B 1 232 ? -0.808 11.758 18.531 1 98.69 232 ILE B N 1
ATOM 3808 C CA . ILE B 1 232 ? -1.874 12.352 19.328 1 98.69 232 ILE B CA 1
ATOM 3809 C C . ILE B 1 232 ? -2.783 13.188 18.438 1 98.69 232 ILE B C 1
ATOM 3811 O O . ILE B 1 232 ? -4.012 13.086 18.516 1 98.69 232 ILE B O 1
ATOM 3815 N N . GLY B 1 233 ? -2.146 13.969 17.609 1 98.75 233 GLY B N 1
ATOM 3816 C CA . GLY B 1 233 ? -2.916 14.82 16.719 1 98.75 233 GLY B CA 1
ATOM 3817 C C . GLY B 1 233 ? -3.768 14.039 15.734 1 98.75 233 GLY B C 1
ATOM 3818 O O . GLY B 1 233 ? -4.914 14.398 15.469 1 98.75 233 GLY B O 1
ATOM 3819 N N . GLY B 1 234 ? -3.16 12.992 15.172 1 98.69 234 GLY B N 1
ATOM 3820 C CA . GLY B 1 234 ? -3.922 12.141 14.273 1 98.69 234 GLY B CA 1
ATOM 3821 C C . GLY B 1 234 ? -5.168 11.562 14.906 1 98.69 234 GLY B C 1
ATOM 3822 O O . GLY B 1 234 ? -6.242 11.555 14.297 1 98.69 234 GLY B O 1
ATOM 3823 N N . PHE B 1 235 ? -5.031 11.117 16.109 1 98.5 235 PHE B N 1
ATOM 3824 C CA . PHE B 1 235 ? -6.145 10.547 16.859 1 98.5 235 PHE B CA 1
ATOM 3825 C C . PHE B 1 235 ? -7.188 11.617 17.156 1 98.5 235 PHE B C 1
ATOM 3827 O O . PHE B 1 235 ? -8.375 11.43 16.891 1 98.5 235 PHE B O 1
ATOM 3834 N N . LEU B 1 236 ? -6.766 12.703 17.656 1 98.5 236 LEU B N 1
ATOM 3835 C CA . LEU B 1 236 ? -7.668 13.766 18.078 1 98.5 236 LEU B CA 1
ATOM 3836 C C . LEU B 1 236 ? -8.414 14.352 16.875 1 98.5 236 LEU B C 1
ATOM 3838 O O . LEU B 1 236 ? -9.617 14.594 16.953 1 98.5 236 LEU B O 1
ATOM 3842 N N . GLY B 1 237 ? -7.668 14.625 15.828 1 98.5 237 GLY B N 1
ATOM 3843 C CA . GLY B 1 237 ? -8.305 15.156 14.633 1 98.5 237 GLY B CA 1
ATOM 3844 C C . GLY B 1 237 ? -9.422 14.266 14.109 1 98.5 237 GLY B C 1
ATOM 3845 O O . GLY B 1 237 ? -10.492 14.758 13.758 1 98.5 237 GLY B O 1
ATOM 3846 N N . ALA B 1 238 ? -9.18 13 14.055 1 98.12 238 ALA B N 1
ATOM 3847 C CA . ALA B 1 238 ? -10.172 12.039 13.578 1 98.12 238 ALA B CA 1
ATOM 3848 C C . ALA B 1 238 ? -11.375 11.992 14.508 1 98.12 238 ALA B C 1
ATOM 3850 O O . ALA B 1 238 ? -12.523 11.914 14.055 1 98.12 238 ALA B O 1
ATOM 3851 N N . LYS B 1 239 ? -11.141 12.039 15.805 1 97.94 239 LYS B N 1
ATOM 3852 C CA . LYS B 1 239 ? -12.227 12.023 16.781 1 97.94 239 LYS B CA 1
ATOM 3853 C C . LYS B 1 239 ? -13.109 13.266 16.641 1 97.94 239 LYS B C 1
ATOM 3855 O O . LYS B 1 239 ? -14.336 13.164 16.672 1 97.94 239 LYS B O 1
ATOM 3860 N N . ILE B 1 240 ? -12.469 14.359 16.484 1 97.81 240 ILE B N 1
ATOM 3861 C CA . ILE B 1 240 ? -13.203 15.617 16.359 1 97.81 240 ILE B CA 1
ATOM 3862 C C . ILE B 1 240 ? -14.016 15.609 15.07 1 97.81 240 ILE B C 1
ATOM 3864 O O . ILE B 1 240 ? -15.156 16.078 15.047 1 97.81 240 ILE B O 1
ATOM 3868 N N . ASN B 1 241 ? -13.414 15.125 13.984 1 96.56 241 ASN B N 1
ATOM 3869 C CA . ASN B 1 241 ? -14.125 15.016 12.711 1 96.56 241 ASN B CA 1
ATOM 3870 C C . ASN B 1 241 ? -15.453 14.281 12.875 1 96.56 241 ASN B C 1
ATOM 3872 O O . ASN B 1 241 ? -16.469 14.695 12.297 1 96.56 241 ASN B O 1
ATOM 3876 N N . GLN B 1 242 ? -15.477 13.242 13.648 1 94 242 GLN B N 1
ATOM 3877 C CA . GLN B 1 242 ? -16.641 12.367 13.797 1 94 242 GLN B CA 1
ATOM 3878 C C . GLN B 1 242 ? -17.75 13.07 14.562 1 94 242 GLN B C 1
ATOM 3880 O O . GLN B 1 242 ? -18.906 12.633 14.523 1 94 242 GLN B O 1
ATOM 3885 N N . MET B 1 243 ? -17.375 14.172 15.203 1 95.25 243 MET B N 1
ATOM 3886 C CA . MET B 1 243 ? -18.359 14.93 15.977 1 95.25 243 MET B CA 1
ATOM 3887 C C . MET B 1 243 ? -18.906 16.094 15.164 1 95.25 243 MET B C 1
ATOM 3889 O O . MET B 1 243 ? -19.828 16.781 15.609 1 95.25 243 MET B O 1
ATOM 3893 N N . LEU B 1 244 ? -18.406 16.344 14.055 1 95.12 244 LEU B N 1
ATOM 3894 C CA . LEU B 1 244 ? -18.781 17.484 13.242 1 95.12 244 LEU B CA 1
ATOM 3895 C C . LEU B 1 244 ? -19.688 17.062 12.094 1 95.12 244 LEU B C 1
ATOM 3897 O O . LEU B 1 244 ? -19.609 15.93 11.625 1 95.12 244 LEU B O 1
ATOM 3901 N N . LYS B 1 245 ? -20.469 18.094 11.68 1 93.19 245 LYS B N 1
ATOM 3902 C CA . LYS B 1 245 ? -21.266 17.875 10.477 1 93.19 245 LYS B CA 1
ATOM 3903 C C . LYS B 1 245 ? -20.406 17.953 9.219 1 93.19 245 LYS B C 1
ATOM 3905 O O . LYS B 1 245 ? -19.375 18.625 9.211 1 93.19 245 LYS B O 1
ATOM 3910 N N . GLY B 1 246 ? -20.812 17.328 8.195 1 89.81 246 GLY B N 1
ATOM 3911 C CA . GLY B 1 246 ? -20.094 17.328 6.941 1 89.81 246 GLY B CA 1
ATOM 3912 C C . GLY B 1 246 ? -19.812 18.719 6.41 1 89.81 246 GLY B C 1
ATOM 3913 O O . GLY B 1 246 ? -18.688 19 5.977 1 89.81 246 GLY B O 1
ATOM 3914 N N . ASN B 1 247 ? -20.734 19.531 6.523 1 90.25 247 ASN B N 1
ATOM 3915 C CA . ASN B 1 247 ? -20.578 20.906 6.051 1 90.25 247 ASN B CA 1
ATOM 3916 C C . ASN B 1 247 ? -19.516 21.656 6.848 1 90.25 247 ASN B C 1
ATOM 3918 O O . ASN B 1 247 ? -18.797 22.484 6.293 1 90.25 247 ASN B O 1
ATOM 3922 N N . THR B 1 248 ? -19.484 21.391 8.062 1 92.81 248 THR B N 1
ATOM 3923 C CA . THR B 1 248 ? -18.469 22.016 8.914 1 92.81 248 THR B CA 1
ATOM 3924 C C . THR B 1 248 ? -17.078 21.578 8.508 1 92.81 248 THR B C 1
ATOM 3926 O O . THR B 1 248 ? -16.156 22.391 8.453 1 92.81 248 THR B O 1
ATOM 3929 N N . VAL B 1 249 ? -17 20.312 8.188 1 91.19 249 VAL B N 1
ATOM 3930 C CA . VAL B 1 249 ? -15.727 19.766 7.754 1 91.19 249 VAL B CA 1
ATOM 3931 C C . VAL B 1 249 ? -15.266 20.484 6.48 1 91.19 249 VAL B C 1
ATOM 3933 O O . VAL B 1 249 ? -14.109 20.891 6.379 1 91.19 249 VAL B O 1
ATOM 3936 N N . VAL B 1 250 ? -16.141 20.719 5.621 1 87.25 250 VAL B N 1
ATOM 3937 C CA . VAL B 1 250 ? -15.828 21.359 4.348 1 87.25 250 VAL B CA 1
ATOM 3938 C C . VAL B 1 250 ? -15.398 22.797 4.594 1 87.25 250 VAL B C 1
ATOM 3940 O O . VAL B 1 250 ? -14.453 23.281 3.975 1 87.25 250 VAL B O 1
ATOM 3943 N N . TRP B 1 251 ? -15.953 23.391 5.504 1 89 251 TRP B N 1
ATOM 3944 C CA . TRP B 1 251 ? -15.625 24.781 5.82 1 89 251 TRP B CA 1
ATOM 3945 C C . TRP B 1 251 ? -14.234 24.875 6.449 1 89 251 TRP B C 1
ATOM 3947 O O . TRP B 1 251 ? -13.469 25.781 6.129 1 89 251 TRP B O 1
ATOM 3957 N N . ILE B 1 252 ? -13.969 23.969 7.312 1 89.62 252 ILE B N 1
ATOM 3958 C CA . ILE B 1 252 ? -12.648 23.953 7.934 1 89.62 252 ILE B CA 1
ATOM 3959 C C . ILE B 1 252 ? -11.578 23.734 6.867 1 89.62 252 ILE B C 1
ATOM 3961 O O . ILE B 1 252 ? -10.539 24.391 6.883 1 89.62 252 ILE B O 1
ATOM 3965 N N . LEU B 1 253 ? -11.891 22.859 6.02 1 85 253 LEU B N 1
ATOM 3966 C CA . LEU B 1 253 ? -10.992 22.594 4.91 1 85 253 LEU B CA 1
ATOM 3967 C C . LEU B 1 253 ? -10.719 23.859 4.102 1 85 253 LEU B C 1
ATOM 3969 O O . LEU B 1 253 ? -9.57 24.188 3.822 1 85 253 LEU B O 1
ATOM 3973 N N . ARG B 1 254 ? -11.695 24.609 3.824 1 83.69 254 ARG B N 1
ATOM 3974 C CA . ARG B 1 254 ? -11.586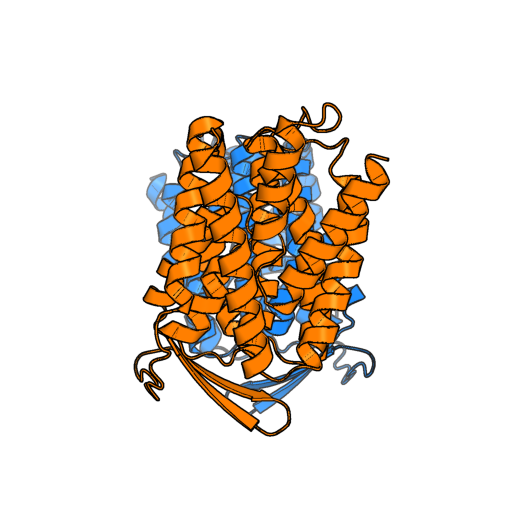 25.828 3.035 1 83.69 254 ARG B CA 1
ATOM 3975 C C . ARG B 1 254 ? -10.75 26.875 3.76 1 83.69 254 ARG B C 1
ATOM 3977 O O . ARG B 1 254 ? -9.875 27.5 3.158 1 83.69 254 ARG B O 1
ATOM 3984 N N . ILE B 1 255 ? -10.977 26.969 4.938 1 85.44 255 ILE B N 1
ATOM 3985 C CA . ILE B 1 255 ? -10.273 27.969 5.738 1 85.44 255 ILE B CA 1
ATOM 3986 C C . ILE B 1 255 ? -8.797 27.625 5.828 1 85.44 255 ILE B C 1
ATOM 3988 O O . ILE B 1 255 ? -7.93 28.484 5.68 1 85.44 255 ILE B O 1
ATOM 3992 N N . MET B 1 256 ? -8.555 26.391 6.059 1 82.12 256 MET B N 1
ATOM 3993 C CA . MET B 1 256 ? -7.172 25.938 6.164 1 82.12 256 MET B CA 1
ATOM 3994 C C . MET B 1 256 ? -6.41 26.188 4.867 1 82.12 256 MET B C 1
ATOM 3996 O O . MET B 1 256 ? -5.27 26.641 4.891 1 82.12 256 MET B O 1
ATOM 4000 N N . LEU B 1 257 ? -7.035 25.938 3.816 1 76.31 257 LEU B N 1
ATOM 4001 C CA . LEU B 1 257 ? -6.371 26.109 2.525 1 76.31 257 LEU B CA 1
ATOM 4002 C C . LEU B 1 257 ? -6.105 27.578 2.232 1 76.31 257 LEU B C 1
ATOM 4004 O O . LEU B 1 257 ? -5.055 27.922 1.693 1 76.31 257 LEU B O 1
ATOM 4008 N N . VAL B 1 258 ? -7.008 28.406 2.637 1 79.69 258 VAL B N 1
ATOM 4009 C CA . VAL B 1 258 ? -6.832 29.844 2.461 1 79.69 258 VAL B CA 1
ATOM 4010 C C . VAL B 1 258 ? -5.656 30.328 3.309 1 79.69 258 VAL B C 1
ATOM 4012 O O . VAL B 1 258 ? -4.84 31.125 2.848 1 79.69 258 VAL B O 1
ATOM 4015 N N . LEU B 1 259 ? -5.574 29.812 4.457 1 79.75 259 LEU B N 1
ATOM 4016 C CA . LEU B 1 259 ? -4.508 30.219 5.363 1 79.75 259 LEU B CA 1
ATOM 4017 C C . LEU B 1 259 ? -3.143 29.797 4.82 1 79.75 259 LEU B C 1
ATOM 4019 O O . LEU B 1 259 ? -2.197 30.594 4.836 1 79.75 259 LEU B O 1
ATOM 4023 N N . VAL B 1 260 ? -3.068 28.656 4.324 1 74.81 260 VAL B N 1
ATOM 4024 C CA . VAL B 1 260 ? -1.805 28.156 3.793 1 74.81 260 VAL B CA 1
ATOM 4025 C C . VAL B 1 260 ? -1.438 28.922 2.523 1 74.81 260 VAL B C 1
ATOM 4027 O O . VAL B 1 260 ? -0.273 29.281 2.318 1 74.81 260 VAL B O 1
ATOM 4030 N N . ALA B 1 261 ? -2.42 29.219 1.729 1 73.38 261 ALA B N 1
ATOM 4031 C CA . ALA B 1 261 ? -2.199 29.969 0.492 1 73.38 261 ALA B CA 1
ATOM 4032 C C . ALA B 1 261 ? -1.688 31.375 0.782 1 73.38 261 ALA B C 1
ATOM 4034 O O . ALA B 1 261 ? -0.732 31.844 0.155 1 73.38 261 ALA B O 1
ATOM 4035 N N . VAL B 1 262 ? -2.24 31.969 1.688 1 76.62 262 VAL B N 1
ATOM 4036 C CA . VAL B 1 262 ? -1.862 33.312 2.055 1 76.62 262 VAL B CA 1
ATOM 4037 C C . VAL B 1 262 ? -0.433 33.344 2.592 1 76.62 262 VAL B C 1
ATOM 4039 O O . VAL B 1 262 ? 0.355 34.219 2.256 1 76.62 262 VAL B O 1
ATOM 4042 N N . ARG B 1 263 ? -0.133 32.406 3.316 1 74.38 263 ARG B N 1
ATOM 4043 C CA . ARG B 1 263 ? 1.202 32.344 3.9 1 74.38 263 ARG B CA 1
ATOM 4044 C C . ARG B 1 263 ? 2.26 32.156 2.818 1 74.38 263 ARG B C 1
ATOM 4046 O O . ARG B 1 263 ? 3.322 32.75 2.865 1 74.38 263 ARG B O 1
ATOM 4053 N N . LEU B 1 264 ? 2.049 31.297 1.92 1 69 264 LEU B N 1
ATOM 4054 C CA . LEU B 1 264 ? 3.006 31.016 0.854 1 69 264 LEU B CA 1
ATOM 4055 C C . LEU B 1 264 ? 3.191 32.25 -0.039 1 69 264 LEU B C 1
ATOM 4057 O O . LEU B 1 264 ? 4.309 32.531 -0.463 1 69 264 LEU B O 1
ATOM 4061 N N . ILE B 1 265 ? 2.117 32.844 -0.294 1 71.5 265 ILE B N 1
ATOM 4062 C CA . ILE B 1 265 ? 2.168 34.062 -1.091 1 71.5 265 ILE B CA 1
ATOM 4063 C C . ILE B 1 265 ? 2.986 35.125 -0.36 1 71.5 265 ILE B C 1
ATOM 4065 O O . ILE B 1 265 ? 3.828 35.781 -0.965 1 71.5 265 ILE B O 1
ATOM 4069 N N . TRP B 1 266 ? 2.717 35.188 0.826 1 72.44 266 TRP B N 1
ATOM 4070 C CA . TRP B 1 266 ? 3.445 36.156 1.641 1 72.44 266 TRP B CA 1
ATOM 4071 C C . TRP B 1 266 ? 4.938 35.844 1.656 1 72.44 266 TRP B C 1
ATOM 4073 O O . TRP B 1 266 ? 5.77 36.75 1.538 1 72.44 266 TRP B O 1
ATOM 4083 N N . ASP B 1 267 ? 5.297 34.625 1.748 1 67.31 267 ASP B N 1
ATOM 4084 C CA . ASP B 1 267 ? 6.695 34.219 1.762 1 67.31 267 ASP B CA 1
ATOM 4085 C C . ASP B 1 267 ? 7.344 34.438 0.394 1 67.31 267 ASP B C 1
ATOM 4087 O O . ASP B 1 267 ? 8.516 34.812 0.307 1 67.31 267 ASP B O 1
ATOM 4091 N N . GLY B 1 268 ? 6.578 33.938 -0.61 1 59.56 268 GLY B N 1
ATOM 4092 C CA . GLY B 1 268 ? 7.086 34.156 -1.954 1 59.56 268 GLY B CA 1
ATOM 4093 C C . GLY B 1 268 ? 7.328 35.625 -2.258 1 59.56 268 GLY B C 1
ATOM 4094 O O . GLY B 1 268 ? 8.289 35.969 -2.947 1 59.56 268 GLY B O 1
ATOM 4095 N N . LEU B 1 269 ? 6.469 36.438 -1.721 1 58.78 269 LEU B N 1
ATOM 4096 C CA . LEU B 1 269 ? 6.633 37.875 -1.936 1 58.78 269 LEU B CA 1
ATOM 4097 C C . LEU B 1 269 ? 7.754 38.438 -1.067 1 58.78 269 LEU B C 1
ATOM 4099 O O . LEU B 1 269 ? 8.398 39.406 -1.432 1 58.78 269 LEU B O 1
ATOM 4103 N N . SER B 1 270 ? 7.977 37.844 -0.032 1 56.28 270 SER B N 1
ATOM 4104 C CA . SER B 1 270 ? 9.008 38.344 0.869 1 56.28 270 SER B CA 1
ATOM 4105 C C . SER B 1 270 ? 10.391 37.812 0.477 1 56.28 270 SER B C 1
ATOM 4107 O O . SER B 1 270 ? 11.414 38.375 0.902 1 56.28 270 SER B O 1
ATOM 4109 N N . SER B 1 271 ? 10.43 36.75 -0.246 1 51.38 271 SER B N 1
ATOM 4110 C CA . SER B 1 271 ? 11.734 36.281 -0.729 1 51.38 271 SER B CA 1
ATOM 4111 C C . SER B 1 271 ? 12.156 37.062 -1.98 1 51.38 271 SER B C 1
ATOM 4113 O O . SER B 1 271 ? 13.328 37.375 -2.143 1 51.38 271 SER B O 1
#

pLDDT: mean 91.19, std 9.9, range [49.19, 98.75]

Nearest PDB structures (foldseek):
  8qsn-assembly1_A  TM=1.833E-01  e=1.546E-01  Homo sapiens
  5tsa-assembly1_A  TM=2.164E-01  e=1.872E+00  Bordetella bronchiseptica RB50
  7xr4-assembly1_A  TM=1.319E-01  e=2.457E+00  Homo sapiens
  8qsn-assembly1_A  TM=1.837E-01  e=1.576E-01  Homo sapiens
  8qsk-assembly1_C  TM=1.705E-01  e=1.576E-01  Homo sapiens

InterPro domains:
  IPR002781 Transmembrane protein TauE-like, transmembrane domain [PF01925] (7-264)
  IPR051598 4-Toluene sulfonate uptake permease/Inactive protease-like domain-containing protein [PTHR43701] (2-268)

Solvent-accessible surface area (backbone atoms only — not comparable to full-atom values): 24794 Å² total; per-residue (Å²): 108,68,54,60,51,35,24,50,50,23,22,51,20,9,18,54,13,30,36,50,5,21,29,14,15,72,49,42,42,57,51,43,49,54,41,26,74,75,36,75,92,32,60,73,44,40,63,53,26,39,26,28,34,30,20,51,34,18,31,40,10,9,45,36,17,28,55,52,29,51,75,69,60,39,45,44,46,63,60,31,51,49,32,40,66,20,14,41,61,15,7,43,52,13,26,59,53,32,78,75,54,47,62,71,53,42,57,51,53,49,42,53,50,43,44,52,50,40,53,57,69,69,50,73,62,62,82,59,83,66,62,41,84,89,27,52,72,47,77,48,70,55,98,88,41,77,44,72,30,18,42,44,66,67,58,46,27,53,50,21,21,52,32,13,21,48,15,25,42,59,14,23,32,28,9,61,56,43,26,58,43,32,35,59,73,29,50,38,54,56,62,36,25,22,30,21,20,19,45,37,10,20,56,37,14,50,48,20,35,54,48,24,53,74,70,66,25,51,49,76,88,56,43,66,44,26,38,64,15,8,36,54,12,1,36,51,12,29,55,52,38,74,73,48,54,53,68,55,44,54,49,51,45,49,51,51,35,51,53,52,35,51,51,40,50,50,47,62,70,69,103,108,68,54,59,51,35,24,50,50,23,22,52,21,9,18,55,12,29,38,50,5,21,27,13,15,73,48,42,42,58,52,42,48,54,40,27,72,76,36,77,93,31,61,73,43,41,64,54,27,38,26,28,34,30,21,51,35,18,31,40,10,9,45,36,19,27,56,52,29,53,76,70,59,39,46,44,48,64,60,31,51,50,32,41,66,20,15,40,62,16,8,44,51,14,26,57,53,32,79,76,56,48,63,71,54,42,56,51,54,51,40,52,48,42,44,51,49,38,54,57,68,68,50,74,63,62,83,60,83,65,63,43,84,89,28,53,73,48,78,48,70,54,97,89,42,77,43,71,29,18,41,44,66,67,60,45,26,53,51,22,22,51,32,13,21,51,15,24,40,58,13,22,32,29,7,60,56,44,24,57,42,33,36,56,73,30,48,37,54,58,62,35,24,21,30,21,21,19,46,38,10,20,56,38,13,50,48,20,34,54,49,24,52,74,69,64,25,51,50,76,90,55,43,65,44,26,39,62,15,8,36,52,12,1,37,49,11,30,55,52,39,76,73,48,54,53,68,54,44,53,49,50,44,50,52,51,34,48,53,53,35,52,50,42,51,51,48,63,69,69,102